Protein AF-A0A388T1T1-F1 (afdb_monomer_lite)

InterPro domains:
  IPR001692 Histidinol dehydrogenase, conserved site [PS00611] (236-268)
  IPR012131 Histidinol dehydrogenase [MF_01024] (7-437)
  IPR012131 Histidinol dehydrogenase [PF00815] (24-436)
  IPR012131 Histidinol dehydrogenase [PR00083] (36-60)
  IPR012131 Histidinol dehydrogenase [PR00083] (137-163)
  IPR012131 Histidinol dehydrogenase [PR00083] (174-200)
  IPR012131 Histidinol dehydrogenase [PR00083] (207-232)
  IPR012131 Histidinol dehydrogenase [PR00083] (236-257)
  IPR012131 Histidinol dehydrogenase [PR00083] (258-277)
  IPR012131 Histidinol dehydrogenase [PR00083] (329-354)
  IPR012131 Histidinol dehydrogenase [PR00083] (370-388)
  IPR012131 Histidinol dehydrogenase [PTHR21256] (16-437)
  IPR012131 Histidinol dehydrogenase [TIGR00069] (36-435)
  IPR012131 Histidinol dehydrogenase [cd06572] (32-428)
  IPR016161 Aldehyde/histidinol dehydrogenase [SSF53720] (25-436)

Sequence (600 aa):
MISRIDLRGDALPEGAALRDLLPRAEFDVEAALEKVRPICEDVRHRGTAALIEYAERFDGVTLDRVRVPEKALVEALEGLDPAVREALEESIRRTRTVHRAQRRETRTTQVVPGGTVTEKWVPVGRVGLYAPGGRSVYPSSVIMNAVPAQEAGVESVALASPPQKDFGGLPHPTILAACALLGVEEVYAVGGAQAVAMFAYGTSGPDGCAPANMVTGPGNVWVAAAKRYFTGRIGIDAEAGPTEIAVLADATADPAHVAADLISQAEHDPLAAAVLVTDSPELADAVERELAPQIAATKHVADRIVPALSGRQSAIVLVDGIDEGLRVVDAYGAEHLEIQTADAAAVAGRVRNAGAIFVGPWAPVSLGDYCAGSNHVLPTGGCACHSSGLSVQSFLRGVHIVDYSREALADVAHHVVTLAEAEDLPAHGAAVKVRFGGAEQDGRGGGAGQDRRGGGAEQDGRGGGAEQDGRGGGAGQDRRGGGAEQDGRGGGAGQDRRGGGAGQDGRDTGTGAVVGAGAGAGAGAGQDGRRGGAGQGARDTGAVIGAVIGAGQDARGTGTGQNTRGTGTGDGTVTGTGQDARRGGGDPDKPSDWKVPPSK

pLDDT: mean 78.38, std 28.5, range [25.44, 98.81]

Foldseek 3Di:
DFAAAECADPNPDDDQVLLVPAFAFDFCLPVLLVVLVVLLVCCLVVPFVSQQVVLCVPQVARDPAFWDALVLLVVLQVPDDPVLVVLLVLLLVLLLVVQLVVADDWDWDDPDVQWIKIKDKDFFQEEEEEFEADPDGPLLQVSLPLSLSVSLPHPYYAYEYAFHPVVNGAGDSSNSPSCVVSVHRGYTNGDFLNSLSCQLNWGDDPNIGDHGQEYETDDASRVLSSQVVCVVSHHYQESDDAAEEEEEAEPQFDLLLLLVLQQVQQQPALNYAREYEYQDPPSVVSNVVNNVVVLVVDPPNPGTNVSHSHPSRYYYYHYNDLVSSLVSCLSQLHQEYEYAYPCQVVSQVSHDGYQDYAGHSPGRVVCCSRRNSHRSQGYHPNCSNPHYRDHSVSRIDIDMDIGGDPVRLVVCLVVQCVVCVVVVNNVRNVVSCVSVPDDDDDDPPPPPDDDDDDDDDDDDDDDDDDDDDDDDDDDDDYDDDDDDDDDDDDDDDDDDDDDDDDDDDDDDDDDDDDDDDDDDDDDDDDDDDDDDDDDDDDDDDDDDDDDDDDDDDDDDDDDDDDDDDDDDDDDDDDDDDDDDDDDDDDDDDDDDDDDDDDDD

Structure (mmCIF, N/CA/C/O backbone):
data_AF-A0A388T1T1-F1
#
_entry.id   AF-A0A388T1T1-F1
#
loop_
_atom_site.group_PDB
_atom_site.id
_atom_site.type_symbol
_atom_site.label_atom_id
_atom_site.label_alt_id
_atom_site.label_comp_id
_atom_site.label_asym_id
_atom_site.label_entity_id
_atom_site.label_seq_id
_atom_site.pdbx_PDB_ins_code
_atom_site.Cartn_x
_atom_site.Cartn_y
_atom_site.Cartn_z
_atom_site.occupancy
_atom_site.B_iso_or_equiv
_atom_site.auth_seq_id
_atom_site.auth_comp_id
_atom_site.auth_asym_id
_atom_site.auth_atom_id
_atom_site.pdbx_PDB_model_num
ATOM 1 N N . MET A 1 1 ? -2.843 19.607 21.839 1.00 75.12 1 MET A N 1
ATOM 2 C CA . MET A 1 1 ? -3.791 18.681 22.491 1.00 75.12 1 MET A CA 1
ATOM 3 C C . MET A 1 1 ? -4.653 18.115 21.380 1.00 75.12 1 MET A C 1
ATOM 5 O O . MET A 1 1 ? -4.975 18.887 20.481 1.00 75.12 1 MET A O 1
ATOM 9 N N . ILE A 1 2 ? -4.907 16.807 21.380 1.00 93.06 2 ILE A N 1
ATOM 10 C CA . ILE A 1 2 ? -5.752 16.169 20.362 1.00 93.06 2 ILE A CA 1
ATOM 11 C C . ILE A 1 2 ? -7.186 16.698 20.480 1.00 93.06 2 ILE A C 1
ATOM 13 O O . ILE A 1 2 ? -7.626 17.052 21.573 1.00 93.06 2 ILE A O 1
ATOM 17 N N . SER A 1 3 ? -7.873 16.859 19.351 1.00 96.06 3 SER A N 1
ATOM 18 C CA . SER A 1 3 ? -9.242 17.384 19.339 1.00 96.06 3 SER A CA 1
ATOM 19 C C . SER A 1 3 ? -10.258 16.308 19.741 1.00 96.06 3 SER A C 1
ATOM 21 O O . SER A 1 3 ? -9.956 15.118 19.666 1.00 96.06 3 SER A O 1
ATOM 23 N N . ARG A 1 4 ? -11.466 16.709 20.160 1.00 96.62 4 ARG A N 1
ATOM 24 C CA . ARG A 1 4 ? -12.585 15.785 20.401 1.00 96.62 4 ARG A CA 1
ATOM 25 C C . ARG A 1 4 ? -13.751 16.093 19.471 1.00 96.62 4 ARG A C 1
ATOM 27 O O . ARG A 1 4 ? -14.089 17.260 19.278 1.00 96.62 4 ARG A O 1
ATOM 34 N N . ILE A 1 5 ? -14.378 15.047 18.947 1.00 96.81 5 ILE A N 1
ATOM 35 C CA . ILE A 1 5 ? -15.604 15.105 18.149 1.00 96.81 5 ILE A CA 1
ATOM 36 C C . ILE A 1 5 ? -16.646 14.265 18.885 1.00 96.81 5 ILE A C 1
ATOM 38 O O . ILE A 1 5 ? -16.426 13.083 19.126 1.00 96.81 5 ILE A O 1
ATOM 42 N N . ASP A 1 6 ? -17.764 14.871 19.271 1.00 97.00 6 ASP A N 1
ATOM 43 C CA . ASP A 1 6 ? -18.841 14.173 19.973 1.00 97.00 6 ASP A CA 1
ATOM 44 C C . ASP A 1 6 ? -19.963 13.840 18.987 1.00 97.00 6 ASP A C 1
ATOM 46 O O . ASP A 1 6 ? -20.659 14.739 18.514 1.00 97.00 6 ASP A O 1
ATOM 50 N N . LEU A 1 7 ? -20.092 12.558 18.641 1.00 96.75 7 LEU A N 1
ATOM 51 C CA . LEU A 1 7 ? -21.113 12.039 17.729 1.00 96.75 7 LEU A CA 1
ATOM 52 C C . LEU A 1 7 ? -22.210 11.268 18.477 1.00 96.75 7 LEU A C 1
ATOM 54 O O . LEU A 1 7 ? -22.949 10.513 17.859 1.00 96.75 7 LEU A O 1
ATOM 58 N N . ARG A 1 8 ? -22.332 11.423 19.796 1.00 96.12 8 ARG A N 1
ATOM 59 C CA . ARG A 1 8 ? -23.381 10.758 20.582 1.00 96.12 8 ARG A CA 1
ATOM 60 C C . ARG A 1 8 ? -24.776 11.313 20.283 1.00 96.12 8 ARG A C 1
ATOM 62 O O . ARG A 1 8 ? -24.948 12.494 19.971 1.00 96.12 8 ARG A O 1
ATOM 69 N N . GLY A 1 9 ? -25.792 10.469 20.423 1.00 93.81 9 GLY A N 1
ATOM 70 C CA . GLY A 1 9 ? -27.195 10.777 20.171 1.00 93.81 9 GLY A CA 1
ATOM 71 C C . GLY A 1 9 ? -27.467 11.193 18.724 1.00 93.81 9 GLY A C 1
ATOM 72 O O . GLY A 1 9 ? -26.960 10.606 17.770 1.00 93.81 9 GLY A O 1
ATOM 73 N N . ASP A 1 10 ? -28.257 12.255 18.558 1.00 88.88 10 ASP A N 1
ATOM 74 C CA . ASP A 1 10 ? -28.676 12.766 17.244 1.00 88.88 10 ASP A CA 1
ATOM 75 C C . ASP A 1 10 ? -27.530 13.415 16.436 1.00 88.88 10 ASP A C 1
ATOM 77 O O . ASP A 1 10 ? -27.739 13.860 15.305 1.00 88.88 10 ASP A O 1
ATOM 81 N N . ALA A 1 11 ? -26.319 13.502 17.004 1.00 91.31 11 ALA A N 1
ATOM 82 C CA . ALA A 1 11 ? -25.148 14.070 16.341 1.00 91.31 11 ALA A CA 1
ATOM 83 C C . ALA A 1 11 ? -24.472 13.102 15.357 1.00 91.31 11 ALA A C 1
ATOM 85 O O . ALA A 1 11 ? -23.670 13.560 14.543 1.00 91.31 11 ALA A O 1
ATOM 86 N N . LEU A 1 12 ? -24.787 11.799 15.392 1.00 92.44 12 LEU A N 1
ATOM 87 C CA . LEU A 1 12 ? -24.281 10.828 14.420 1.00 92.44 12 LEU A CA 1
ATOM 88 C C . LEU A 1 12 ? -25.112 10.881 13.128 1.00 92.44 12 LEU A C 1
ATOM 90 O O . LEU A 1 12 ? -26.217 10.329 13.087 1.00 92.44 12 LEU A O 1
ATOM 94 N N . PRO A 1 13 ? -24.611 11.482 12.036 1.00 89.00 13 PRO A N 1
ATOM 95 C CA . PRO A 1 13 ? -25.374 11.538 10.800 1.00 89.00 13 PRO A CA 1
ATOM 96 C C . PRO A 1 13 ? -25.510 10.160 10.140 1.00 89.00 13 PRO A C 1
ATOM 98 O O . PRO A 1 13 ? -24.707 9.237 10.324 1.00 89.00 13 PRO A O 1
ATOM 101 N N . GLU A 1 14 ? -26.525 10.042 9.293 1.00 82.44 14 GLU A N 1
ATOM 102 C CA . GLU A 1 14 ? -26.699 8.900 8.403 1.00 82.44 14 GLU A CA 1
ATOM 103 C C . GLU A 1 14 ? -26.037 9.139 7.038 1.00 82.44 14 GLU A C 1
ATOM 105 O O . GLU A 1 14 ? -25.930 10.266 6.545 1.00 82.44 14 GLU A O 1
ATOM 110 N N . GLY A 1 15 ? -25.622 8.050 6.388 1.00 80.38 15 GLY A N 1
ATOM 111 C CA . GLY A 1 15 ? -25.134 8.074 5.011 1.00 80.38 15 GLY A CA 1
ATOM 112 C C . GLY A 1 15 ? -23.817 8.835 4.820 1.00 80.38 15 GLY A C 1
ATOM 113 O O . GLY A 1 15 ? -22.903 8.754 5.637 1.00 80.38 15 GLY A O 1
ATOM 114 N N . ALA A 1 16 ? -23.703 9.540 3.690 1.00 78.62 16 ALA A N 1
ATOM 115 C CA . ALA A 1 16 ? -22.448 10.150 3.242 1.00 78.62 16 ALA A CA 1
ATOM 116 C C . ALA A 1 16 ? -21.941 11.278 4.157 1.00 78.62 16 ALA A C 1
ATOM 118 O O . ALA A 1 16 ? -20.733 11.467 4.262 1.00 78.62 16 ALA A O 1
ATOM 119 N N . ALA A 1 17 ? -22.842 11.969 4.865 1.00 85.62 17 ALA A N 1
ATOM 120 C CA . ALA A 1 17 ? -22.485 13.083 5.743 1.00 85.62 17 ALA A CA 1
ATOM 121 C C . ALA A 1 17 ? -21.563 12.664 6.901 1.00 85.62 17 ALA A C 1
ATOM 123 O O . ALA A 1 17 ? -20.794 13.486 7.388 1.00 85.62 17 ALA A O 1
ATOM 124 N N . LEU A 1 18 ? -21.591 11.388 7.314 1.00 90.62 18 LEU A N 1
ATOM 125 C CA . LEU A 1 18 ? -20.678 10.880 8.339 1.00 90.62 18 LEU A CA 1
ATOM 126 C C . LEU A 1 18 ? -19.220 10.987 7.899 1.00 90.62 18 LEU A C 1
ATOM 128 O O . LEU A 1 18 ? -18.384 11.437 8.672 1.00 90.62 18 LEU A O 1
ATOM 132 N N . ARG A 1 19 ? -18.918 10.634 6.647 1.00 87.31 19 ARG A N 1
ATOM 133 C CA . ARG A 1 19 ? -17.548 10.663 6.123 1.00 87.31 19 ARG A CA 1
ATOM 134 C C . ARG A 1 19 ? -16.963 12.077 6.128 1.00 87.31 19 ARG A C 1
ATOM 136 O O . ARG A 1 19 ? -15.786 12.230 6.436 1.00 87.31 19 ARG A O 1
ATOM 143 N N . ASP A 1 20 ? -17.780 13.085 5.829 1.00 86.81 20 ASP A N 1
ATOM 144 C CA . ASP A 1 20 ? -17.347 14.485 5.734 1.00 86.81 20 ASP A CA 1
ATOM 145 C C . ASP A 1 20 ? -17.062 15.130 7.103 1.00 86.81 20 ASP A C 1
ATOM 147 O O . ASP A 1 20 ? -16.342 16.125 7.175 1.00 86.81 20 ASP A O 1
ATOM 151 N N . LEU A 1 21 ? -17.609 14.576 8.193 1.00 88.75 21 LEU A N 1
ATOM 152 C CA . LEU A 1 21 ? -17.374 15.061 9.559 1.00 88.75 21 LEU A CA 1
ATOM 153 C C . LEU A 1 21 ? -16.117 14.473 10.211 1.00 88.75 21 LEU A C 1
ATOM 155 O O . LEU A 1 21 ? -15.653 15.000 11.223 1.00 88.75 21 LEU A O 1
ATOM 159 N N . LEU A 1 22 ? -15.589 13.369 9.680 1.00 92.12 22 LEU A N 1
ATOM 160 C CA . LEU A 1 22 ? -14.466 12.667 10.293 1.00 92.12 22 LEU A CA 1
ATOM 161 C C . LEU A 1 22 ? -13.131 13.368 9.994 1.00 92.12 22 LEU A C 1
ATOM 163 O O . LEU A 1 22 ? -12.937 13.915 8.905 1.00 92.12 22 LEU A O 1
ATOM 167 N N . PRO A 1 23 ? -12.186 13.353 10.950 1.00 91.94 23 PRO A N 1
ATOM 168 C CA . PRO A 1 23 ? -10.948 14.112 10.842 1.00 91.94 23 PRO A CA 1
ATOM 169 C C . PRO A 1 23 ? -10.047 13.508 9.762 1.00 91.94 23 PRO A C 1
ATOM 171 O O . PRO A 1 23 ? -9.725 12.323 9.794 1.00 91.94 23 PRO A O 1
ATOM 174 N N . ARG A 1 24 ? -9.611 14.314 8.790 1.00 90.94 24 ARG A N 1
ATOM 175 C CA . ARG A 1 24 ? -8.723 13.839 7.722 1.00 90.94 24 ARG A CA 1
ATOM 176 C C . ARG A 1 24 ? -7.695 14.877 7.310 1.00 90.94 24 ARG A C 1
ATOM 178 O O . ARG A 1 24 ? -7.940 16.090 7.338 1.00 90.94 24 ARG A O 1
ATOM 185 N N . ALA A 1 25 ? -6.533 14.376 6.913 1.00 86.94 25 ALA A N 1
ATOM 186 C CA . ALA A 1 25 ? -5.474 15.198 6.368 1.00 86.94 25 ALA A CA 1
ATOM 187 C C . ALA A 1 25 ? -5.902 15.798 5.026 1.00 86.94 25 ALA A C 1
ATOM 189 O O . ALA A 1 25 ? -6.517 15.147 4.182 1.00 86.94 25 ALA A O 1
ATOM 190 N N . GLU A 1 26 ? -5.582 17.073 4.836 1.00 79.81 26 GLU A N 1
ATOM 191 C CA . GLU A 1 26 ? -5.787 17.743 3.560 1.00 79.81 26 GLU A CA 1
ATOM 192 C C . GLU A 1 26 ? -4.691 17.286 2.593 1.00 79.81 26 GLU A C 1
ATOM 194 O O . GLU A 1 26 ? -3.504 17.475 2.861 1.00 79.81 26 GLU A O 1
ATOM 199 N N . PHE A 1 27 ? -5.077 16.648 1.488 1.00 76.06 27 PHE A N 1
ATOM 200 C CA . PHE A 1 27 ? -4.128 16.083 0.534 1.00 76.06 27 PHE A CA 1
ATOM 201 C C . PHE A 1 27 ? -4.555 16.377 -0.904 1.00 76.06 27 PHE A C 1
ATOM 203 O O . PHE A 1 27 ? -5.441 15.726 -1.455 1.00 76.06 27 PHE A O 1
ATOM 210 N N . ASP A 1 28 ? -3.927 17.385 -1.507 1.00 79.38 28 ASP A N 1
ATOM 211 C CA . ASP A 1 28 ? -4.266 17.861 -2.848 1.00 79.38 28 ASP A CA 1
ATOM 212 C C . ASP A 1 28 ? -3.350 17.240 -3.914 1.00 79.38 28 ASP A C 1
ATOM 214 O O . ASP A 1 28 ? -2.315 17.792 -4.307 1.00 79.38 28 ASP A O 1
ATOM 218 N N . VAL A 1 29 ? -3.736 16.049 -4.375 1.00 78.94 29 VAL A N 1
ATOM 219 C CA . VAL A 1 29 ? -3.055 15.349 -5.474 1.00 78.94 29 VAL A CA 1
ATOM 220 C C . VAL A 1 29 ? -3.207 16.105 -6.795 1.00 78.94 29 VAL A C 1
ATOM 222 O O . VAL A 1 29 ? -2.307 16.046 -7.631 1.00 78.94 29 VAL A O 1
ATOM 225 N N . GLU A 1 30 ? -4.305 16.836 -6.998 1.00 83.00 30 GLU A N 1
ATOM 226 C CA . GLU A 1 30 ? -4.590 17.519 -8.263 1.00 83.00 30 GLU A CA 1
ATOM 227 C C . GLU A 1 30 ? -3.643 18.709 -8.468 1.00 83.00 30 GLU A C 1
ATOM 229 O O . GLU A 1 30 ? -2.993 18.821 -9.509 1.00 83.00 30 GLU A O 1
ATOM 234 N N . ALA A 1 31 ? -3.435 19.527 -7.432 1.00 85.69 31 ALA A N 1
ATOM 235 C CA . ALA A 1 31 ? -2.441 20.598 -7.471 1.00 85.69 31 ALA A CA 1
ATOM 236 C C . ALA A 1 31 ? -1.003 20.068 -7.635 1.00 85.69 31 ALA A C 1
ATOM 238 O O . ALA A 1 31 ? -0.148 20.726 -8.239 1.00 85.69 31 ALA A O 1
ATOM 239 N N . ALA A 1 32 ? -0.702 18.878 -7.101 1.00 88.81 32 ALA A N 1
ATOM 240 C CA . ALA A 1 32 ? 0.584 18.223 -7.328 1.00 88.81 32 ALA A CA 1
ATOM 241 C C . ALA A 1 32 ? 0.714 17.696 -8.767 1.00 88.81 32 ALA A C 1
ATOM 243 O O . ALA A 1 32 ? 1.790 17.806 -9.360 1.00 88.81 32 ALA A O 1
ATOM 244 N N . LEU A 1 33 ? -0.369 17.189 -9.361 1.00 90.06 33 LEU A N 1
ATOM 245 C CA . LEU A 1 33 ? -0.399 16.641 -10.718 1.00 90.06 33 LEU A CA 1
ATOM 246 C C . LEU A 1 33 ? 0.013 17.677 -11.772 1.00 90.06 33 LEU A C 1
ATOM 248 O O . LEU A 1 33 ? 0.800 17.361 -12.671 1.00 90.06 33 LEU A O 1
ATOM 252 N N . GLU A 1 34 ? -0.447 18.924 -11.638 1.00 92.19 34 GLU A N 1
ATOM 253 C CA . GLU A 1 34 ? -0.046 20.030 -12.520 1.00 92.19 34 GLU A CA 1
ATOM 254 C C . GLU A 1 34 ? 1.473 20.254 -12.527 1.00 92.19 34 GLU A C 1
ATOM 256 O O . GLU A 1 34 ? 2.065 20.530 -13.572 1.00 92.19 34 GLU A O 1
ATOM 261 N N . LYS A 1 35 ? 2.119 20.082 -11.370 1.00 93.81 35 LYS A N 1
ATOM 262 C CA . LYS A 1 35 ? 3.567 20.267 -11.196 1.00 93.81 35 LYS A CA 1
ATOM 263 C C . LYS A 1 35 ? 4.371 19.019 -11.565 1.00 93.81 35 LYS A C 1
ATOM 265 O O . LYS A 1 35 ? 5.520 19.139 -11.987 1.00 93.81 35 LYS A O 1
ATOM 270 N N . VAL A 1 36 ? 3.782 17.833 -11.420 1.00 95.56 36 VAL A N 1
ATOM 271 C CA . VAL A 1 36 ? 4.399 16.546 -11.765 1.00 95.56 36 VAL A CA 1
ATOM 272 C C . VAL A 1 36 ? 4.461 16.328 -13.273 1.00 95.56 36 VAL A C 1
ATOM 274 O O . VAL A 1 36 ? 5.469 15.830 -13.769 1.00 95.56 36 VAL A O 1
ATOM 277 N N . ARG A 1 37 ? 3.427 16.726 -14.022 1.00 96.50 37 ARG A N 1
ATOM 278 C CA . ARG A 1 37 ? 3.359 16.495 -15.474 1.00 96.50 37 ARG A CA 1
ATOM 279 C C . ARG A 1 37 ? 4.610 16.986 -16.228 1.00 96.50 37 ARG A C 1
ATOM 281 O O . ARG A 1 37 ? 5.153 16.190 -16.995 1.00 96.50 37 ARG A O 1
ATOM 288 N N . PRO A 1 38 ? 5.119 18.219 -16.016 1.00 97.50 38 PRO A N 1
ATOM 289 C CA . PRO A 1 38 ? 6.370 18.655 -16.634 1.00 97.50 38 PRO A CA 1
ATOM 290 C C . PRO A 1 38 ? 7.564 17.758 -16.293 1.00 97.50 38 PRO A C 1
ATOM 292 O O . PRO A 1 38 ? 8.329 17.434 -17.191 1.00 97.50 38 PRO A O 1
ATOM 295 N N . ILE A 1 39 ? 7.697 17.308 -15.039 1.00 98.00 39 ILE A N 1
ATOM 296 C CA . ILE A 1 39 ? 8.778 16.403 -14.604 1.00 98.00 39 ILE A CA 1
ATOM 297 C C . ILE A 1 39 ? 8.688 15.075 -15.366 1.00 98.00 39 ILE A C 1
ATOM 299 O O . ILE A 1 39 ? 9.687 14.576 -15.881 1.00 98.00 39 ILE A O 1
ATOM 303 N N . CYS A 1 40 ? 7.484 14.510 -15.481 1.00 98.00 40 CYS A N 1
ATOM 304 C CA . CYS A 1 40 ? 7.269 13.253 -16.190 1.00 98.00 40 CYS A CA 1
ATOM 305 C C . CYS A 1 40 ? 7.581 13.359 -17.692 1.00 98.00 40 CYS A C 1
ATOM 307 O O . CYS A 1 40 ? 8.262 12.484 -18.230 1.00 98.00 40 CYS A O 1
ATOM 309 N N . GLU A 1 41 ? 7.119 14.411 -18.375 1.00 98.06 41 GLU A N 1
ATOM 310 C CA . GLU A 1 41 ? 7.426 14.613 -19.802 1.00 98.06 41 GLU A CA 1
ATOM 311 C C . GLU A 1 41 ? 8.909 14.909 -20.037 1.00 98.06 41 GLU A C 1
ATOM 313 O O . GLU A 1 41 ? 9.486 14.502 -21.043 1.00 98.06 41 GLU A O 1
ATOM 318 N N . ASP A 1 42 ? 9.563 15.559 -19.089 1.00 97.81 42 ASP A N 1
ATOM 319 C CA . ASP A 1 42 ? 10.986 15.827 -19.174 1.00 97.81 42 ASP A CA 1
ATOM 320 C C . ASP A 1 42 ? 11.821 14.534 -19.112 1.00 97.81 42 ASP A C 1
ATOM 322 O O . ASP A 1 42 ? 12.706 14.314 -19.944 1.00 97.81 42 ASP A O 1
ATOM 326 N N . VAL A 1 43 ? 11.454 13.603 -18.221 1.00 97.94 43 VAL A N 1
ATOM 327 C CA . VAL A 1 43 ? 12.024 12.242 -18.196 1.00 97.94 43 VAL A CA 1
ATOM 328 C C . VAL A 1 43 ? 11.728 11.488 -19.494 1.00 97.94 43 VAL A C 1
ATOM 330 O O . VAL A 1 43 ? 12.615 10.819 -20.023 1.00 97.94 43 VAL A O 1
ATOM 333 N N . ARG A 1 44 ? 10.526 11.630 -20.063 1.00 97.31 44 ARG A N 1
ATOM 334 C CA . ARG A 1 44 ? 10.170 11.016 -21.354 1.00 97.31 44 ARG A CA 1
ATOM 335 C C . ARG A 1 44 ? 11.097 11.454 -22.486 1.00 97.31 44 ARG A C 1
ATOM 337 O O . ARG A 1 44 ? 11.466 10.637 -23.327 1.00 97.31 44 ARG A O 1
ATOM 344 N N . HIS A 1 45 ? 11.416 12.745 -22.544 1.00 97.50 45 HIS A N 1
ATOM 345 C CA . HIS A 1 45 ? 12.152 13.334 -23.659 1.00 97.50 45 HIS A CA 1
ATOM 346 C C . HIS A 1 45 ? 13.670 13.272 -23.483 1.00 97.50 45 HIS A C 1
ATOM 348 O O . HIS A 1 45 ? 14.381 13.080 -24.468 1.00 97.50 45 HIS A O 1
ATOM 354 N N . ARG A 1 46 ? 14.173 13.428 -22.253 1.00 96.50 46 ARG A N 1
ATOM 355 C CA . ARG A 1 46 ? 15.617 13.495 -21.965 1.00 96.50 46 ARG A CA 1
ATOM 356 C C . ARG A 1 46 ? 16.177 12.245 -21.288 1.00 96.50 46 ARG A C 1
ATOM 358 O O . ARG A 1 46 ? 17.396 12.103 -21.190 1.00 96.50 46 ARG A O 1
ATOM 365 N N . GLY A 1 47 ? 15.323 11.331 -20.832 1.00 96.00 47 GLY A N 1
ATOM 366 C CA . GLY A 1 47 ? 15.729 10.083 -20.193 1.00 96.00 47 GLY A CA 1
ATOM 367 C C . GLY A 1 47 ? 16.611 10.308 -18.963 1.00 96.00 47 GLY A C 1
ATOM 368 O O . GLY A 1 47 ? 16.339 11.174 -18.133 1.00 96.00 47 GLY A O 1
ATOM 369 N N . THR A 1 48 ? 17.699 9.541 -18.861 1.00 96.12 48 THR A N 1
ATOM 370 C CA . THR A 1 48 ? 18.627 9.553 -17.716 1.00 96.12 48 THR A CA 1
ATOM 371 C C . THR A 1 48 ? 19.211 10.933 -17.403 1.00 96.12 48 THR A C 1
ATOM 373 O O . THR A 1 48 ? 19.457 11.230 -16.238 1.00 96.12 48 THR A O 1
ATOM 376 N N . ALA A 1 49 ? 19.380 11.807 -18.401 1.00 95.44 49 ALA A N 1
ATOM 377 C CA . ALA A 1 49 ? 19.896 13.157 -18.172 1.00 95.44 49 ALA A CA 1
ATOM 378 C C . ALA A 1 49 ? 18.964 13.996 -17.278 1.00 95.44 49 ALA A C 1
ATOM 380 O O . ALA A 1 49 ? 19.443 14.690 -16.385 1.00 95.44 49 ALA A O 1
ATOM 381 N N . ALA A 1 50 ? 17.642 13.886 -17.463 1.00 96.81 50 ALA A N 1
ATOM 382 C CA . ALA A 1 50 ? 16.679 14.553 -16.585 1.00 96.81 50 ALA A CA 1
ATOM 383 C C . ALA A 1 50 ? 16.728 13.983 -15.161 1.00 96.81 50 ALA A C 1
ATOM 385 O O . ALA A 1 50 ? 16.635 14.732 -14.196 1.00 96.81 50 ALA A O 1
ATOM 386 N N . LEU A 1 51 ? 16.913 12.667 -15.014 1.00 96.81 51 LEU A N 1
ATOM 387 C CA . LEU A 1 51 ? 16.996 12.026 -13.698 1.00 96.81 51 LEU A CA 1
ATOM 388 C C . LEU A 1 51 ? 18.182 12.549 -12.877 1.00 96.81 51 LEU A C 1
ATOM 390 O O . LEU A 1 51 ? 18.009 12.852 -11.700 1.00 96.81 51 LEU A O 1
ATOM 394 N N . ILE A 1 52 ? 19.355 12.689 -13.503 1.00 95.81 52 ILE A N 1
ATOM 395 C CA . ILE A 1 52 ? 20.561 13.233 -12.860 1.00 95.81 52 ILE A CA 1
ATOM 396 C C . ILE A 1 52 ? 20.342 14.693 -12.441 1.00 95.81 52 ILE A C 1
ATOM 398 O O . ILE A 1 52 ? 20.658 15.063 -11.313 1.00 95.81 52 ILE A O 1
ATOM 402 N N . GLU A 1 53 ? 19.745 15.513 -13.310 1.00 96.50 53 GLU A N 1
ATOM 403 C CA . GLU A 1 53 ? 19.432 16.910 -12.986 1.00 96.50 53 GLU A CA 1
ATOM 404 C C . GLU A 1 53 ? 18.440 17.022 -11.817 1.00 96.50 53 GLU A C 1
ATOM 406 O O . GLU A 1 53 ? 18.616 17.844 -10.916 1.00 96.50 53 GLU A O 1
ATOM 411 N N . TYR A 1 54 ? 17.402 16.180 -11.790 1.00 96.81 54 TYR A N 1
ATOM 412 C CA . TYR A 1 54 ? 16.436 16.179 -10.692 1.00 96.81 54 TYR A CA 1
ATOM 413 C C . TYR A 1 54 ? 17.023 15.654 -9.380 1.00 96.81 54 TYR A C 1
ATOM 415 O O . TYR A 1 54 ? 16.632 16.157 -8.328 1.00 96.81 54 TYR A O 1
ATOM 423 N N . ALA A 1 55 ? 17.976 14.717 -9.422 1.00 95.31 55 ALA A N 1
AT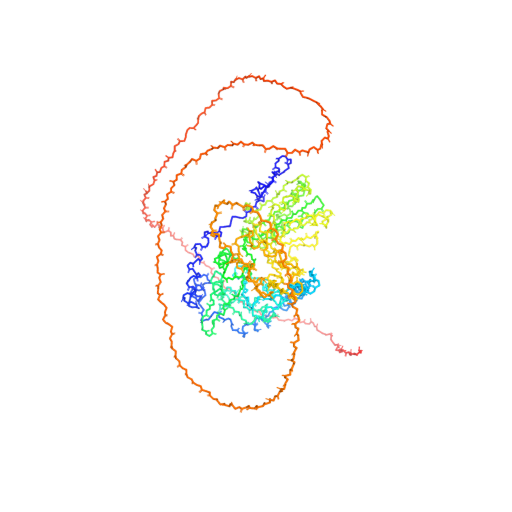OM 424 C CA . ALA A 1 55 ? 18.725 14.303 -8.236 1.00 95.31 55 ALA A CA 1
ATOM 425 C C . ALA A 1 55 ? 19.528 15.473 -7.643 1.00 95.31 55 ALA A C 1
ATOM 427 O O . ALA A 1 55 ? 19.499 15.707 -6.435 1.00 95.31 55 ALA A O 1
ATOM 428 N N . GLU A 1 56 ? 20.171 16.288 -8.481 1.00 95.81 56 GLU A N 1
ATOM 429 C CA . GLU A 1 56 ? 20.871 17.485 -8.007 1.00 95.81 56 GLU A CA 1
ATOM 430 C C . GLU A 1 56 ? 19.886 18.524 -7.456 1.00 95.81 56 GLU A C 1
ATOM 432 O O . GLU A 1 56 ? 20.109 19.108 -6.397 1.00 95.81 56 GLU A O 1
ATOM 437 N N . ARG A 1 57 ? 18.756 18.733 -8.133 1.00 95.44 57 ARG A N 1
ATOM 438 C CA . ARG A 1 57 ? 17.781 19.758 -7.749 1.00 95.44 57 ARG A CA 1
ATOM 439 C C . ARG A 1 57 ? 17.005 19.423 -6.475 1.00 95.44 57 ARG A C 1
ATOM 441 O O . ARG A 1 57 ? 16.755 20.322 -5.673 1.00 95.44 57 ARG A O 1
ATOM 448 N N . PHE A 1 58 ? 16.546 18.182 -6.331 1.00 93.56 58 PHE A N 1
ATOM 449 C CA . PHE A 1 58 ? 15.636 17.782 -5.253 1.00 93.56 58 PHE A CA 1
ATOM 450 C C . PHE A 1 58 ? 16.357 17.082 -4.107 1.00 93.56 58 PHE A C 1
ATOM 452 O O . PHE A 1 58 ? 16.047 17.353 -2.948 1.00 93.56 58 PHE A O 1
ATOM 459 N N . ASP A 1 59 ? 17.344 16.246 -4.420 1.00 92.19 59 ASP A N 1
ATOM 460 C CA . ASP A 1 59 ? 18.102 15.486 -3.423 1.00 92.19 59 ASP A CA 1
ATOM 461 C C . ASP A 1 59 ? 19.447 16.171 -3.093 1.00 92.19 59 ASP A C 1
ATOM 463 O O . ASP A 1 59 ? 20.095 15.878 -2.083 1.00 92.19 59 ASP A O 1
ATOM 467 N N . GLY A 1 60 ? 19.864 17.152 -3.905 1.00 93.94 60 GLY A N 1
ATOM 468 C CA . GLY A 1 60 ? 21.119 17.883 -3.735 1.00 93.94 60 GLY A CA 1
ATOM 469 C C . GLY A 1 60 ? 22.357 17.044 -4.047 1.00 93.94 60 GLY A C 1
ATOM 470 O O . GLY A 1 60 ? 23.434 17.353 -3.538 1.00 93.94 60 GLY A O 1
ATOM 471 N N . VAL A 1 61 ? 22.201 15.964 -4.811 1.00 94.12 61 VAL A N 1
ATOM 472 C CA . VAL A 1 61 ? 23.265 15.014 -5.141 1.00 94.12 61 VAL A CA 1
ATOM 473 C C . VAL A 1 61 ? 23.546 15.072 -6.637 1.00 94.12 61 VAL A C 1
ATOM 475 O O . VAL A 1 61 ? 22.665 14.791 -7.443 1.00 94.12 61 VAL A O 1
ATOM 478 N N . THR A 1 62 ? 24.788 15.361 -7.016 1.00 93.69 62 THR A N 1
ATOM 479 C CA . THR A 1 62 ? 25.245 15.176 -8.398 1.00 93.69 62 THR A CA 1
ATOM 480 C C . THR A 1 62 ? 25.600 13.707 -8.613 1.00 93.69 62 THR A C 1
ATOM 482 O O . THR A 1 62 ? 26.470 13.172 -7.928 1.00 93.69 62 THR A O 1
ATOM 485 N N . LEU A 1 63 ? 24.916 13.052 -9.550 1.00 92.94 63 LEU A N 1
ATOM 486 C CA . LEU A 1 63 ? 25.122 11.642 -9.879 1.00 92.94 63 LEU A CA 1
ATOM 487 C C . LEU A 1 63 ? 25.859 11.490 -11.210 1.00 92.94 63 LEU A C 1
ATOM 489 O O . LEU A 1 63 ? 25.443 12.063 -12.214 1.00 92.94 63 LEU A O 1
ATOM 493 N N . ASP A 1 64 ? 26.873 10.627 -11.251 1.00 90.69 64 ASP A N 1
ATOM 494 C CA . ASP A 1 64 ? 27.494 10.209 -12.518 1.00 90.69 64 ASP A CA 1
ATOM 495 C C . ASP A 1 64 ? 26.633 9.174 -13.259 1.00 90.69 64 ASP A C 1
ATOM 497 O O . ASP A 1 64 ? 26.636 9.083 -14.487 1.00 90.69 64 ASP A O 1
ATOM 501 N N . ARG A 1 65 ? 25.889 8.366 -12.496 1.00 93.38 65 ARG A N 1
ATOM 502 C CA . ARG A 1 65 ? 24.976 7.333 -12.989 1.00 93.38 65 ARG A CA 1
ATOM 503 C C . ARG A 1 65 ? 23.816 7.132 -12.032 1.00 93.38 65 ARG A C 1
ATOM 505 O O . ARG A 1 65 ? 23.962 7.269 -10.823 1.00 93.38 65 ARG A O 1
ATOM 512 N N . VAL A 1 66 ? 22.676 6.744 -12.592 1.00 95.62 66 VAL A N 1
ATOM 513 C CA . VAL A 1 66 ? 21.459 6.462 -11.819 1.00 95.62 66 VAL A CA 1
ATOM 514 C C . VAL A 1 66 ? 21.379 5.015 -11.347 1.00 95.62 66 VAL A C 1
ATOM 516 O O . VAL A 1 66 ? 20.757 4.753 -10.325 1.00 95.62 66 VAL A O 1
ATOM 519 N N . ARG A 1 67 ? 21.987 4.060 -12.064 1.00 97.75 67 ARG A N 1
ATOM 520 C CA . ARG A 1 67 ? 21.975 2.646 -11.668 1.00 97.75 67 ARG A CA 1
ATOM 521 C C . ARG A 1 67 ? 23.005 2.400 -10.570 1.00 97.75 67 ARG A C 1
ATOM 523 O O . ARG A 1 67 ? 24.190 2.682 -10.753 1.00 97.75 67 ARG A O 1
ATOM 530 N N . VAL A 1 68 ? 22.552 1.843 -9.453 1.00 97.88 68 VAL A N 1
ATOM 531 C CA . VAL A 1 68 ? 23.406 1.471 -8.324 1.00 97.88 68 VAL A CA 1
ATOM 532 C C . VAL A 1 68 ? 24.305 0.298 -8.741 1.00 97.88 68 VAL A C 1
ATOM 534 O O . VAL A 1 68 ? 23.806 -0.680 -9.303 1.00 97.88 68 VAL A O 1
ATOM 537 N N . PRO A 1 69 ? 25.628 0.366 -8.505 1.00 96.44 69 PRO A N 1
ATOM 538 C CA . PRO A 1 69 ? 26.521 -0.758 -8.766 1.00 96.44 69 PRO A CA 1
ATOM 539 C C . PRO A 1 69 ? 26.195 -1.959 -7.871 1.00 96.44 69 PRO A C 1
ATOM 541 O O . PRO A 1 69 ? 26.025 -1.802 -6.666 1.00 96.44 69 PRO A O 1
ATOM 544 N N . GLU A 1 70 ? 26.220 -3.168 -8.430 1.00 96.00 70 GLU A N 1
ATOM 545 C CA . GLU A 1 70 ? 25.980 -4.416 -7.684 1.00 96.00 70 GLU A CA 1
ATOM 546 C C . GLU A 1 70 ? 26.911 -4.564 -6.469 1.00 96.00 70 GLU A C 1
ATOM 548 O O . GLU A 1 70 ? 26.477 -4.940 -5.383 1.00 96.00 70 GLU A O 1
ATOM 553 N N . LYS A 1 71 ? 28.178 -4.154 -6.612 1.00 97.44 71 LYS A N 1
ATOM 554 C CA . LYS A 1 71 ? 29.160 -4.135 -5.518 1.00 97.44 71 LYS A CA 1
ATOM 555 C C . LYS A 1 71 ? 28.668 -3.358 -4.290 1.00 97.44 71 LYS A C 1
ATOM 557 O O . LYS A 1 71 ? 28.933 -3.786 -3.176 1.00 97.44 71 LYS A O 1
ATOM 562 N N . ALA A 1 72 ? 27.921 -2.268 -4.481 1.00 97.94 72 ALA A N 1
ATOM 563 C CA . ALA A 1 72 ? 27.374 -1.491 -3.372 1.00 97.94 72 ALA A CA 1
ATOM 564 C C . ALA A 1 72 ? 26.244 -2.232 -2.636 1.00 97.94 72 ALA A C 1
ATOM 566 O O . ALA A 1 72 ? 26.087 -2.052 -1.433 1.00 97.94 72 ALA A O 1
ATOM 567 N N . LEU A 1 73 ? 25.477 -3.085 -3.330 1.00 98.44 73 LEU A N 1
ATOM 568 C CA . LEU A 1 73 ? 24.471 -3.953 -2.702 1.00 98.44 73 LEU A CA 1
ATOM 569 C C . LEU A 1 73 ? 25.144 -5.004 -1.812 1.00 98.44 73 LEU A C 1
ATOM 571 O O . LEU A 1 73 ? 24.728 -5.209 -0.673 1.00 98.44 73 LEU A O 1
ATOM 575 N N . VAL A 1 74 ? 26.209 -5.630 -2.324 1.00 98.12 74 VAL A N 1
ATOM 576 C CA . VAL A 1 74 ? 26.998 -6.629 -1.588 1.00 98.12 74 VAL A CA 1
ATOM 577 C C . VAL A 1 74 ? 27.651 -6.003 -0.359 1.00 98.12 74 VAL A C 1
ATOM 579 O O . VAL A 1 74 ? 27.462 -6.500 0.746 1.00 98.12 74 VAL A O 1
ATOM 582 N N . GLU A 1 75 ? 28.340 -4.873 -0.524 1.00 98.25 75 GLU A N 1
ATOM 583 C CA . GLU A 1 75 ? 28.981 -4.156 0.586 1.00 98.25 75 GLU A CA 1
ATOM 584 C C . GLU A 1 75 ? 27.965 -3.708 1.645 1.00 98.25 75 GLU A C 1
ATOM 586 O O . GLU A 1 75 ? 28.232 -3.815 2.842 1.00 98.25 75 GLU A O 1
ATOM 591 N N . ALA A 1 76 ? 26.780 -3.251 1.226 1.00 98.06 76 ALA A N 1
ATOM 592 C CA . ALA A 1 76 ? 25.718 -2.879 2.152 1.00 98.06 76 ALA A CA 1
ATOM 593 C C . ALA A 1 76 ? 25.200 -4.076 2.961 1.00 98.06 76 ALA A C 1
ATOM 595 O O . ALA A 1 76 ? 24.918 -3.925 4.148 1.00 98.06 76 ALA A O 1
ATOM 596 N N . LEU A 1 77 ? 25.087 -5.258 2.345 1.00 98.19 77 LEU A N 1
ATOM 597 C CA . LEU A 1 77 ? 24.680 -6.481 3.034 1.00 98.19 77 LEU A CA 1
ATOM 598 C C . LEU A 1 77 ? 25.766 -7.006 3.982 1.00 98.19 77 LEU A C 1
ATOM 600 O O . LEU A 1 77 ? 25.456 -7.411 5.101 1.00 98.19 77 LEU A O 1
ATOM 604 N N . GLU A 1 78 ? 27.028 -7.000 3.554 1.00 97.94 78 GLU A N 1
ATOM 605 C CA . GLU A 1 78 ? 28.167 -7.436 4.371 1.00 97.94 78 GLU A CA 1
ATOM 606 C C . GLU A 1 78 ? 28.404 -6.513 5.573 1.00 97.94 78 GLU A C 1
ATOM 608 O O . GLU A 1 78 ? 28.781 -6.983 6.646 1.00 97.94 78 GLU A O 1
ATOM 613 N N . GLY A 1 79 ? 28.162 -5.211 5.402 1.00 97.31 79 GLY A N 1
ATOM 614 C CA . GLY A 1 79 ? 28.281 -4.201 6.452 1.00 97.31 79 GLY A CA 1
ATOM 615 C C . GLY A 1 79 ? 27.023 -4.003 7.302 1.00 97.31 79 GLY A C 1
ATOM 616 O O . GLY A 1 79 ? 27.035 -3.148 8.189 1.00 97.31 79 GLY A O 1
ATOM 617 N N . LEU A 1 80 ? 25.936 -4.737 7.037 1.00 97.31 80 LEU A N 1
ATOM 618 C CA . LEU A 1 80 ? 24.690 -4.592 7.784 1.00 97.31 80 LEU A CA 1
ATOM 619 C C . LEU A 1 80 ? 24.865 -5.098 9.221 1.00 97.31 80 LEU A C 1
ATOM 621 O O . LEU A 1 80 ? 25.431 -6.167 9.451 1.00 97.31 80 LEU A O 1
ATOM 625 N N . ASP A 1 81 ? 24.328 -4.351 10.187 1.00 98.19 81 ASP A N 1
ATOM 626 C CA . ASP A 1 81 ? 24.267 -4.794 11.580 1.00 98.19 81 ASP A CA 1
ATOM 627 C C . ASP A 1 81 ? 23.611 -6.194 11.665 1.00 98.19 81 ASP A C 1
ATOM 629 O O . ASP A 1 81 ? 22.509 -6.377 11.131 1.00 98.19 81 ASP A O 1
ATOM 633 N N . PRO A 1 82 ? 24.250 -7.186 12.319 1.00 98.25 82 PRO A N 1
ATOM 634 C CA . PRO A 1 82 ? 23.726 -8.549 12.385 1.00 98.25 82 PRO A CA 1
ATOM 635 C C . PRO A 1 82 ? 22.309 -8.659 12.960 1.00 98.25 82 PRO A C 1
ATOM 637 O O . PRO A 1 82 ? 21.529 -9.477 12.476 1.00 98.25 82 PRO A O 1
ATOM 640 N N . ALA A 1 83 ? 21.948 -7.829 13.943 1.00 98.38 83 ALA A N 1
ATOM 641 C CA . ALA A 1 83 ? 20.610 -7.837 14.530 1.00 98.38 83 ALA A CA 1
ATOM 642 C C . ALA A 1 83 ? 19.569 -7.257 13.561 1.00 98.38 83 ALA A C 1
ATOM 644 O O . ALA A 1 83 ? 18.457 -7.775 13.452 1.00 98.38 83 ALA A O 1
ATOM 645 N N . VAL A 1 84 ? 19.934 -6.217 12.801 1.00 98.06 84 VAL A N 1
ATOM 646 C CA . VAL A 1 84 ? 19.069 -5.678 11.736 1.00 98.06 84 VAL A CA 1
ATOM 647 C C . VAL A 1 84 ? 18.885 -6.714 10.632 1.00 98.06 84 VAL A C 1
ATOM 649 O O . VAL A 1 84 ? 17.771 -6.903 10.150 1.00 98.06 84 VAL A O 1
ATOM 652 N N . ARG A 1 85 ? 19.953 -7.421 10.251 1.00 98.38 85 ARG A N 1
ATOM 653 C CA . ARG A 1 85 ? 19.881 -8.503 9.267 1.00 98.38 85 ARG A CA 1
ATOM 654 C C . ARG A 1 85 ? 18.914 -9.604 9.701 1.00 98.38 85 ARG A C 1
ATOM 656 O O . ARG A 1 85 ? 18.037 -9.956 8.919 1.00 98.38 85 ARG A O 1
ATOM 663 N N . GLU A 1 86 ? 19.049 -10.107 10.927 1.00 98.50 86 GLU A N 1
ATOM 664 C CA . GLU A 1 86 ? 18.163 -11.143 11.475 1.00 98.50 86 GLU A CA 1
ATOM 665 C C . GLU A 1 86 ? 16.692 -10.691 11.457 1.00 98.50 86 GLU A C 1
ATOM 667 O O . GLU A 1 86 ? 15.813 -11.439 11.024 1.00 98.50 86 GLU A O 1
ATOM 672 N N . ALA A 1 87 ? 16.420 -9.437 11.835 1.00 98.50 87 ALA A N 1
ATOM 673 C CA . ALA A 1 87 ? 15.073 -8.872 11.793 1.00 98.50 87 ALA A CA 1
ATOM 674 C C . ALA A 1 87 ? 14.502 -8.790 10.363 1.00 98.50 87 ALA A C 1
ATOM 676 O O . ALA A 1 87 ? 13.337 -9.134 10.142 1.00 98.50 87 ALA A O 1
ATOM 677 N N . LEU A 1 88 ? 15.308 -8.373 9.377 1.00 98.50 88 LEU A N 1
ATOM 678 C CA . LEU A 1 88 ? 14.892 -8.348 7.969 1.00 98.50 88 LEU A CA 1
ATOM 679 C C . LEU A 1 88 ? 14.632 -9.761 7.436 1.00 98.50 88 LEU A C 1
ATOM 681 O O . LEU A 1 88 ? 13.637 -9.978 6.748 1.00 98.50 88 LEU A O 1
ATOM 685 N N . GLU A 1 89 ? 15.487 -10.731 7.762 1.00 98.69 89 GLU A N 1
ATOM 686 C CA . GLU A 1 89 ? 15.317 -12.129 7.353 1.00 98.69 89 GLU A CA 1
ATOM 687 C C . GLU A 1 89 ? 14.027 -12.738 7.935 1.00 98.69 89 GLU A C 1
ATOM 689 O O . GLU A 1 89 ? 13.275 -13.398 7.209 1.00 98.69 89 GLU A O 1
ATOM 694 N N . GLU A 1 90 ? 13.710 -12.466 9.205 1.00 98.75 90 GLU A N 1
ATOM 695 C CA . GLU A 1 90 ? 12.462 -12.923 9.831 1.00 98.75 90 GLU A CA 1
ATOM 696 C C . GLU A 1 90 ? 11.226 -12.247 9.219 1.00 98.75 90 GLU A C 1
ATOM 698 O O . GLU A 1 90 ? 10.232 -12.925 8.928 1.00 98.75 90 GLU A O 1
ATOM 703 N N . SER A 1 91 ? 11.296 -10.939 8.952 1.00 98.62 91 SER A N 1
ATOM 704 C CA . SER A 1 91 ? 10.249 -10.204 8.233 1.00 98.62 91 SER A CA 1
ATOM 705 C C . SER A 1 91 ? 9.991 -10.827 6.854 1.00 98.62 91 SER A C 1
ATOM 707 O O . SER A 1 91 ? 8.863 -11.222 6.551 1.00 98.62 91 SER A O 1
ATOM 709 N N . ILE A 1 92 ? 11.044 -11.060 6.059 1.00 98.81 92 ILE A N 1
ATOM 710 C CA . ILE A 1 92 ? 10.957 -11.727 4.749 1.00 98.81 92 ILE A CA 1
ATOM 711 C C . ILE A 1 92 ? 10.301 -13.105 4.875 1.00 98.81 92 ILE A C 1
ATOM 713 O O . ILE A 1 92 ? 9.405 -13.440 4.091 1.00 98.81 92 ILE A O 1
ATOM 717 N N . ARG A 1 93 ? 10.717 -13.920 5.853 1.00 98.81 93 ARG A N 1
ATOM 718 C CA . ARG A 1 93 ? 10.186 -15.276 6.057 1.00 98.81 93 ARG A CA 1
ATOM 719 C C . ARG A 1 93 ? 8.683 -15.258 6.341 1.00 98.81 93 ARG A C 1
ATOM 721 O O . ARG A 1 93 ? 7.936 -16.049 5.752 1.00 98.81 93 ARG A O 1
ATOM 728 N N . ARG A 1 94 ? 8.222 -14.372 7.228 1.00 98.75 94 ARG A N 1
ATOM 729 C CA . ARG A 1 94 ? 6.798 -14.253 7.582 1.00 98.75 94 ARG A CA 1
ATOM 730 C C . ARG A 1 94 ? 5.971 -13.698 6.429 1.00 98.75 94 ARG A C 1
ATOM 732 O O . ARG A 1 94 ? 4.951 -14.296 6.089 1.00 98.75 94 ARG A O 1
ATOM 739 N N . THR A 1 95 ? 6.447 -12.649 5.761 1.00 98.62 95 THR A N 1
ATOM 740 C CA . THR A 1 95 ? 5.764 -12.058 4.601 1.00 98.62 95 THR A CA 1
ATOM 741 C C . THR A 1 95 ? 5.624 -13.072 3.466 1.00 98.62 95 THR A C 1
ATOM 743 O O . THR A 1 95 ? 4.533 -13.212 2.911 1.00 98.62 95 THR A O 1
ATOM 746 N N . ARG A 1 96 ? 6.666 -13.869 3.176 1.00 98.69 96 ARG A N 1
ATOM 747 C CA . ARG A 1 96 ? 6.588 -14.970 2.195 1.00 98.69 96 ARG A CA 1
ATOM 748 C C . ARG A 1 96 ? 5.558 -16.021 2.590 1.00 98.69 96 ARG A C 1
ATOM 750 O O . ARG A 1 96 ? 4.796 -16.472 1.741 1.00 98.69 96 ARG A O 1
ATOM 757 N N . THR A 1 97 ? 5.509 -16.394 3.869 1.00 98.69 97 THR A N 1
ATOM 758 C CA . THR A 1 97 ? 4.561 -17.400 4.378 1.00 98.69 97 THR A CA 1
ATOM 759 C C . THR A 1 97 ? 3.113 -16.995 4.089 1.00 98.69 97 THR A C 1
ATOM 761 O O . THR A 1 97 ? 2.352 -17.793 3.542 1.00 98.69 97 THR A O 1
ATOM 764 N N . VAL A 1 98 ? 2.746 -15.749 4.398 1.00 98.38 98 VAL A N 1
ATOM 765 C CA . VAL A 1 98 ? 1.384 -15.235 4.190 1.00 98.38 98 VAL A CA 1
ATOM 766 C C . VAL A 1 98 ? 1.067 -15.072 2.701 1.00 98.38 98 VAL A C 1
ATOM 768 O O . VAL A 1 98 ? 0.047 -15.572 2.230 1.00 98.38 98 VAL A O 1
ATOM 771 N N . HIS A 1 99 ? 1.946 -14.428 1.931 1.00 98.31 99 HIS A N 1
ATOM 772 C CA . HIS A 1 99 ? 1.676 -14.131 0.520 1.00 98.31 99 HIS A CA 1
ATOM 773 C C . HIS A 1 99 ? 1.650 -15.386 -0.359 1.00 98.31 99 HIS A C 1
ATOM 775 O O . HIS A 1 99 ? 0.851 -15.464 -1.294 1.00 98.31 99 HIS A O 1
ATOM 781 N N . ARG A 1 100 ? 2.440 -16.412 -0.024 1.00 97.75 100 ARG A N 1
ATOM 782 C CA . ARG A 1 100 ? 2.352 -17.720 -0.682 1.00 97.75 100 ARG A CA 1
ATOM 783 C C . ARG A 1 100 ? 0.984 -18.362 -0.495 1.00 97.75 100 ARG A C 1
ATOM 785 O O . ARG A 1 100 ? 0.419 -18.868 -1.459 1.00 97.75 100 ARG A O 1
ATOM 792 N N . ALA A 1 101 ? 0.452 -18.329 0.727 1.00 97.75 101 ALA A N 1
ATOM 793 C CA . ALA A 1 101 ? -0.850 -18.912 1.049 1.00 97.75 101 ALA A CA 1
ATOM 794 C C . ALA A 1 101 ? -2.014 -18.197 0.341 1.00 97.75 101 ALA A C 1
ATOM 796 O O . ALA A 1 101 ? -3.065 -18.791 0.121 1.00 97.75 101 ALA A O 1
ATOM 797 N N . GLN A 1 102 ? -1.828 -16.930 -0.034 1.00 96.06 102 GLN A N 1
ATOM 798 C CA . GLN A 1 102 ? -2.828 -16.147 -0.754 1.00 96.06 102 GLN A CA 1
ATOM 799 C C . GLN A 1 102 ? -2.845 -16.422 -2.265 1.00 96.06 102 GLN A C 1
ATOM 801 O O . GLN A 1 102 ? -3.824 -16.076 -2.924 1.00 96.06 102 GLN A O 1
ATOM 806 N N . ARG A 1 103 ? -1.785 -16.988 -2.854 1.00 95.31 103 ARG A N 1
ATOM 807 C CA . ARG A 1 103 ? -1.648 -17.091 -4.315 1.00 95.31 103 ARG A CA 1
ATOM 808 C C . ARG A 1 103 ? -2.782 -17.925 -4.925 1.00 95.31 103 ARG A C 1
ATOM 810 O O . ARG A 1 103 ? -3.002 -19.065 -4.533 1.00 95.31 103 ARG A O 1
ATOM 817 N N . ARG A 1 104 ? -3.486 -17.366 -5.918 1.00 93.75 104 ARG A N 1
ATOM 818 C CA . ARG A 1 104 ? -4.577 -18.067 -6.615 1.00 93.75 104 ARG A CA 1
ATOM 819 C C . ARG A 1 104 ? -4.045 -19.124 -7.574 1.00 93.75 104 ARG A C 1
ATOM 821 O O . ARG A 1 104 ? -3.085 -18.892 -8.309 1.00 93.75 104 ARG A O 1
ATOM 828 N N . GLU A 1 105 ? -4.730 -20.259 -7.606 1.00 93.25 105 GLU A N 1
ATOM 829 C CA . GLU A 1 105 ? -4.474 -21.340 -8.554 1.00 93.25 105 GLU A CA 1
ATOM 830 C C . GLU A 1 105 ? -5.383 -21.231 -9.783 1.00 93.25 105 GLU A C 1
ATOM 832 O O . GLU A 1 105 ? -6.452 -20.622 -9.744 1.00 93.25 105 GLU A O 1
ATOM 837 N N . THR A 1 106 ? -4.950 -21.826 -10.898 1.00 96.94 106 THR A N 1
ATOM 838 C CA . THR A 1 106 ? -5.775 -21.900 -12.113 1.00 96.94 106 THR A CA 1
ATOM 839 C C . THR A 1 106 ? -6.968 -22.817 -11.870 1.00 96.94 106 THR A C 1
ATOM 841 O O . THR A 1 106 ? -6.793 -23.946 -11.414 1.00 96.94 106 THR A O 1
ATOM 844 N N . ARG A 1 107 ? -8.173 -22.361 -12.224 1.00 98.00 107 ARG A N 1
ATOM 845 C CA . ARG A 1 107 ? -9.411 -23.119 -12.010 1.00 98.00 107 ARG A CA 1
ATOM 846 C C . ARG A 1 107 ? -10.204 -23.261 -13.299 1.00 98.00 107 ARG A C 1
ATOM 848 O O . ARG A 1 107 ? -10.541 -22.267 -13.929 1.00 98.00 107 ARG A O 1
ATOM 855 N N . THR A 1 108 ? -10.563 -24.494 -13.649 1.00 98.38 108 THR A N 1
ATOM 856 C CA . THR A 1 108 ? -11.488 -24.790 -14.753 1.00 98.38 108 THR A CA 1
ATOM 857 C C . THR A 1 108 ? -12.874 -25.093 -14.210 1.00 98.38 108 THR A C 1
ATOM 859 O O . THR A 1 108 ? -13.037 -25.976 -13.369 1.00 98.38 108 THR A O 1
ATOM 862 N N . THR A 1 109 ? -13.874 -24.388 -14.728 1.00 98.50 109 THR A N 1
ATOM 863 C CA . THR A 1 109 ? -15.289 -24.628 -14.450 1.00 98.50 109 THR A CA 1
ATOM 864 C C . THR A 1 109 ? -15.944 -25.202 -15.699 1.00 98.50 109 THR A C 1
ATOM 866 O O . THR A 1 109 ? -15.935 -24.578 -16.761 1.00 98.50 109 THR A O 1
ATOM 869 N N . GLN A 1 110 ? -16.527 -26.394 -15.578 1.00 98.31 110 GLN A N 1
ATOM 870 C CA . GLN A 1 110 ? -17.394 -26.938 -16.615 1.00 98.31 110 GLN A CA 1
ATOM 871 C C . GLN A 1 110 ? -18.770 -26.283 -16.503 1.00 98.31 110 GLN A C 1
ATOM 873 O O . GLN A 1 110 ? -19.441 -26.429 -15.485 1.00 98.31 110 GLN A O 1
ATOM 878 N N . VAL A 1 111 ? -19.170 -25.554 -17.542 1.00 98.06 111 VAL A N 1
ATOM 879 C CA . VAL A 1 111 ? -20.472 -24.874 -17.597 1.00 98.06 111 VAL A CA 1
ATOM 880 C C . VAL A 1 111 ? -21.533 -25.838 -18.125 1.00 98.06 111 VAL A C 1
ATOM 882 O O . VAL A 1 111 ? -22.616 -25.942 -17.560 1.00 98.06 111 VAL A O 1
ATOM 885 N N . VAL A 1 112 ? -21.182 -26.588 -19.175 1.00 97.81 112 VAL A N 1
ATOM 886 C CA . VAL A 1 112 ? -21.997 -27.638 -19.803 1.00 97.81 112 VAL A CA 1
ATOM 887 C C . VAL A 1 112 ? -21.097 -28.793 -20.271 1.00 97.81 112 VAL A C 1
ATOM 889 O O . VAL A 1 112 ? -19.876 -28.626 -20.379 1.00 97.81 112 VAL A O 1
ATOM 892 N N . PRO A 1 113 ? -21.637 -29.988 -20.571 1.00 98.00 113 PRO A N 1
ATOM 893 C CA . PRO A 1 113 ? -20.877 -31.032 -21.256 1.00 98.00 113 PRO A CA 1
ATOM 894 C C . PRO A 1 113 ? -20.193 -30.492 -22.520 1.00 98.00 113 PRO A C 1
ATOM 896 O O . PRO A 1 113 ? -20.849 -29.962 -23.409 1.00 98.00 113 PRO A O 1
ATOM 899 N N . GLY A 1 114 ? -18.861 -30.583 -22.581 1.00 97.75 114 GLY A N 1
ATOM 900 C CA . GLY A 1 114 ? -18.073 -30.049 -23.694 1.00 97.75 114 GLY A CA 1
ATOM 901 C C . GLY A 1 114 ? -17.956 -28.519 -23.759 1.00 97.75 114 GLY A C 1
ATOM 902 O O . GLY A 1 114 ? -17.508 -28.037 -24.790 1.00 97.75 114 GLY A O 1
ATOM 903 N N . GLY A 1 115 ? -18.348 -27.765 -22.724 1.00 98.31 115 GLY A N 1
ATOM 904 C CA . GLY A 1 115 ? -18.180 -26.309 -22.631 1.00 98.31 115 GLY A CA 1
ATOM 905 C C . GLY A 1 115 ? -17.594 -25.893 -21.279 1.00 98.31 115 GLY A C 1
ATOM 906 O O . GLY A 1 115 ? -18.185 -26.143 -20.225 1.00 98.31 115 GLY A O 1
ATOM 907 N N . THR A 1 116 ? -16.421 -25.264 -21.292 1.00 98.62 116 THR A N 1
ATOM 908 C CA . THR A 1 116 ? -15.658 -24.914 -20.088 1.00 98.62 116 THR A CA 1
ATOM 909 C C . THR A 1 116 ? -15.154 -23.475 -20.119 1.00 98.62 116 THR A C 1
ATOM 911 O O . THR A 1 116 ? -14.953 -22.883 -21.181 1.00 98.62 116 THR A O 1
ATOM 914 N N . VAL A 1 117 ? -14.949 -22.916 -18.926 1.00 98.56 117 VAL A N 1
ATOM 915 C CA . VAL A 1 117 ? -14.248 -21.648 -18.714 1.00 98.56 117 VAL A CA 1
ATOM 916 C C . VAL A 1 117 ? -13.146 -21.880 -17.688 1.00 98.56 117 VAL A C 1
ATOM 918 O O . VAL A 1 117 ? -13.421 -22.274 -16.553 1.00 98.56 117 VAL A O 1
ATOM 921 N N . THR A 1 118 ? -11.901 -21.637 -18.079 1.00 98.50 118 THR A N 1
ATOM 922 C CA . THR A 1 118 ? -10.736 -21.681 -17.193 1.00 98.50 118 THR A CA 1
ATOM 923 C C . THR A 1 118 ? -10.303 -20.273 -16.824 1.00 98.50 118 THR A C 1
ATOM 925 O O . THR A 1 118 ? -9.996 -19.473 -17.701 1.00 98.50 118 THR A O 1
ATOM 928 N N . GLU A 1 119 ? -10.216 -19.979 -15.532 1.00 98.12 119 GLU A N 1
ATOM 929 C CA . GLU A 1 119 ? -9.582 -18.772 -15.013 1.00 98.12 119 GLU A CA 1
ATOM 930 C C . GLU A 1 119 ? -8.102 -19.062 -14.737 1.00 98.12 119 GLU A C 1
ATOM 932 O O . GLU A 1 119 ? -7.751 -19.807 -13.817 1.00 98.12 119 GLU A O 1
ATOM 937 N N . LYS A 1 120 ? -7.227 -18.494 -15.571 1.00 97.50 120 LYS A N 1
ATOM 938 C CA . LYS A 1 120 ? -5.770 -18.578 -15.444 1.00 97.50 120 LYS A CA 1
ATOM 939 C C . LYS A 1 120 ? -5.229 -17.286 -14.837 1.00 97.50 120 LYS A C 1
ATOM 941 O O . LYS A 1 120 ? -5.484 -16.210 -15.366 1.00 97.50 120 LYS A O 1
ATOM 946 N N . TRP A 1 121 ? -4.407 -17.400 -13.798 1.00 97.69 121 TRP A N 1
ATOM 947 C CA . TRP A 1 121 ? -3.738 -16.262 -13.163 1.00 97.69 121 TRP A CA 1
ATOM 948 C C . TRP A 1 121 ? -2.333 -16.069 -13.738 1.00 97.69 121 TRP A C 1
ATOM 950 O O . TRP A 1 121 ? -1.504 -16.978 -13.687 1.00 97.69 121 TRP A O 1
ATOM 960 N N . VAL A 1 122 ? -2.077 -14.899 -14.325 1.00 97.12 122 VAL A N 1
ATOM 961 C CA . VAL A 1 122 ? -0.820 -14.567 -15.012 1.00 97.12 122 VAL A CA 1
ATOM 962 C C . VAL A 1 122 ? -0.139 -13.397 -14.300 1.00 97.12 122 VAL A C 1
ATOM 964 O O . VAL A 1 122 ? -0.777 -12.349 -14.163 1.00 97.12 122 VAL A O 1
ATOM 967 N N . PRO A 1 123 ? 1.132 -13.521 -13.875 1.00 97.31 123 PRO A N 1
ATOM 968 C CA . PRO A 1 123 ? 1.844 -12.408 -13.263 1.00 97.31 123 PRO A CA 1
ATOM 969 C C . PRO A 1 123 ? 2.037 -11.241 -14.240 1.00 97.31 123 PRO A C 1
ATOM 971 O O . PRO A 1 123 ? 2.013 -11.393 -15.469 1.00 97.31 123 PRO A O 1
ATOM 974 N N . VAL A 1 124 ? 2.209 -10.038 -13.697 1.00 97.06 124 VAL A N 1
ATOM 975 C CA . VAL A 1 124 ? 2.750 -8.911 -14.466 1.00 97.06 124 VAL A CA 1
ATOM 976 C C . VAL A 1 124 ? 4.179 -9.243 -14.906 1.00 97.06 124 VAL A C 1
ATOM 978 O O . VAL A 1 124 ? 4.926 -9.877 -14.167 1.00 97.06 124 VAL A O 1
ATOM 981 N N . GLY A 1 125 ? 4.555 -8.850 -16.127 1.00 96.75 125 GLY A N 1
ATOM 982 C CA . GLY A 1 125 ? 5.863 -9.213 -16.683 1.00 96.75 125 GLY A CA 1
ATOM 983 C C . GLY A 1 125 ? 7.013 -8.509 -15.965 1.00 96.75 125 GLY A C 1
ATOM 984 O O . GLY A 1 125 ? 7.992 -9.144 -15.577 1.00 96.75 125 GLY A O 1
ATOM 985 N N . ARG A 1 126 ? 6.871 -7.195 -15.754 1.00 98.25 126 ARG A N 1
ATOM 986 C CA . ARG A 1 126 ? 7.867 -6.369 -15.067 1.00 98.25 126 ARG A CA 1
ATOM 987 C C . ARG A 1 126 ? 7.238 -5.361 -14.115 1.00 98.25 126 ARG A C 1
ATOM 989 O O . ARG A 1 126 ? 6.274 -4.685 -14.486 1.00 98.25 126 ARG A O 1
ATOM 996 N N . VAL A 1 127 ? 7.832 -5.212 -12.934 1.00 98.56 127 VAL A N 1
ATOM 997 C CA . VAL A 1 127 ? 7.415 -4.250 -11.907 1.00 98.56 127 VAL A CA 1
ATOM 998 C C . VAL A 1 127 ? 8.558 -3.302 -11.526 1.00 98.56 127 VAL A C 1
ATOM 1000 O O . VAL A 1 127 ? 9.705 -3.722 -11.376 1.00 98.56 127 VAL A O 1
ATOM 1003 N N . GLY A 1 128 ? 8.229 -2.019 -11.371 1.00 98.50 128 GLY A N 1
ATOM 1004 C CA . GLY A 1 128 ? 9.065 -1.032 -10.692 1.00 98.50 128 GLY A CA 1
ATOM 1005 C C . GLY A 1 128 ? 8.597 -0.840 -9.250 1.00 98.50 128 GLY A C 1
ATOM 1006 O O . GLY A 1 128 ? 7.432 -0.536 -9.011 1.00 98.50 128 GLY A O 1
ATOM 1007 N N . LEU A 1 129 ? 9.485 -1.014 -8.282 1.00 98.38 129 LEU A N 1
ATOM 1008 C CA . LEU A 1 129 ? 9.202 -0.829 -6.862 1.00 98.38 129 LEU A CA 1
ATOM 1009 C C . LEU A 1 129 ? 9.792 0.503 -6.417 1.00 98.38 129 LEU A C 1
ATOM 1011 O O . LEU A 1 129 ? 10.960 0.785 -6.678 1.00 98.38 129 LEU A O 1
ATOM 1015 N N . TYR A 1 130 ? 9.009 1.325 -5.736 1.00 97.00 130 TYR A N 1
ATOM 1016 C CA . TYR A 1 130 ? 9.494 2.560 -5.141 1.00 97.00 130 TYR A CA 1
ATOM 1017 C C . TYR A 1 130 ? 9.631 2.397 -3.626 1.00 97.00 130 TYR A C 1
ATOM 1019 O O . TYR A 1 130 ? 8.670 2.044 -2.943 1.00 97.00 130 TYR A O 1
ATOM 1027 N N . ALA A 1 131 ? 10.825 2.669 -3.102 1.00 95.31 131 ALA A N 1
ATOM 1028 C CA . ALA A 1 131 ? 11.092 2.703 -1.670 1.00 95.31 131 ALA A CA 1
ATOM 1029 C C . ALA A 1 131 ? 11.402 4.148 -1.235 1.00 95.31 131 ALA A C 1
ATOM 1031 O O . ALA A 1 131 ? 12.318 4.767 -1.787 1.00 95.31 131 ALA A O 1
ATOM 1032 N N . PRO A 1 132 ? 10.668 4.711 -0.256 1.00 89.06 132 PRO A N 1
ATOM 1033 C CA . PRO A 1 132 ? 10.979 6.028 0.287 1.00 89.06 132 PRO A CA 1
ATOM 1034 C C . PRO A 1 132 ? 12.390 6.121 0.887 1.00 89.06 132 PRO A C 1
ATOM 1036 O O . PRO A 1 132 ? 12.908 5.170 1.474 1.00 89.06 132 PRO A O 1
ATOM 1039 N N . GLY A 1 133 ? 12.979 7.313 0.781 1.00 83.25 133 GLY A N 1
ATOM 1040 C CA . GLY A 1 133 ? 14.269 7.670 1.367 1.00 83.25 133 GLY A CA 1
ATOM 1041 C C . GLY A 1 133 ? 14.316 9.149 1.765 1.00 83.25 133 GLY A C 1
ATOM 1042 O O . GLY A 1 133 ? 13.355 9.892 1.558 1.00 83.25 133 GLY A O 1
ATOM 1043 N N . GLY A 1 134 ? 15.439 9.594 2.336 1.00 77.88 134 GLY A N 1
ATOM 1044 C CA . GLY A 1 134 ? 15.603 10.957 2.846 1.00 77.88 134 GLY A CA 1
ATOM 1045 C C . GLY A 1 134 ? 15.182 11.067 4.312 1.00 77.88 134 GLY A C 1
ATOM 1046 O O . GLY A 1 134 ? 15.880 10.561 5.184 1.00 77.88 134 GLY A O 1
ATOM 1047 N N . ARG A 1 135 ? 14.048 11.729 4.597 1.00 70.00 135 ARG A N 1
ATOM 1048 C CA . ARG A 1 135 ? 13.580 11.995 5.978 1.00 70.00 135 ARG A CA 1
ATOM 1049 C C . ARG A 1 135 ? 13.265 10.725 6.776 1.00 70.00 135 ARG A C 1
ATOM 1051 O O . ARG A 1 135 ? 13.398 10.725 8.002 1.00 70.00 135 ARG A O 1
ATOM 1058 N N . SER A 1 136 ? 12.860 9.677 6.068 1.00 75.56 136 SER A N 1
ATOM 1059 C CA . SER A 1 136 ? 12.600 8.358 6.622 1.00 75.56 136 SER A CA 1
ATOM 1060 C C . SER A 1 136 ? 13.098 7.293 5.650 1.00 75.56 136 SER A C 1
ATOM 1062 O O . SER A 1 136 ? 12.986 7.450 4.433 1.00 75.56 136 SER A O 1
ATOM 1064 N N . VAL A 1 137 ? 13.679 6.226 6.194 1.00 88.94 137 VAL A N 1
ATOM 1065 C CA . VAL A 1 137 ? 14.269 5.120 5.438 1.00 88.94 137 VAL A CA 1
ATOM 1066 C C . VAL A 1 137 ? 13.589 3.831 5.872 1.00 88.94 137 VAL A C 1
ATOM 1068 O O . VAL A 1 137 ? 13.686 3.452 7.037 1.00 88.94 137 VAL A O 1
ATOM 1071 N N . TYR A 1 138 ? 12.935 3.148 4.931 1.00 90.50 138 TYR A N 1
ATOM 1072 C CA . TYR A 1 138 ? 12.091 1.989 5.228 1.00 90.50 138 TYR A CA 1
ATOM 1073 C C . TYR A 1 138 ? 12.556 0.731 4.477 1.00 90.50 138 TYR A C 1
ATOM 1075 O O . TYR A 1 138 ? 12.035 0.422 3.402 1.00 90.50 138 TYR A O 1
ATOM 1083 N N . PRO A 1 139 ? 13.522 -0.041 5.018 1.00 95.38 139 PRO A N 1
ATOM 1084 C CA . PRO A 1 139 ? 13.869 -1.346 4.449 1.00 95.38 139 PRO A CA 1
ATOM 1085 C C . PRO A 1 139 ? 12.692 -2.331 4.510 1.00 95.38 139 PRO A C 1
ATOM 1087 O O . PRO A 1 139 ? 12.568 -3.188 3.639 1.00 95.38 139 PRO A O 1
ATOM 1090 N N . SER A 1 140 ? 11.772 -2.163 5.465 1.00 95.38 140 SER A N 1
ATOM 1091 C CA . SER A 1 140 ? 10.504 -2.898 5.509 1.00 95.38 140 SER A CA 1
ATOM 1092 C C . SER A 1 140 ? 9.668 -2.683 4.242 1.00 95.38 140 SER A C 1
ATOM 1094 O O . SER A 1 140 ? 9.173 -3.654 3.678 1.00 95.38 140 SER A O 1
ATOM 1096 N N . SER A 1 141 ? 9.594 -1.462 3.699 1.00 95.19 141 SER A N 1
ATOM 1097 C CA . SER A 1 141 ? 8.857 -1.203 2.452 1.00 95.19 141 SER A CA 1
ATOM 1098 C C . SER A 1 141 ? 9.468 -1.884 1.229 1.00 95.19 141 SER A C 1
ATOM 1100 O O . SER A 1 141 ? 8.733 -2.222 0.301 1.00 95.19 141 SER A O 1
ATOM 1102 N N . VAL A 1 142 ? 10.778 -2.158 1.228 1.00 98.12 142 VAL A N 1
ATOM 1103 C CA . VAL A 1 142 ? 11.407 -3.003 0.197 1.00 98.12 142 VAL A CA 1
ATOM 1104 C C . VAL A 1 142 ? 10.831 -4.417 0.265 1.00 98.12 142 VAL A C 1
ATOM 1106 O O . VAL A 1 142 ? 10.388 -4.950 -0.752 1.00 98.12 142 VAL A O 1
ATOM 1109 N N . ILE A 1 143 ? 10.777 -4.999 1.467 1.00 98.56 143 ILE A N 1
ATOM 1110 C CA . ILE A 1 143 ? 10.237 -6.344 1.711 1.00 98.56 143 ILE A CA 1
ATOM 1111 C C . ILE A 1 143 ? 8.769 -6.412 1.295 1.00 98.56 143 ILE A C 1
ATOM 1113 O O . ILE A 1 143 ? 8.393 -7.280 0.505 1.00 98.56 143 ILE A O 1
ATOM 1117 N N . MET A 1 144 ? 7.956 -5.470 1.773 1.00 97.75 144 MET A N 1
ATOM 1118 C CA . MET A 1 144 ? 6.512 -5.460 1.537 1.00 97.75 144 MET A CA 1
ATOM 1119 C C . MET A 1 144 ? 6.142 -5.231 0.066 1.00 97.75 144 MET A C 1
ATOM 1121 O O . MET A 1 144 ? 5.064 -5.636 -0.355 1.00 97.75 144 MET A O 1
ATOM 1125 N N . ASN A 1 145 ? 7.036 -4.667 -0.749 1.00 97.94 145 ASN A N 1
ATOM 1126 C CA . ASN A 1 145 ? 6.845 -4.559 -2.197 1.00 97.94 145 ASN A CA 1
ATOM 1127 C C . ASN A 1 145 ? 7.389 -5.769 -2.969 1.00 97.94 145 ASN A C 1
ATOM 1129 O O . ASN A 1 145 ? 6.715 -6.308 -3.846 1.00 97.94 145 ASN A O 1
ATOM 1133 N N . ALA A 1 146 ? 8.612 -6.203 -2.664 1.00 98.56 146 ALA A N 1
ATOM 1134 C CA . ALA A 1 146 ? 9.300 -7.220 -3.452 1.00 98.56 146 ALA A CA 1
ATOM 1135 C C . ALA A 1 146 ? 8.768 -8.632 -3.194 1.00 98.56 146 ALA A C 1
ATOM 1137 O O . ALA A 1 146 ? 8.590 -9.401 -4.137 1.00 98.56 146 ALA A O 1
ATOM 1138 N N . VAL A 1 147 ? 8.484 -8.984 -1.937 1.00 98.69 147 VAL A N 1
ATOM 1139 C CA . VAL A 1 147 ? 8.014 -10.329 -1.580 1.00 98.69 147 VAL A CA 1
ATOM 1140 C C . VAL A 1 147 ? 6.707 -10.714 -2.287 1.00 98.69 147 VAL A C 1
ATOM 1142 O O . VAL A 1 147 ? 6.691 -11.781 -2.905 1.00 98.69 147 VAL A O 1
ATOM 1145 N N . PRO A 1 148 ? 5.621 -9.913 -2.268 1.00 98.44 148 PRO A N 1
ATOM 1146 C CA . PRO A 1 148 ? 4.406 -10.277 -2.998 1.00 98.44 148 PRO A CA 1
ATOM 1147 C C . PRO A 1 148 ? 4.620 -10.395 -4.512 1.00 98.44 148 PRO A C 1
ATOM 1149 O O . PRO A 1 148 ? 4.042 -11.292 -5.126 1.00 98.44 148 PRO A O 1
ATOM 1152 N N . ALA A 1 149 ? 5.468 -9.553 -5.114 1.00 98.56 149 ALA A N 1
ATOM 1153 C CA . ALA A 1 149 ? 5.809 -9.659 -6.534 1.00 98.56 149 ALA A CA 1
ATOM 1154 C C . ALA A 1 149 ? 6.550 -10.975 -6.844 1.00 98.56 149 ALA A C 1
ATOM 1156 O O . ALA A 1 149 ? 6.223 -11.667 -7.810 1.00 98.56 149 ALA A O 1
ATOM 1157 N N . GLN A 1 150 ? 7.499 -11.366 -5.989 1.00 98.56 150 GLN A N 1
ATOM 1158 C CA . GLN A 1 150 ? 8.223 -12.634 -6.109 1.00 98.56 150 GLN A CA 1
ATOM 1159 C C . GLN A 1 150 ? 7.302 -13.846 -5.936 1.00 98.56 150 GLN A C 1
ATOM 1161 O O . GLN A 1 150 ? 7.342 -14.760 -6.757 1.00 98.56 150 GLN A O 1
ATOM 1166 N N . GLU A 1 151 ? 6.439 -13.857 -4.915 1.00 98.31 151 GLU A N 1
ATOM 1167 C CA . GLU A 1 151 ? 5.499 -14.966 -4.686 1.00 98.31 151 GLU A CA 1
ATOM 1168 C C . GLU A 1 151 ? 4.422 -15.051 -5.790 1.00 98.31 151 GLU A C 1
ATOM 1170 O O . GLU A 1 151 ? 3.915 -16.137 -6.076 1.00 98.31 151 GLU A O 1
ATOM 1175 N N . ALA A 1 152 ? 4.115 -13.946 -6.483 1.00 97.94 152 ALA A N 1
ATOM 1176 C CA . ALA A 1 152 ? 3.263 -13.966 -7.676 1.00 97.94 152 ALA A CA 1
ATOM 1177 C C . ALA A 1 152 ? 3.961 -14.605 -8.892 1.00 97.94 152 ALA A C 1
ATOM 1179 O O . ALA A 1 152 ? 3.287 -15.131 -9.785 1.00 97.94 152 ALA A O 1
ATOM 1180 N N . GLY A 1 153 ? 5.297 -14.605 -8.908 1.00 97.44 153 GLY A N 1
ATOM 1181 C CA . GLY A 1 153 ? 6.124 -15.077 -10.017 1.00 97.44 153 GLY A CA 1
ATOM 1182 C C . GLY A 1 153 ? 6.449 -13.990 -11.042 1.00 97.44 153 GLY A C 1
ATOM 1183 O O . GLY A 1 153 ? 6.563 -14.300 -12.224 1.00 97.44 153 GLY A O 1
ATOM 1184 N N . VAL A 1 154 ? 6.555 -12.726 -10.620 1.00 98.31 154 VAL A N 1
ATOM 1185 C CA . VAL A 1 154 ? 7.024 -11.636 -11.490 1.00 98.31 154 VAL A CA 1
ATOM 1186 C C . VAL A 1 154 ? 8.483 -11.888 -11.877 1.00 98.31 154 VAL A C 1
ATOM 1188 O O . VAL A 1 154 ? 9.341 -12.052 -11.014 1.00 98.31 154 VAL A O 1
ATOM 1191 N N . GLU A 1 155 ? 8.762 -11.917 -13.179 1.00 95.62 155 GLU A N 1
ATOM 1192 C CA . GLU A 1 155 ? 10.072 -12.314 -13.717 1.00 95.62 155 GLU A CA 1
ATOM 1193 C C . GLU A 1 155 ? 11.113 -11.191 -13.653 1.00 95.62 155 GLU A C 1
ATOM 1195 O O . GLU A 1 155 ? 12.313 -11.453 -13.614 1.00 95.62 155 GLU A O 1
ATOM 1200 N N . SER A 1 156 ? 10.667 -9.932 -13.658 1.00 97.81 156 SER A N 1
ATOM 1201 C CA . SER A 1 156 ? 11.550 -8.772 -13.702 1.00 97.81 156 SER A CA 1
ATOM 1202 C C . SER A 1 156 ? 11.135 -7.716 -12.682 1.00 97.81 156 SER A C 1
ATOM 1204 O O . SER A 1 156 ? 10.035 -7.164 -12.744 1.00 97.81 156 SER A O 1
ATOM 1206 N N . VAL A 1 157 ? 12.035 -7.427 -11.744 1.00 98.50 157 VAL A N 1
ATOM 1207 C CA . VAL A 1 157 ? 11.825 -6.478 -10.648 1.00 98.50 157 VAL A CA 1
ATOM 1208 C C . VAL A 1 157 ? 12.962 -5.466 -10.659 1.00 98.50 157 VAL A C 1
ATOM 1210 O O . VAL A 1 157 ? 14.128 -5.850 -10.623 1.00 98.50 157 VAL A O 1
ATOM 1213 N N . ALA A 1 158 ? 12.617 -4.182 -10.678 1.00 98.50 158 ALA A N 1
ATOM 1214 C CA . ALA A 1 158 ? 13.562 -3.092 -10.473 1.00 98.50 158 ALA A CA 1
ATOM 1215 C C . ALA A 1 158 ? 13.106 -2.230 -9.296 1.00 98.50 158 ALA A C 1
ATOM 1217 O O . ALA A 1 158 ? 11.905 -2.071 -9.091 1.00 98.50 158 ALA A O 1
ATOM 1218 N N . LEU A 1 159 ? 14.040 -1.662 -8.534 1.00 98.56 159 LEU A N 1
ATOM 1219 C CA . LEU A 1 159 ? 13.731 -0.804 -7.391 1.00 98.56 159 LEU A CA 1
ATOM 1220 C C . LEU A 1 159 ? 14.348 0.582 -7.555 1.00 98.56 159 LEU A C 1
ATOM 1222 O O . LEU A 1 159 ? 15.487 0.714 -7.987 1.00 98.56 159 LEU A O 1
ATOM 1226 N N . ALA A 1 160 ? 13.607 1.620 -7.188 1.00 98.19 160 ALA A N 1
ATOM 1227 C CA . ALA A 1 160 ? 14.102 2.985 -7.117 1.00 98.19 160 ALA A CA 1
ATOM 1228 C C . ALA A 1 160 ? 13.957 3.520 -5.692 1.00 98.19 160 ALA A C 1
ATOM 1230 O O . ALA A 1 160 ? 12.928 3.331 -5.042 1.00 98.19 160 ALA A O 1
ATOM 1231 N N . SER A 1 161 ? 15.000 4.195 -5.221 1.00 97.56 161 SER A N 1
ATOM 1232 C CA . SER A 1 161 ? 15.008 4.921 -3.955 1.00 97.56 161 SER A CA 1
ATOM 1233 C C . SER A 1 161 ? 15.793 6.221 -4.137 1.00 97.56 161 SER A C 1
ATOM 1235 O O . SER A 1 161 ? 16.798 6.212 -4.854 1.00 97.56 161 SER A O 1
ATOM 1237 N N . PRO A 1 162 ? 15.397 7.330 -3.480 1.00 96.00 162 PRO A N 1
ATOM 1238 C CA . PRO A 1 162 ? 16.116 8.594 -3.584 1.00 96.00 162 PRO A CA 1
ATOM 1239 C C . PRO A 1 162 ? 17.609 8.456 -3.232 1.00 96.00 162 PRO A C 1
ATOM 1241 O O . PRO A 1 162 ? 17.935 7.757 -2.261 1.00 96.00 162 PRO A O 1
ATOM 1244 N N . PRO A 1 163 ? 18.510 9.118 -3.984 1.00 95.56 163 PRO A N 1
ATOM 1245 C CA . PRO A 1 163 ? 19.919 9.230 -3.624 1.00 95.56 163 PRO A CA 1
ATOM 1246 C C . PRO A 1 163 ? 20.079 10.054 -2.341 1.00 95.56 163 PRO A C 1
ATOM 1248 O O . PRO A 1 163 ? 19.302 10.971 -2.080 1.00 95.56 163 PRO A O 1
ATOM 1251 N N . GLN A 1 164 ? 21.099 9.760 -1.533 1.00 93.88 164 GLN A N 1
ATOM 1252 C CA . GLN A 1 164 ? 21.335 10.472 -0.276 1.00 93.88 164 GLN A CA 1
ATOM 1253 C C . GLN A 1 164 ? 22.776 10.975 -0.166 1.00 93.88 164 GLN A C 1
ATOM 1255 O O . GLN A 1 164 ? 23.734 10.231 -0.381 1.00 93.88 164 GLN A O 1
ATOM 1260 N N . LYS A 1 165 ? 22.928 12.251 0.211 1.00 92.12 165 LYS A N 1
ATOM 1261 C CA . LYS A 1 165 ? 24.230 12.927 0.361 1.00 92.12 165 LYS A CA 1
ATOM 1262 C C . LYS A 1 165 ? 25.164 12.197 1.321 1.00 92.12 165 LYS A C 1
ATOM 1264 O O . LYS A 1 165 ? 26.323 11.970 0.986 1.00 92.12 165 LYS A O 1
ATOM 1269 N N . ASP A 1 166 ? 24.632 11.782 2.466 1.00 92.31 166 ASP A 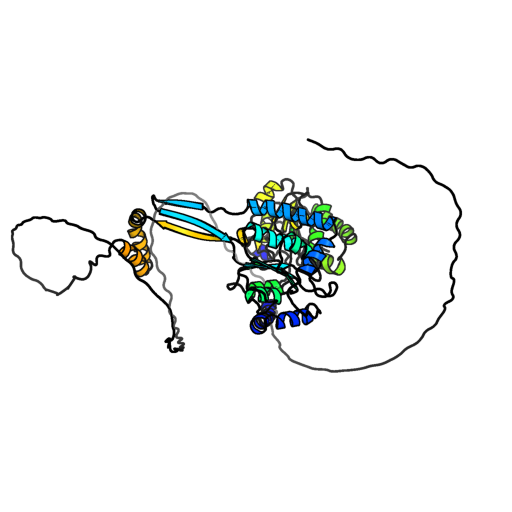N 1
ATOM 1270 C CA . ASP A 1 166 ? 25.401 11.135 3.536 1.00 92.31 166 ASP A CA 1
ATOM 1271 C C . ASP A 1 166 ? 25.925 9.745 3.136 1.00 92.31 166 ASP A C 1
ATOM 1273 O O . ASP A 1 166 ? 26.815 9.203 3.788 1.00 92.31 166 ASP A O 1
ATOM 1277 N N . PHE A 1 167 ? 25.429 9.196 2.023 1.00 93.06 167 PHE A N 1
ATOM 1278 C CA . PHE A 1 167 ? 25.819 7.897 1.476 1.00 93.06 167 PHE A CA 1
ATOM 1279 C C . PHE A 1 167 ? 26.420 8.023 0.071 1.00 93.06 167 PHE A C 1
ATOM 1281 O O . PHE A 1 167 ? 26.266 7.137 -0.769 1.00 93.06 167 PHE A O 1
ATOM 1288 N N . GLY A 1 168 ? 27.090 9.148 -0.210 1.00 91.44 168 GLY A N 1
ATOM 1289 C CA . GLY A 1 168 ? 27.818 9.352 -1.467 1.00 91.44 168 GLY A CA 1
ATOM 1290 C C . GLY A 1 168 ? 26.920 9.361 -2.705 1.00 91.44 168 GLY A C 1
ATOM 1291 O O . GLY A 1 168 ? 27.371 9.018 -3.793 1.00 91.44 168 GLY A O 1
ATOM 1292 N N . GLY A 1 169 ? 25.643 9.710 -2.536 1.00 94.19 169 GLY A N 1
ATOM 1293 C CA . GLY A 1 169 ? 24.643 9.718 -3.598 1.00 94.19 169 GLY A CA 1
ATOM 1294 C C . GLY A 1 169 ? 23.952 8.382 -3.850 1.00 94.19 169 GLY A C 1
ATOM 1295 O O . GLY A 1 169 ? 23.100 8.298 -4.730 1.00 94.19 169 GLY A O 1
ATOM 1296 N N . LEU A 1 170 ? 24.250 7.346 -3.070 1.00 96.69 170 LEU A N 1
ATOM 1297 C CA . LEU A 1 170 ? 23.511 6.089 -3.124 1.00 96.69 170 LEU A CA 1
ATOM 1298 C C . LEU A 1 170 ? 22.261 6.138 -2.231 1.00 96.69 170 LEU A C 1
ATOM 1300 O O . LEU A 1 170 ? 22.181 6.962 -1.313 1.00 96.69 170 LEU A O 1
ATOM 1304 N N . PRO A 1 171 ? 21.273 5.256 -2.469 1.00 97.12 171 PRO A N 1
ATOM 1305 C CA . PRO A 1 171 ? 20.246 4.967 -1.479 1.00 97.12 171 PRO A CA 1
ATOM 1306 C C . PRO A 1 171 ? 20.855 4.490 -0.157 1.00 97.12 171 PRO A C 1
ATOM 1308 O O . PRO A 1 171 ? 21.978 3.988 -0.113 1.00 97.12 171 PRO A O 1
ATOM 1311 N N . HIS A 1 172 ? 20.085 4.605 0.925 1.00 97.19 172 HIS A N 1
ATOM 1312 C CA . HIS A 1 172 ? 20.546 4.218 2.256 1.00 97.19 172 HIS A CA 1
ATOM 1313 C C . HIS A 1 172 ? 21.011 2.743 2.302 1.00 97.19 172 HIS A C 1
ATOM 1315 O O . HIS A 1 172 ? 20.312 1.881 1.758 1.00 97.19 172 HIS A O 1
ATOM 1321 N N . PRO A 1 173 ? 22.114 2.405 3.002 1.00 96.88 173 PRO A N 1
ATOM 1322 C CA . PRO A 1 173 ? 22.657 1.045 3.037 1.00 96.88 173 PRO A CA 1
ATOM 1323 C C . PRO A 1 173 ? 21.650 -0.033 3.451 1.00 96.88 173 PRO A C 1
ATOM 1325 O O . PRO A 1 173 ? 21.634 -1.109 2.871 1.00 96.88 173 PRO A O 1
ATOM 1328 N N . THR A 1 174 ? 20.743 0.247 4.390 1.00 97.31 174 THR A N 1
ATOM 1329 C CA . THR A 1 174 ? 19.703 -0.727 4.784 1.00 97.31 174 THR A CA 1
ATOM 1330 C C . THR A 1 174 ? 18.707 -1.045 3.661 1.00 97.31 174 THR A C 1
ATOM 1332 O O . THR A 1 174 ? 18.245 -2.180 3.579 1.00 97.31 174 THR A O 1
ATOM 1335 N N . ILE A 1 175 ? 18.406 -0.094 2.765 1.00 97.81 175 ILE A N 1
ATOM 1336 C CA . ILE A 1 175 ? 17.587 -0.336 1.562 1.00 97.81 175 ILE A CA 1
ATOM 1337 C C . ILE A 1 175 ? 18.346 -1.254 0.606 1.00 97.81 175 ILE A C 1
ATOM 1339 O O . ILE A 1 175 ? 17.790 -2.238 0.121 1.00 97.81 175 ILE A O 1
ATOM 1343 N N . LEU A 1 176 ? 19.625 -0.954 0.367 1.00 98.50 176 LEU A N 1
ATOM 1344 C CA . LEU A 1 176 ? 20.494 -1.737 -0.512 1.00 98.50 176 LEU A CA 1
ATOM 1345 C C . LEU A 1 176 ? 20.688 -3.169 0.008 1.00 98.50 176 LEU A C 1
ATOM 1347 O O . LEU A 1 176 ? 20.564 -4.123 -0.755 1.00 98.50 176 LEU A O 1
ATOM 1351 N N . ALA A 1 177 ? 20.904 -3.328 1.314 1.00 98.44 177 ALA A N 1
ATOM 1352 C CA . ALA A 1 177 ? 21.028 -4.626 1.964 1.00 98.44 177 ALA A CA 1
ATOM 1353 C C . ALA A 1 177 ? 19.720 -5.432 1.898 1.00 98.44 177 ALA A C 1
ATOM 1355 O O . ALA A 1 177 ? 19.754 -6.628 1.616 1.00 98.44 177 ALA A O 1
ATOM 1356 N N . ALA A 1 178 ? 18.561 -4.789 2.090 1.00 98.50 178 ALA A N 1
ATOM 1357 C CA . ALA A 1 178 ? 17.263 -5.440 1.908 1.00 98.50 178 ALA A CA 1
ATOM 1358 C C . ALA A 1 178 ? 17.062 -5.904 0.454 1.00 98.50 178 ALA A C 1
ATOM 1360 O O . ALA A 1 178 ? 16.625 -7.033 0.230 1.00 98.50 178 ALA A O 1
ATOM 1361 N N . CYS A 1 179 ? 17.442 -5.082 -0.532 1.00 98.69 179 CYS A N 1
ATOM 1362 C CA . CYS A 1 179 ? 17.432 -5.478 -1.944 1.00 98.69 179 CYS A CA 1
ATOM 1363 C C . CYS A 1 179 ? 18.317 -6.709 -2.180 1.00 98.69 179 CYS A C 1
ATOM 1365 O O . CYS A 1 179 ? 17.860 -7.673 -2.791 1.00 98.69 179 CYS A O 1
ATOM 1367 N N . ALA A 1 180 ? 19.538 -6.716 -1.637 1.00 98.62 180 ALA A N 1
ATOM 1368 C CA . ALA A 1 180 ? 20.466 -7.839 -1.750 1.00 98.62 180 ALA A CA 1
ATOM 1369 C C . ALA A 1 180 ? 19.910 -9.132 -1.122 1.00 98.62 180 ALA A C 1
ATOM 1371 O O . ALA A 1 180 ? 19.937 -10.178 -1.767 1.00 98.62 180 ALA A O 1
ATOM 1372 N N . LEU A 1 181 ? 19.335 -9.068 0.089 1.00 98.56 181 LEU A N 1
ATOM 1373 C CA . LEU A 1 181 ? 18.686 -10.216 0.751 1.00 98.56 181 LEU A CA 1
ATOM 1374 C C . LEU A 1 181 ? 17.549 -10.818 -0.086 1.00 98.56 181 LEU A C 1
ATOM 1376 O O . LEU A 1 181 ? 17.302 -12.024 -0.045 1.00 98.56 181 LEU A O 1
ATOM 1380 N N . LEU A 1 182 ? 16.846 -9.972 -0.836 1.00 98.62 182 LEU A N 1
ATOM 1381 C CA . LEU A 1 182 ? 15.732 -10.364 -1.690 1.00 98.62 182 LEU A CA 1
ATOM 1382 C C . LEU A 1 182 ? 16.166 -10.746 -3.110 1.00 98.62 182 LEU A C 1
ATOM 1384 O O . LEU A 1 182 ? 15.327 -11.234 -3.862 1.00 98.62 182 LEU A O 1
ATOM 1388 N N . GLY A 1 183 ? 17.434 -10.558 -3.486 1.00 98.19 183 GLY A N 1
ATOM 1389 C CA . GLY A 1 183 ? 17.916 -10.785 -4.853 1.00 98.19 183 GLY A CA 1
ATOM 1390 C C . GLY A 1 183 ? 17.420 -9.742 -5.863 1.00 98.19 183 GLY A C 1
ATOM 1391 O O . GLY A 1 183 ? 17.245 -10.052 -7.038 1.00 98.19 183 GLY A O 1
ATOM 1392 N N . VAL A 1 184 ? 17.140 -8.513 -5.419 1.00 98.44 184 VAL A N 1
ATOM 1393 C CA . VAL A 1 184 ? 16.798 -7.384 -6.297 1.00 98.44 184 VAL A CA 1
ATOM 1394 C C . VAL A 1 184 ? 18.088 -6.675 -6.711 1.00 98.44 184 VAL A C 1
ATOM 1396 O O . VAL A 1 184 ? 18.640 -5.873 -5.963 1.00 98.44 184 VAL A O 1
ATOM 1399 N N . GLU A 1 185 ? 18.570 -6.986 -7.912 1.00 96.06 185 GLU A N 1
ATOM 1400 C CA . GLU A 1 185 ? 19.859 -6.502 -8.436 1.00 96.06 185 GLU A CA 1
ATOM 1401 C C . GLU A 1 185 ? 19.738 -5.193 -9.237 1.00 96.06 185 GLU A C 1
ATOM 1403 O O . GLU A 1 185 ? 20.694 -4.426 -9.372 1.00 96.06 185 GLU A O 1
ATOM 1408 N N . GLU A 1 186 ? 18.561 -4.916 -9.802 1.00 98.06 186 GLU A N 1
ATOM 1409 C CA . GLU A 1 186 ? 18.317 -3.727 -10.616 1.00 98.06 186 GLU A CA 1
ATOM 1410 C C . GLU A 1 186 ? 17.812 -2.568 -9.744 1.00 98.06 186 GLU A C 1
ATOM 1412 O O . GLU A 1 186 ? 16.610 -2.325 -9.631 1.00 98.06 186 GLU A O 1
ATOM 1417 N N . VAL A 1 187 ? 18.746 -1.862 -9.100 1.00 98.56 187 VAL A N 1
ATOM 1418 C CA . VAL A 1 187 ? 18.449 -0.750 -8.183 1.00 98.56 187 VAL A CA 1
ATOM 1419 C C . VAL A 1 187 ? 18.881 0.595 -8.775 1.00 98.56 187 VAL A C 1
ATOM 1421 O O . VAL A 1 187 ? 19.966 0.721 -9.345 1.00 98.56 187 VAL A O 1
ATOM 1424 N N . TYR A 1 188 ? 18.044 1.618 -8.609 1.00 98.44 188 TYR A N 1
ATOM 1425 C CA . TYR A 1 188 ? 18.254 2.975 -9.105 1.00 98.44 188 TYR A CA 1
ATOM 1426 C C . TYR A 1 188 ? 18.248 4.006 -7.972 1.00 98.44 188 TYR A C 1
ATOM 1428 O O . TYR A 1 188 ? 17.340 4.039 -7.141 1.00 98.44 188 TYR A O 1
ATOM 1436 N N . ALA A 1 189 ? 19.242 4.890 -7.985 1.00 97.44 189 ALA A N 1
ATOM 1437 C CA . ALA A 1 189 ? 19.364 6.055 -7.118 1.00 97.44 189 ALA A CA 1
ATOM 1438 C C . ALA A 1 189 ? 18.506 7.211 -7.667 1.00 97.44 189 ALA A C 1
ATOM 1440 O O . ALA A 1 189 ? 19.015 8.209 -8.173 1.00 97.44 189 ALA A O 1
ATOM 1441 N N . VAL A 1 190 ? 17.184 7.031 -7.654 1.00 97.00 190 VAL A N 1
ATOM 1442 C CA . VAL A 1 190 ? 16.201 7.963 -8.224 1.00 97.00 190 VAL A CA 1
ATOM 1443 C C . VAL A 1 190 ? 14.992 8.043 -7.291 1.00 97.00 190 VAL A C 1
ATOM 1445 O O . VAL A 1 190 ? 14.420 7.021 -6.918 1.00 97.00 190 VAL A O 1
ATOM 1448 N N . GLY A 1 191 ? 14.595 9.259 -6.915 1.00 94.88 191 GLY A N 1
ATOM 1449 C CA . GLY A 1 191 ? 13.454 9.517 -6.032 1.00 94.88 191 GLY A CA 1
ATOM 1450 C C . GLY A 1 191 ? 12.195 10.015 -6.749 1.00 94.88 191 GLY A C 1
ATOM 1451 O O . GLY A 1 191 ? 12.192 10.234 -7.958 1.00 94.88 191 GLY A O 1
ATOM 1452 N N . GLY A 1 192 ? 11.124 10.241 -5.986 1.00 94.19 192 GLY A N 1
ATOM 1453 C CA . GLY A 1 192 ? 10.008 11.111 -6.372 1.00 94.19 192 GLY A CA 1
ATOM 1454 C C . GLY A 1 192 ? 9.245 10.735 -7.649 1.00 94.19 192 GLY A C 1
ATOM 1455 O O . GLY A 1 192 ? 9.200 9.585 -8.085 1.00 94.19 192 GLY A O 1
ATOM 1456 N N . ALA A 1 193 ? 8.619 11.745 -8.257 1.00 96.50 193 ALA A N 1
ATOM 1457 C CA . ALA A 1 193 ? 7.852 11.600 -9.495 1.00 96.50 193 ALA A CA 1
ATOM 1458 C C . ALA A 1 193 ? 8.714 11.120 -10.675 1.00 96.50 193 ALA A C 1
ATOM 1460 O O . ALA A 1 193 ? 8.242 10.389 -11.548 1.00 96.50 193 ALA A O 1
ATOM 1461 N N . GLN A 1 194 ? 9.990 11.509 -10.687 1.00 97.31 194 GLN A N 1
ATOM 1462 C CA . GLN A 1 194 ? 10.949 11.137 -11.716 1.00 97.31 194 GLN A CA 1
ATOM 1463 C C . GLN A 1 194 ? 11.270 9.631 -11.706 1.00 97.31 194 GLN A C 1
ATOM 1465 O O . GLN A 1 194 ? 11.438 9.055 -12.779 1.00 97.31 194 GLN A O 1
ATOM 1470 N N . ALA A 1 195 ? 11.251 8.963 -10.544 1.00 97.75 195 ALA A N 1
ATOM 1471 C CA . ALA A 1 195 ? 11.369 7.503 -10.460 1.00 97.75 195 ALA A CA 1
ATOM 1472 C C . ALA A 1 195 ? 10.172 6.789 -11.107 1.00 97.75 195 ALA A C 1
ATOM 1474 O O . ALA A 1 195 ? 10.345 5.867 -11.904 1.00 97.75 195 ALA A O 1
ATOM 1475 N N . VAL A 1 196 ? 8.950 7.253 -10.822 1.00 98.12 196 VAL A N 1
ATOM 1476 C CA . VAL A 1 196 ? 7.732 6.693 -11.432 1.00 98.12 196 VAL A CA 1
ATOM 1477 C C . VAL A 1 196 ? 7.741 6.913 -12.948 1.00 98.12 196 VAL A C 1
ATOM 1479 O O . VAL A 1 196 ? 7.450 5.991 -13.706 1.00 98.12 196 VAL A O 1
ATOM 1482 N N . ALA A 1 197 ? 8.143 8.103 -13.407 1.00 98.38 197 ALA A N 1
ATOM 1483 C CA . ALA A 1 197 ? 8.275 8.402 -14.832 1.00 98.38 197 ALA A CA 1
ATOM 1484 C C . ALA A 1 197 ? 9.337 7.540 -15.525 1.00 98.38 197 ALA A C 1
ATOM 1486 O O . ALA A 1 197 ? 9.097 7.054 -16.632 1.00 98.38 197 ALA A O 1
ATOM 1487 N N . MET A 1 198 ? 10.476 7.302 -14.866 1.00 98.56 198 MET A N 1
ATOM 1488 C CA . MET A 1 198 ? 11.515 6.393 -15.350 1.00 98.56 198 MET A CA 1
ATOM 1489 C C . MET A 1 198 ? 10.954 4.985 -15.549 1.00 98.56 198 MET A C 1
ATOM 1491 O O . MET A 1 198 ? 11.163 4.405 -16.608 1.00 98.56 198 MET A O 1
ATOM 1495 N N . PHE A 1 199 ? 10.198 4.446 -14.590 1.00 98.62 199 PHE A N 1
ATOM 1496 C CA . PHE A 1 199 ? 9.573 3.134 -14.757 1.00 98.62 199 PHE A CA 1
ATOM 1497 C C . PHE A 1 199 ? 8.466 3.129 -15.820 1.00 98.62 199 PHE A C 1
ATOM 1499 O O . PHE A 1 199 ? 8.343 2.159 -16.559 1.00 98.62 199 PHE A O 1
ATOM 1506 N N . ALA A 1 200 ? 7.671 4.191 -15.949 1.00 98.31 200 ALA A N 1
ATOM 1507 C CA . ALA A 1 200 ? 6.563 4.235 -16.906 1.00 98.31 200 ALA A CA 1
ATOM 1508 C C . ALA A 1 200 ? 7.018 4.405 -18.368 1.00 98.31 200 ALA A C 1
ATOM 1510 O O . ALA A 1 200 ? 6.393 3.876 -19.298 1.00 98.31 200 ALA A O 1
ATOM 1511 N N . TYR A 1 201 ? 8.079 5.179 -18.603 1.00 98.19 201 TYR A N 1
ATOM 1512 C CA . TYR A 1 201 ? 8.602 5.445 -19.945 1.00 98.19 201 TYR A CA 1
ATOM 1513 C C . TYR A 1 201 ? 9.802 4.575 -20.312 1.00 98.19 201 TYR A C 1
ATOM 1515 O O . TYR A 1 201 ? 9.982 4.265 -21.491 1.00 98.19 201 TYR A O 1
ATOM 1523 N N . GLY A 1 202 ? 10.573 4.143 -19.318 1.00 97.94 202 GLY A N 1
ATOM 1524 C CA . GLY A 1 202 ? 11.914 3.619 -19.507 1.00 97.94 202 GLY A CA 1
ATOM 1525 C C . GLY A 1 202 ? 12.922 4.724 -19.833 1.00 97.94 202 GLY A C 1
ATOM 1526 O O . GLY A 1 202 ? 12.571 5.844 -20.206 1.00 97.94 202 GLY A O 1
ATOM 1527 N N . THR A 1 203 ? 14.204 4.396 -19.723 1.00 96.88 203 THR A N 1
ATOM 1528 C CA . THR A 1 203 ? 15.321 5.231 -20.169 1.00 96.88 203 THR A CA 1
ATOM 1529 C C . THR A 1 203 ? 16.307 4.393 -20.974 1.00 96.88 203 THR A C 1
ATOM 1531 O O . THR A 1 203 ? 16.457 3.191 -20.769 1.00 96.88 203 THR A O 1
ATOM 1534 N N . SER A 1 204 ? 16.965 5.027 -21.944 1.00 92.06 204 SER A N 1
ATOM 1535 C CA . SER A 1 204 ? 17.957 4.371 -22.804 1.00 92.06 204 SER A CA 1
ATOM 1536 C C . SER A 1 204 ? 19.373 4.504 -22.240 1.00 92.06 204 SER A C 1
ATOM 1538 O O . SER A 1 204 ? 19.656 5.403 -21.450 1.00 92.06 204 SER A O 1
ATOM 1540 N N . GLY A 1 205 ? 20.281 3.648 -22.712 1.00 86.56 205 GLY A N 1
ATOM 1541 C CA . GLY A 1 205 ? 21.709 3.696 -22.392 1.00 86.56 205 GLY A CA 1
ATOM 1542 C C . GLY A 1 205 ? 22.178 2.547 -21.490 1.00 86.56 205 GLY A C 1
ATOM 1543 O O . GLY A 1 205 ? 21.367 1.716 -21.087 1.00 86.56 205 GLY A O 1
ATOM 1544 N N . PRO A 1 206 ? 23.486 2.485 -21.176 1.00 81.12 206 PRO A N 1
ATOM 1545 C CA . PRO A 1 206 ? 24.084 1.385 -20.406 1.00 81.12 206 PRO A CA 1
ATOM 1546 C C . PRO A 1 206 ? 23.506 1.236 -18.992 1.00 81.12 206 PRO A C 1
ATOM 1548 O O . PRO A 1 206 ? 23.365 0.124 -18.493 1.00 81.12 206 PRO A O 1
ATOM 1551 N N . ASP A 1 207 ? 23.124 2.362 -18.385 1.00 84.50 207 ASP A N 1
ATOM 1552 C CA . ASP A 1 207 ? 22.470 2.443 -17.072 1.00 84.50 207 ASP A CA 1
ATOM 1553 C C . ASP A 1 207 ? 20.971 2.754 -17.197 1.00 84.50 207 ASP A C 1
ATOM 1555 O O . ASP A 1 207 ? 20.355 3.269 -16.265 1.00 84.50 207 ASP A O 1
ATOM 1559 N N . GLY A 1 208 ? 20.395 2.504 -18.376 1.00 90.69 208 GLY A N 1
ATOM 1560 C CA . GLY A 1 208 ? 18.984 2.732 -18.653 1.00 90.69 208 GLY A CA 1
ATOM 1561 C C . GLY A 1 208 ? 18.078 1.795 -17.856 1.00 90.69 208 GLY A C 1
ATOM 1562 O O . GLY A 1 208 ? 18.501 0.733 -17.397 1.00 90.69 208 GLY A O 1
ATOM 1563 N N . CYS A 1 209 ? 16.822 2.194 -17.695 1.00 97.06 209 CYS A N 1
ATOM 1564 C CA . CYS A 1 209 ? 15.771 1.398 -17.076 1.00 97.06 209 CYS A CA 1
ATOM 1565 C C . CYS A 1 209 ? 14.781 0.936 -18.142 1.00 97.06 209 CYS A C 1
ATOM 1567 O O . CYS A 1 209 ? 14.229 1.755 -18.875 1.00 97.06 209 CYS A O 1
ATOM 1569 N N . ALA A 1 210 ? 14.522 -0.368 -18.240 1.00 97.12 210 ALA A N 1
ATOM 1570 C CA . ALA A 1 210 ? 13.442 -0.847 -19.097 1.00 97.12 210 ALA A CA 1
ATOM 1571 C C . ALA A 1 210 ? 12.076 -0.475 -18.484 1.00 97.12 210 ALA A C 1
ATOM 1573 O O . ALA A 1 210 ? 11.918 -0.578 -17.260 1.00 97.12 210 ALA A O 1
ATOM 1574 N N . PRO A 1 211 ? 11.079 -0.084 -19.304 1.00 97.88 211 PRO A N 1
ATOM 1575 C CA . PRO A 1 211 ? 9.767 0.290 -18.794 1.00 97.88 211 PRO A CA 1
ATOM 1576 C C . PRO A 1 211 ? 9.097 -0.886 -18.072 1.00 97.88 211 PRO A C 1
ATOM 1578 O O . PRO A 1 211 ? 9.205 -2.038 -18.497 1.00 97.88 211 PRO A O 1
ATOM 1581 N N . ALA A 1 212 ? 8.394 -0.593 -16.985 1.00 98.25 212 ALA A N 1
ATOM 1582 C CA . ALA A 1 212 ? 7.631 -1.553 -16.202 1.00 98.25 212 ALA A CA 1
ATOM 1583 C C . ALA A 1 212 ? 6.163 -1.596 -16.649 1.00 98.25 212 ALA A C 1
ATOM 1585 O O . ALA A 1 212 ? 5.629 -0.633 -17.197 1.00 98.25 212 ALA A O 1
ATOM 1586 N N . ASN A 1 213 ? 5.487 -2.716 -16.390 1.00 98.00 213 ASN A N 1
ATOM 1587 C CA . ASN A 1 213 ? 4.041 -2.830 -16.586 1.00 98.00 213 ASN A CA 1
ATOM 1588 C C . ASN A 1 213 ? 3.253 -2.309 -15.382 1.00 98.00 213 ASN A C 1
ATOM 1590 O O . ASN A 1 213 ? 2.083 -1.968 -15.528 1.00 98.00 213 ASN A O 1
ATOM 1594 N N . MET A 1 214 ? 3.878 -2.280 -14.206 1.00 98.19 214 MET A N 1
ATOM 1595 C CA . MET A 1 214 ? 3.277 -1.842 -12.954 1.00 98.19 214 MET A CA 1
ATOM 1596 C C . MET A 1 214 ? 4.315 -1.119 -12.096 1.00 98.19 214 MET A C 1
ATOM 1598 O O . MET A 1 214 ? 5.486 -1.503 -12.111 1.00 98.19 214 MET A O 1
ATOM 1602 N N . VAL A 1 215 ? 3.890 -0.099 -11.348 1.00 98.06 215 VAL A N 1
ATOM 1603 C CA . VAL A 1 215 ? 4.719 0.564 -10.334 1.00 98.06 215 VAL A CA 1
ATOM 1604 C C . VAL A 1 215 ? 4.011 0.555 -8.987 1.00 98.06 215 VAL A C 1
ATOM 1606 O O . VAL A 1 215 ? 2.875 1.015 -8.887 1.00 98.06 215 VAL A O 1
ATOM 1609 N N . THR A 1 216 ? 4.688 0.065 -7.950 1.00 97.06 216 THR A N 1
ATOM 1610 C CA . THR A 1 216 ? 4.149 -0.027 -6.582 1.00 97.06 216 THR A CA 1
ATOM 1611 C C . THR A 1 216 ? 5.063 0.649 -5.571 1.00 97.06 216 THR A C 1
ATOM 1613 O O . THR A 1 216 ? 6.199 1.009 -5.881 1.00 97.06 216 THR A O 1
ATOM 1616 N N . GLY A 1 217 ? 4.555 0.837 -4.358 1.00 93.44 217 GLY A N 1
ATOM 1617 C CA . GLY A 1 217 ? 5.316 1.297 -3.205 1.00 93.44 217 GLY A CA 1
ATOM 1618 C C . GLY A 1 217 ? 4.911 2.698 -2.759 1.00 93.44 217 GLY A C 1
ATOM 1619 O O . GLY A 1 217 ? 4.638 3.558 -3.602 1.00 93.44 217 GLY A O 1
ATOM 1620 N N . PRO A 1 218 ? 4.819 2.944 -1.446 1.00 89.06 218 PRO A N 1
ATOM 1621 C CA . PRO A 1 218 ? 4.302 4.198 -0.919 1.00 89.06 218 PRO A CA 1
ATOM 1622 C C . PRO A 1 218 ? 5.248 5.351 -1.247 1.00 89.06 218 PRO A C 1
ATOM 1624 O O . PRO A 1 218 ? 6.447 5.165 -1.428 1.00 89.06 218 PRO A O 1
ATOM 1627 N N . GLY A 1 219 ? 4.729 6.570 -1.287 1.00 87.75 219 GLY A N 1
ATOM 1628 C CA . GLY A 1 219 ? 5.552 7.751 -1.487 1.00 87.75 219 GLY A CA 1
ATOM 1629 C C . GLY A 1 219 ? 4.813 9.017 -1.099 1.00 87.75 219 GLY A C 1
ATOM 1630 O O . GLY A 1 219 ? 3.639 8.988 -0.751 1.00 87.75 219 GLY A O 1
ATOM 1631 N N . ASN A 1 220 ? 5.521 10.140 -1.158 1.00 86.25 220 ASN A N 1
ATOM 1632 C CA . ASN A 1 220 ? 4.911 11.439 -0.907 1.00 86.25 220 ASN A CA 1
ATOM 1633 C C . ASN A 1 220 ? 3.908 11.816 -2.020 1.00 86.25 220 ASN A C 1
ATOM 1635 O O . ASN A 1 220 ? 3.777 11.128 -3.036 1.00 86.25 220 ASN A O 1
ATOM 1639 N N . VAL A 1 221 ? 3.262 12.974 -1.865 1.00 88.00 221 VAL A N 1
ATOM 1640 C CA . VAL A 1 221 ? 2.282 13.506 -2.830 1.00 88.00 221 VAL A CA 1
ATOM 1641 C C . VAL A 1 221 ? 2.786 13.550 -4.278 1.00 88.00 221 VAL A C 1
ATOM 1643 O O . VAL A 1 221 ? 2.004 13.358 -5.203 1.00 88.00 221 VAL A O 1
ATOM 1646 N N . TRP A 1 222 ? 4.090 13.733 -4.505 1.00 92.06 222 TRP A N 1
ATOM 1647 C CA . TRP A 1 222 ? 4.675 13.763 -5.849 1.00 92.06 222 TRP A CA 1
ATOM 1648 C C . TRP A 1 222 ? 4.695 12.381 -6.500 1.00 92.06 222 TRP A C 1
ATOM 1650 O O . TRP A 1 222 ? 4.419 12.256 -7.691 1.00 92.06 222 TRP A O 1
ATOM 1660 N N . VAL A 1 223 ? 4.994 11.338 -5.721 1.00 93.38 223 VAL A N 1
ATOM 1661 C CA . VAL A 1 223 ? 4.935 9.942 -6.176 1.00 93.38 223 VAL A CA 1
ATOM 1662 C C . VAL A 1 223 ? 3.487 9.544 -6.446 1.00 93.38 223 VAL A C 1
ATOM 1664 O O . VAL A 1 223 ? 3.206 8.975 -7.499 1.00 93.38 223 VAL A O 1
ATOM 1667 N N . ALA A 1 224 ? 2.565 9.893 -5.544 1.00 91.56 224 ALA A N 1
ATOM 1668 C CA . ALA A 1 224 ? 1.137 9.628 -5.714 1.00 91.56 224 ALA A CA 1
ATOM 1669 C C . ALA A 1 224 ? 0.574 10.312 -6.973 1.00 91.56 224 ALA A C 1
ATOM 1671 O O . ALA A 1 224 ? -0.037 9.659 -7.819 1.00 91.56 224 ALA A O 1
ATOM 1672 N N . ALA A 1 225 ? 0.872 11.600 -7.166 1.00 93.81 225 ALA A N 1
ATOM 1673 C CA . ALA A 1 225 ? 0.474 12.342 -8.359 1.00 93.81 225 ALA A CA 1
ATOM 1674 C C . ALA A 1 225 ? 1.108 11.777 -9.643 1.00 93.81 225 ALA A C 1
ATOM 1676 O O . ALA A 1 225 ? 0.443 11.716 -10.675 1.00 93.81 225 ALA A O 1
ATOM 1677 N N . ALA A 1 226 ? 2.357 11.301 -9.602 1.00 96.06 226 ALA A N 1
ATOM 1678 C CA . ALA A 1 226 ? 2.977 10.647 -10.755 1.00 96.06 226 ALA A CA 1
ATOM 1679 C C . ALA A 1 226 ? 2.322 9.301 -11.085 1.00 96.06 226 ALA A C 1
ATOM 1681 O O . ALA A 1 226 ? 2.057 9.020 -12.250 1.00 96.06 226 ALA A O 1
ATOM 1682 N N . LYS A 1 227 ? 2.001 8.480 -10.079 1.00 95.31 227 LYS A N 1
ATOM 1683 C CA . LYS A 1 227 ? 1.241 7.237 -10.282 1.00 95.31 227 LYS A CA 1
ATOM 1684 C C . LYS A 1 227 ? -0.112 7.522 -10.932 1.00 95.31 227 LYS A C 1
ATOM 1686 O O . LYS A 1 227 ? -0.429 6.918 -11.954 1.00 95.31 227 LYS A O 1
ATOM 1691 N N . ARG A 1 228 ? -0.843 8.516 -10.416 1.00 93.50 228 ARG A N 1
ATOM 1692 C CA . ARG A 1 228 ? -2.111 8.984 -10.993 1.00 93.50 228 ARG A CA 1
ATOM 1693 C C . ARG A 1 228 ? -1.944 9.442 -12.441 1.00 93.50 228 ARG A C 1
ATOM 1695 O O . ARG A 1 228 ? -2.726 9.021 -13.292 1.00 93.50 228 ARG A O 1
ATOM 1702 N N . TYR A 1 229 ? -0.903 10.227 -12.742 1.00 95.69 229 TYR A N 1
ATOM 1703 C CA . TYR A 1 229 ? -0.580 10.690 -14.099 1.00 95.69 229 TYR A CA 1
ATOM 1704 C C . TYR A 1 229 ? -0.450 9.542 -15.109 1.00 95.69 229 TYR A C 1
ATOM 1706 O O . TYR A 1 229 ? -0.848 9.684 -16.264 1.00 95.69 229 TYR A O 1
ATOM 1714 N N . PHE A 1 230 ? 0.087 8.403 -14.672 1.00 96.62 230 PHE A N 1
ATOM 1715 C CA . PHE A 1 230 ? 0.333 7.241 -15.520 1.00 96.62 230 PHE A CA 1
ATOM 1716 C C . PHE A 1 230 ? -0.766 6.174 -15.496 1.00 96.62 230 PHE A C 1
ATOM 1718 O O . PHE A 1 230 ? -0.602 5.116 -16.118 1.00 96.62 230 PHE A O 1
ATOM 1725 N N . THR A 1 231 ? -1.898 6.451 -14.848 1.00 91.62 231 THR A N 1
ATOM 1726 C CA . THR A 1 231 ? -3.071 5.571 -14.883 1.00 91.62 231 THR A CA 1
ATOM 1727 C C . THR A 1 231 ? -3.483 5.299 -16.331 1.00 91.62 231 THR A C 1
ATOM 1729 O O . THR A 1 231 ? -3.614 6.212 -17.145 1.00 91.62 231 THR A O 1
ATOM 1732 N N . GLY A 1 232 ? -3.649 4.021 -16.677 1.00 91.38 232 GLY A N 1
ATOM 1733 C CA . GLY A 1 232 ? -3.958 3.569 -18.040 1.00 91.38 232 GLY A CA 1
ATOM 1734 C C . GLY A 1 232 ? -2.730 3.279 -18.913 1.00 91.38 232 GLY A C 1
ATOM 1735 O O . GLY A 1 232 ? -2.864 2.600 -19.930 1.00 91.38 232 GLY A O 1
ATOM 1736 N N . ARG A 1 233 ? -1.529 3.719 -18.511 1.00 95.56 233 ARG A N 1
ATOM 1737 C CA . ARG A 1 233 ? -0.260 3.325 -19.148 1.00 95.56 233 ARG A CA 1
ATOM 1738 C C . ARG A 1 233 ? 0.412 2.166 -18.415 1.00 95.56 233 ARG A C 1
ATOM 1740 O O . ARG A 1 233 ? 0.890 1.236 -19.059 1.00 95.56 233 ARG A O 1
ATOM 1747 N N . ILE A 1 234 ? 0.462 2.248 -17.091 1.00 97.38 234 ILE A N 1
ATOM 1748 C CA . ILE A 1 234 ? 0.978 1.205 -16.199 1.00 97.38 234 ILE A CA 1
ATOM 1749 C C . ILE A 1 234 ? -0.066 0.893 -15.128 1.00 97.38 234 ILE A C 1
ATOM 1751 O O . ILE A 1 234 ? -0.931 1.719 -14.831 1.00 97.38 234 ILE A O 1
ATOM 1755 N N . GLY A 1 235 ? 0.020 -0.300 -14.548 1.00 96.38 235 GLY A N 1
ATOM 1756 C CA . GLY A 1 235 ? -0.667 -0.605 -13.300 1.00 96.38 235 GLY A CA 1
ATOM 1757 C C . GLY A 1 235 ? -0.055 0.181 -12.141 1.00 96.38 235 GLY A C 1
ATOM 1758 O O . GLY A 1 235 ? 1.152 0.429 -12.116 1.00 96.38 235 GLY A O 1
ATOM 1759 N N . ILE A 1 236 ? -0.884 0.531 -11.169 1.00 94.31 236 ILE A N 1
ATOM 1760 C CA . ILE A 1 236 ? -0.463 1.079 -9.879 1.00 94.31 236 ILE A CA 1
ATOM 1761 C C . ILE A 1 236 ? -1.150 0.277 -8.773 1.00 94.31 236 ILE A C 1
ATOM 1763 O O . ILE A 1 236 ? -2.175 -0.356 -9.016 1.00 94.31 236 ILE A O 1
ATOM 1767 N N . ASP A 1 237 ? -0.562 0.265 -7.586 1.00 90.62 237 ASP A N 1
ATOM 1768 C CA . ASP A 1 237 ? -1.128 -0.343 -6.382 1.00 90.62 237 ASP A CA 1
ATOM 1769 C C . ASP A 1 237 ? -2.309 0.473 -5.838 1.00 90.62 237 ASP A C 1
ATOM 1771 O O . ASP A 1 237 ? -3.455 0.034 -5.908 1.00 90.62 237 ASP A O 1
ATOM 1775 N N . ALA A 1 238 ? -2.033 1.674 -5.334 1.00 81.62 238 ALA A N 1
ATOM 1776 C CA . ALA A 1 238 ? -3.017 2.610 -4.813 1.00 81.62 238 ALA A CA 1
ATOM 1777 C C . ALA A 1 238 ? -2.478 4.048 -4.887 1.00 81.62 238 ALA A C 1
ATOM 1779 O O . ALA A 1 238 ? -1.265 4.285 -4.916 1.00 81.62 238 ALA A O 1
ATOM 1780 N N . GLU A 1 239 ? -3.387 5.023 -4.891 1.00 76.62 239 GLU A N 1
ATOM 1781 C CA . GLU A 1 239 ? -3.034 6.423 -4.652 1.00 76.62 239 GLU A CA 1
ATOM 1782 C C . GLU A 1 239 ? -2.777 6.603 -3.150 1.00 76.62 239 GLU A C 1
ATOM 1784 O O . GLU A 1 239 ? -3.708 6.668 -2.353 1.00 76.62 239 GLU A O 1
ATOM 1789 N N . ALA A 1 240 ? -1.501 6.629 -2.759 1.00 73.88 240 ALA A N 1
ATOM 1790 C CA . ALA A 1 240 ? -1.119 6.856 -1.371 1.00 73.88 240 ALA A CA 1
ATOM 1791 C C . ALA A 1 240 ? -1.352 8.328 -0.983 1.00 73.88 240 ALA A C 1
ATOM 1793 O O . ALA A 1 240 ? -0.746 9.236 -1.555 1.00 73.88 240 ALA A O 1
ATOM 1794 N N . GLY A 1 241 ? -2.229 8.550 -0.011 1.00 80.69 241 GLY A N 1
ATOM 1795 C CA . GLY A 1 241 ? -2.330 9.765 0.797 1.00 80.69 241 GLY A CA 1
ATOM 1796 C C . GLY A 1 241 ? -1.554 9.661 2.118 1.00 80.69 241 GLY A C 1
ATOM 1797 O O . GLY A 1 241 ? -0.821 8.689 2.318 1.00 80.69 241 GLY A O 1
ATOM 1798 N N . PRO A 1 242 ? -1.706 10.640 3.029 1.00 86.31 242 PRO A N 1
ATOM 1799 C CA . PRO A 1 242 ? -1.119 10.598 4.365 1.00 86.31 242 PRO A CA 1
ATOM 1800 C C . PRO A 1 242 ? -1.544 9.327 5.098 1.00 86.31 242 PRO A C 1
ATOM 1802 O O . PRO A 1 242 ? -2.648 8.834 4.886 1.00 86.31 242 PRO A O 1
ATOM 1805 N N . THR A 1 243 ? -0.644 8.787 5.913 1.00 91.44 243 THR A N 1
ATOM 1806 C CA . THR A 1 243 ? -0.862 7.519 6.615 1.00 91.44 243 THR A CA 1
ATOM 1807 C C . THR A 1 243 ? -1.774 7.715 7.830 1.00 91.44 243 THR A C 1
ATOM 1809 O O . THR A 1 243 ? -1.713 8.758 8.493 1.00 91.44 243 THR A O 1
ATOM 1812 N N . GLU A 1 244 ? -2.634 6.741 8.125 1.00 94.56 244 GLU A N 1
ATOM 1813 C CA . GLU A 1 244 ? -3.731 6.885 9.091 1.00 94.56 244 GLU A CA 1
ATOM 1814 C C . GLU A 1 244 ? -3.861 5.657 10.017 1.00 94.56 244 GLU A C 1
ATOM 1816 O O . GLU A 1 244 ? -3.801 4.513 9.564 1.00 94.56 244 GLU A O 1
ATOM 1821 N N . ILE A 1 245 ? -4.121 5.892 11.307 1.00 97.44 245 ILE A N 1
ATOM 1822 C CA . ILE A 1 245 ? -4.582 4.871 12.260 1.00 97.44 245 ILE A CA 1
ATOM 1823 C C . ILE A 1 245 ? -5.949 5.266 12.820 1.00 97.44 245 ILE A C 1
ATOM 1825 O O . ILE A 1 245 ? -6.181 6.428 13.171 1.00 97.44 245 ILE A O 1
ATOM 1829 N N . ALA A 1 246 ? -6.841 4.286 12.939 1.00 98.38 246 ALA A N 1
ATOM 1830 C CA . ALA A 1 246 ? -8.038 4.375 13.759 1.00 98.38 246 ALA A CA 1
ATOM 1831 C C . ALA A 1 246 ? -8.031 3.253 14.803 1.00 98.38 246 ALA A C 1
ATOM 1833 O O . ALA A 1 246 ? -7.794 2.098 14.466 1.00 98.38 246 ALA A O 1
ATOM 1834 N N . VAL A 1 247 ? -8.329 3.577 16.058 1.00 98.81 247 VAL A N 1
ATOM 1835 C CA . VAL A 1 247 ? -8.495 2.604 17.143 1.00 98.81 247 VAL A CA 1
ATOM 1836 C C . VAL A 1 247 ? -9.952 2.638 17.587 1.00 98.81 247 VAL A C 1
ATOM 1838 O O . VAL A 1 247 ? -10.403 3.661 18.094 1.00 98.81 247 VAL A O 1
ATOM 1841 N N . LEU A 1 248 ? -10.700 1.549 17.398 1.00 98.81 248 LEU A N 1
ATOM 1842 C CA . LEU A 1 248 ? -12.014 1.363 18.017 1.00 98.81 248 LEU A CA 1
ATOM 1843 C C . LEU A 1 248 ? -11.822 0.664 19.361 1.00 98.81 248 LEU A C 1
ATOM 1845 O O . LEU A 1 248 ? -11.438 -0.508 19.399 1.00 98.81 248 LEU A O 1
ATOM 1849 N N . ALA A 1 249 ? -12.095 1.377 20.449 1.00 98.81 249 ALA A N 1
ATOM 1850 C CA . ALA A 1 249 ? -11.858 0.888 21.800 1.00 98.81 249 ALA A CA 1
ATOM 1851 C C . ALA A 1 249 ? -13.054 1.119 22.728 1.00 98.81 249 ALA A C 1
ATOM 1853 O O . ALA A 1 249 ? -13.673 2.183 22.698 1.00 98.81 249 ALA A O 1
ATOM 1854 N N . ASP A 1 250 ? -13.346 0.137 23.582 1.00 98.38 250 ASP A N 1
ATOM 1855 C CA . ASP A 1 250 ? -14.319 0.274 24.674 1.00 98.38 250 ASP A CA 1
ATOM 1856 C C . ASP A 1 250 ? -13.617 0.504 26.020 1.00 98.38 250 ASP A C 1
ATOM 1858 O O . ASP A 1 250 ? -12.390 0.494 26.118 1.00 98.38 250 ASP A O 1
ATOM 1862 N N . ALA A 1 251 ? -14.399 0.667 27.088 1.00 98.12 251 ALA A N 1
ATOM 1863 C CA . ALA A 1 251 ? -13.895 0.897 28.443 1.00 98.12 251 ALA A CA 1
ATOM 1864 C C . ALA A 1 251 ? -12.940 -0.191 28.994 1.00 98.12 251 ALA A C 1
ATOM 1866 O O . ALA A 1 251 ? -12.371 -0.000 30.069 1.00 98.12 251 ALA A O 1
ATOM 1867 N N . THR A 1 252 ? -12.782 -1.337 28.320 1.00 98.19 252 THR A N 1
ATOM 1868 C CA . THR A 1 252 ? -11.853 -2.405 28.724 1.00 98.19 252 THR A CA 1
ATOM 1869 C C . THR A 1 252 ? -10.450 -2.254 28.140 1.00 98.19 252 THR A C 1
ATOM 1871 O O . THR A 1 252 ? -9.542 -2.961 28.584 1.00 98.19 252 THR A O 1
ATOM 1874 N N . ALA A 1 253 ? -10.254 -1.348 27.177 1.00 98.56 253 ALA A N 1
ATOM 1875 C CA . ALA A 1 253 ? -8.948 -1.079 26.590 1.00 98.56 253 ALA A CA 1
ATOM 1876 C C . ALA A 1 253 ? -7.964 -0.495 27.613 1.00 98.56 253 ALA A C 1
ATOM 1878 O O . ALA A 1 253 ? -8.337 0.273 28.504 1.00 98.56 253 ALA A O 1
ATOM 1879 N N . ASP A 1 254 ? -6.683 -0.828 27.452 1.00 98.75 254 ASP A N 1
ATOM 1880 C CA . ASP A 1 254 ? -5.621 -0.200 28.231 1.00 98.75 254 ASP A CA 1
ATOM 1881 C C . ASP A 1 254 ? -5.291 1.173 27.613 1.00 98.75 254 ASP A C 1
ATOM 1883 O O . ASP A 1 254 ? -4.826 1.231 26.468 1.00 98.75 254 ASP A O 1
ATOM 1887 N N . PRO A 1 255 ? -5.500 2.292 28.334 1.00 98.75 255 PRO A N 1
ATOM 1888 C CA . PRO A 1 255 ? -5.233 3.622 27.797 1.00 98.75 255 PRO A CA 1
ATOM 1889 C C . PRO A 1 255 ? -3.763 3.833 27.413 1.00 98.75 255 PRO A C 1
ATOM 1891 O O . PRO A 1 255 ? -3.485 4.643 26.528 1.00 98.75 255 PRO A O 1
ATOM 1894 N N . ALA A 1 256 ? -2.824 3.117 28.042 1.00 98.62 256 ALA A N 1
ATOM 1895 C CA . ALA A 1 256 ? -1.409 3.226 27.720 1.00 98.62 256 ALA A CA 1
ATOM 1896 C C . ALA A 1 256 ? -1.084 2.589 26.364 1.00 98.62 256 ALA A C 1
ATOM 1898 O O . ALA A 1 256 ? -0.266 3.148 25.633 1.00 98.62 256 ALA A O 1
ATOM 1899 N N . HIS A 1 257 ? -1.736 1.472 26.016 1.00 98.69 257 HIS A N 1
ATOM 1900 C CA . HIS A 1 257 ? -1.594 0.841 24.701 1.00 98.69 257 HIS A CA 1
ATOM 1901 C C . HIS A 1 257 ? -2.164 1.748 23.611 1.00 98.69 257 HIS A C 1
ATOM 1903 O O . HIS A 1 257 ? -1.431 2.151 22.716 1.00 98.69 257 HIS A O 1
ATOM 1909 N N . VAL A 1 258 ? -3.416 2.192 23.766 1.00 98.75 258 VAL A N 1
ATOM 1910 C CA . VAL A 1 258 ? -4.064 3.095 22.800 1.00 98.75 258 VAL A CA 1
ATOM 1911 C C . VAL A 1 258 ? -3.231 4.363 22.576 1.00 98.75 258 VAL A C 1
ATOM 1913 O O . VAL A 1 258 ? -3.030 4.779 21.438 1.00 98.75 258 VAL A O 1
ATOM 1916 N N . ALA A 1 259 ? -2.704 4.981 23.640 1.00 98.56 259 ALA A N 1
ATOM 1917 C CA . ALA A 1 259 ? -1.831 6.147 23.508 1.00 98.56 259 ALA A CA 1
ATOM 1918 C C . ALA A 1 259 ? -0.543 5.834 22.723 1.00 98.56 259 ALA A C 1
ATOM 1920 O O . ALA A 1 259 ? -0.156 6.632 21.866 1.00 98.56 259 ALA A O 1
ATOM 1921 N N . ALA A 1 260 ? 0.092 4.687 22.982 1.00 98.44 260 ALA A N 1
ATOM 1922 C CA . ALA A 1 260 ? 1.295 4.259 22.273 1.00 98.44 260 ALA A CA 1
ATOM 1923 C C . ALA A 1 260 ? 1.022 4.042 20.778 1.00 98.44 260 ALA A C 1
ATOM 1925 O O . ALA A 1 260 ? 1.800 4.512 19.946 1.00 98.44 260 ALA A O 1
ATOM 1926 N N . ASP A 1 261 ? -0.105 3.419 20.434 1.00 98.38 261 ASP A N 1
ATOM 1927 C CA . ASP A 1 261 ? -0.488 3.141 19.049 1.00 98.38 261 ASP A CA 1
ATOM 1928 C C . ASP A 1 261 ? -0.788 4.445 18.282 1.00 98.38 261 ASP A C 1
ATOM 1930 O O . ASP A 1 261 ? -0.270 4.650 17.180 1.00 98.38 261 ASP A O 1
ATOM 1934 N N . LEU A 1 262 ? -1.494 5.407 18.897 1.00 98.44 262 LEU A N 1
ATOM 1935 C CA . LEU A 1 262 ? -1.704 6.744 18.315 1.00 98.44 262 LEU A CA 1
ATOM 1936 C C . LEU A 1 262 ? -0.380 7.499 18.088 1.00 98.44 262 LEU A C 1
ATOM 1938 O O . LEU A 1 262 ? -0.216 8.178 17.070 1.00 98.44 262 LEU A O 1
ATOM 1942 N N . ILE A 1 263 ? 0.567 7.401 19.029 1.00 98.00 263 ILE A N 1
ATOM 1943 C CA . ILE A 1 263 ? 1.893 8.028 18.908 1.00 98.00 263 ILE A CA 1
ATOM 1944 C C . ILE A 1 263 ? 2.708 7.362 17.799 1.00 98.00 263 ILE A C 1
ATOM 1946 O O . ILE A 1 263 ? 3.351 8.077 17.027 1.00 98.00 263 ILE A O 1
ATOM 1950 N N . SER A 1 264 ? 2.661 6.028 17.704 1.00 96.44 264 SER A N 1
ATOM 1951 C CA . SER A 1 264 ? 3.383 5.265 16.681 1.00 96.44 264 SER A CA 1
ATOM 1952 C C . SER A 1 264 ? 2.999 5.729 15.279 1.00 96.44 264 SER A C 1
ATOM 1954 O O . SER A 1 264 ? 3.865 5.981 14.455 1.00 96.44 264 SER A O 1
ATOM 1956 N N . GLN A 1 265 ? 1.718 6.002 15.035 1.00 95.62 265 GLN A N 1
ATOM 1957 C CA . GLN A 1 265 ? 1.278 6.554 13.762 1.00 95.62 265 GLN A CA 1
ATOM 1958 C C . GLN A 1 265 ? 1.727 8.010 13.569 1.00 95.62 265 GLN A C 1
ATOM 1960 O O . GLN A 1 265 ? 2.212 8.402 12.505 1.00 95.62 265 GLN A O 1
ATOM 1965 N N . ALA A 1 266 ? 1.578 8.836 14.606 1.00 95.75 266 ALA A N 1
ATOM 1966 C CA . ALA A 1 266 ? 1.895 10.262 14.564 1.00 95.75 266 ALA A CA 1
ATOM 1967 C C . ALA A 1 266 ? 3.387 10.558 14.306 1.00 95.75 266 ALA A C 1
ATOM 1969 O O . ALA A 1 266 ? 3.739 11.660 13.875 1.00 95.75 266 ALA A O 1
ATOM 1970 N N . GLU A 1 267 ? 4.285 9.602 14.559 1.00 94.25 267 GLU A N 1
ATOM 1971 C CA . GLU A 1 267 ? 5.721 9.771 14.314 1.00 94.25 267 GLU A CA 1
ATOM 1972 C C . GLU A 1 267 ? 6.122 9.620 12.835 1.00 94.25 267 GLU A C 1
ATOM 1974 O O . GLU A 1 267 ? 7.226 10.032 12.451 1.00 94.25 267 GLU A O 1
ATOM 1979 N N . HIS A 1 268 ? 5.240 9.075 11.989 1.00 90.25 268 HIS A N 1
ATOM 1980 C CA . HIS A 1 268 ? 5.530 8.864 10.570 1.00 90.25 268 HIS A CA 1
ATOM 1981 C C . HIS A 1 268 ? 5.687 10.186 9.813 1.00 90.25 268 HIS A C 1
ATOM 1983 O O . HIS A 1 268 ? 6.687 10.386 9.116 1.00 90.25 268 HIS A O 1
ATOM 1989 N N . ASP A 1 269 ? 4.723 11.097 9.956 1.00 90.12 269 ASP A N 1
ATOM 1990 C CA . ASP A 1 269 ? 4.660 12.355 9.211 1.00 90.12 269 ASP A CA 1
ATOM 1991 C C . ASP A 1 269 ? 3.796 13.388 9.961 1.00 90.12 269 ASP A C 1
ATOM 1993 O O . ASP A 1 269 ? 2.814 13.001 10.589 1.00 90.12 269 ASP A O 1
ATOM 1997 N N . PRO A 1 270 ? 4.091 14.702 9.902 1.00 91.38 270 PRO A N 1
ATOM 1998 C CA . PRO A 1 270 ? 3.233 15.733 10.499 1.00 91.38 270 PRO A CA 1
ATOM 1999 C C . PRO A 1 270 ? 1.786 15.761 9.975 1.00 91.38 270 PRO A C 1
ATOM 2001 O O . PRO A 1 270 ? 0.927 16.340 10.639 1.00 91.38 270 PRO A O 1
ATOM 2004 N N . LEU A 1 271 ? 1.509 15.185 8.799 1.00 91.75 271 LEU A N 1
ATOM 2005 C CA . LEU A 1 271 ? 0.159 15.014 8.253 1.00 91.75 271 LEU A CA 1
ATOM 2006 C C . LEU A 1 271 ? -0.457 13.644 8.569 1.00 91.75 271 LEU A C 1
ATOM 2008 O O . LEU A 1 271 ? -1.578 13.392 8.131 1.00 91.75 271 LEU A O 1
ATOM 2012 N N . ALA A 1 272 ? 0.236 12.764 9.299 1.00 93.50 272 ALA A N 1
ATOM 2013 C CA . ALA A 1 272 ? -0.333 11.493 9.729 1.00 93.50 272 ALA A CA 1
ATOM 2014 C C . ALA A 1 272 ? -1.574 11.728 10.606 1.00 93.50 272 ALA A C 1
ATOM 2016 O O . ALA A 1 272 ? -1.624 12.679 11.397 1.00 93.50 272 ALA A O 1
ATOM 2017 N N . ALA A 1 273 ? -2.575 10.867 10.440 1.00 96.25 273 ALA A N 1
ATOM 2018 C CA . ALA A 1 273 ? -3.835 10.924 11.170 1.00 96.25 273 ALA A CA 1
ATOM 2019 C C . ALA A 1 273 ? -3.873 9.853 12.260 1.00 96.25 273 ALA A C 1
ATOM 2021 O O . ALA A 1 273 ? -3.595 8.686 11.988 1.00 96.25 273 ALA A O 1
ATOM 2022 N N . ALA A 1 274 ? -4.251 10.245 13.475 1.00 97.75 274 ALA A N 1
ATOM 2023 C CA . ALA A 1 274 ? -4.451 9.329 14.587 1.00 97.75 274 ALA A CA 1
ATOM 2024 C C . ALA A 1 274 ? -5.826 9.557 15.218 1.00 97.75 274 ALA A C 1
ATOM 2026 O O . ALA A 1 274 ? -6.115 10.635 15.746 1.00 97.75 274 ALA A O 1
ATOM 2027 N N . VAL A 1 275 ? -6.686 8.542 15.129 1.00 98.56 275 VAL A N 1
ATOM 2028 C CA . VAL A 1 275 ? -8.083 8.627 15.553 1.00 98.56 275 VAL A CA 1
ATOM 2029 C C . VAL A 1 275 ? -8.389 7.560 16.595 1.00 98.56 275 VAL A C 1
ATOM 2031 O O . VAL A 1 275 ? -8.187 6.376 16.356 1.00 98.56 275 VAL A O 1
ATOM 2034 N N . LEU A 1 276 ? -8.928 7.971 17.739 1.00 98.81 276 LEU A N 1
ATOM 2035 C CA . LEU A 1 276 ? -9.541 7.061 18.709 1.00 98.81 276 LEU A CA 1
ATOM 2036 C C . LEU A 1 276 ? -11.055 7.173 18.576 1.00 98.81 276 LEU A C 1
ATOM 2038 O O . LEU A 1 276 ? -11.586 8.267 18.705 1.00 98.81 276 LEU A O 1
ATOM 2042 N N . VAL A 1 277 ? -11.753 6.068 18.354 1.00 98.81 277 VAL A N 1
ATOM 2043 C CA . VAL A 1 277 ? -13.214 5.978 18.399 1.00 98.81 277 VAL A CA 1
ATOM 2044 C C . VAL A 1 277 ? -13.588 5.195 19.649 1.00 98.81 277 VAL A C 1
ATOM 2046 O O . VAL A 1 277 ? -13.158 4.054 19.811 1.00 98.81 277 VAL A O 1
ATOM 2049 N N . THR A 1 278 ? -14.365 5.793 20.550 1.00 98.81 278 THR A N 1
ATOM 2050 C CA . THR A 1 278 ? -14.740 5.134 21.807 1.00 98.81 278 THR A CA 1
ATOM 2051 C C . THR A 1 278 ? -16.110 5.561 22.311 1.00 98.81 278 THR A C 1
ATOM 2053 O O . THR A 1 278 ? -16.543 6.693 22.099 1.00 98.81 278 THR A O 1
ATOM 2056 N N . ASP A 1 279 ? -16.789 4.649 22.997 1.00 98.25 279 ASP A N 1
ATOM 2057 C CA . ASP A 1 279 ? -18.024 4.909 23.735 1.00 98.25 279 ASP A CA 1
ATOM 2058 C C . ASP A 1 279 ? -17.784 5.328 25.197 1.00 98.25 279 ASP A C 1
ATOM 2060 O O . ASP A 1 279 ? -18.728 5.683 25.904 1.00 98.25 279 ASP A O 1
ATOM 2064 N N . SER A 1 280 ? -16.524 5.343 25.652 1.00 98.69 280 SER A N 1
ATOM 2065 C CA . SER A 1 280 ? -16.150 5.688 27.025 1.00 98.69 280 SER A CA 1
ATOM 2066 C C . SER A 1 280 ? -15.434 7.042 27.107 1.00 98.69 280 SER A C 1
ATOM 2068 O O . SER A 1 280 ? -14.251 7.156 26.761 1.00 98.69 280 SER A O 1
ATOM 2070 N N . PRO A 1 281 ? -16.099 8.083 27.645 1.00 98.38 281 PRO A N 1
ATOM 2071 C CA . PRO A 1 281 ? -15.443 9.342 27.991 1.00 98.38 281 PRO A CA 1
ATOM 2072 C C . PRO A 1 281 ? -14.280 9.159 28.976 1.00 98.38 281 PRO A C 1
ATOM 2074 O O . PRO A 1 281 ? -13.283 9.873 28.898 1.00 98.38 281 PRO A O 1
ATOM 2077 N N . GLU A 1 282 ? -14.379 8.186 29.883 1.00 98.69 282 GLU A N 1
ATOM 2078 C CA . GLU A 1 282 ? -13.342 7.888 30.869 1.00 98.69 282 GLU A CA 1
ATOM 2079 C C . GLU A 1 282 ? -12.077 7.324 30.214 1.00 98.69 282 GLU A C 1
ATOM 2081 O O . GLU A 1 282 ? -10.971 7.713 30.603 1.00 98.69 282 GLU A O 1
ATOM 2086 N N . LEU A 1 283 ? -12.221 6.449 29.208 1.00 98.81 283 LEU A N 1
ATOM 2087 C CA . LEU A 1 283 ? -11.092 5.980 28.404 1.00 98.81 283 LEU A CA 1
ATOM 2088 C C . LEU A 1 283 ? -10.458 7.145 27.641 1.00 98.81 283 LEU A C 1
ATOM 2090 O O . LEU A 1 283 ? -9.239 7.292 27.677 1.00 98.81 283 LEU A O 1
ATOM 2094 N N . ALA A 1 284 ? -11.263 7.997 26.999 1.00 98.62 284 ALA A N 1
ATOM 2095 C CA . ALA A 1 284 ? -10.764 9.170 26.280 1.00 98.62 284 ALA A CA 1
ATOM 2096 C C . ALA A 1 284 ? -9.913 10.083 27.184 1.00 98.62 284 ALA A C 1
ATOM 2098 O O . ALA A 1 284 ? -8.790 10.445 26.827 1.00 98.62 284 ALA A O 1
ATOM 2099 N N . ASP A 1 285 ? -10.409 10.396 28.386 1.00 98.50 285 ASP A N 1
ATOM 2100 C CA . ASP A 1 285 ? -9.673 11.172 29.390 1.00 98.50 285 ASP A CA 1
ATOM 2101 C C . ASP A 1 285 ? -8.381 10.463 29.833 1.00 98.50 285 ASP A C 1
ATOM 2103 O O . ASP A 1 285 ? -7.354 11.106 30.068 1.00 98.50 285 ASP A O 1
ATOM 2107 N N . ALA A 1 286 ? -8.413 9.136 29.978 1.00 98.62 286 ALA A N 1
ATOM 2108 C CA . ALA A 1 286 ? -7.249 8.356 30.380 1.00 98.62 286 ALA A CA 1
ATOM 2109 C C . ALA A 1 286 ? -6.168 8.317 29.289 1.00 98.62 286 ALA A C 1
ATOM 2111 O O . ALA A 1 286 ? -5.003 8.552 29.604 1.00 98.62 286 ALA A O 1
ATOM 2112 N N . VAL A 1 287 ? -6.546 8.108 28.026 1.00 98.69 287 VAL A N 1
ATOM 2113 C CA . VAL A 1 287 ? -5.629 8.131 26.875 1.00 98.69 287 VAL A CA 1
ATOM 2114 C C . VAL A 1 287 ? -4.961 9.497 26.748 1.00 98.69 287 VAL A C 1
ATOM 2116 O O . VAL A 1 287 ? -3.743 9.573 26.608 1.00 98.69 287 VAL A O 1
ATOM 2119 N N . GLU A 1 288 ? -5.710 10.596 26.883 1.00 97.62 288 GLU A N 1
ATOM 2120 C CA . GLU A 1 288 ? -5.118 11.940 26.849 1.00 97.62 288 GLU A CA 1
ATOM 2121 C C . GLU A 1 288 ? -4.066 12.163 27.945 1.00 97.62 288 GLU A C 1
ATOM 2123 O O . GLU A 1 288 ? -3.061 12.840 27.703 1.00 97.62 288 GLU A O 1
ATOM 2128 N N . ARG A 1 289 ? -4.261 11.582 29.138 1.00 98.06 289 ARG A N 1
ATOM 2129 C CA . ARG A 1 289 ? -3.256 11.632 30.212 1.00 98.06 289 ARG A CA 1
ATOM 2130 C C . ARG A 1 289 ? -2.011 10.812 29.884 1.00 98.06 289 ARG A C 1
ATOM 2132 O O . ARG A 1 289 ? -0.921 11.263 30.227 1.00 98.06 289 ARG A O 1
ATOM 2139 N N . GLU A 1 290 ? -2.160 9.664 29.226 1.00 98.44 290 GLU A N 1
ATOM 2140 C CA . GLU A 1 290 ? -1.049 8.788 28.825 1.00 98.44 290 GLU A CA 1
ATOM 2141 C C . GLU A 1 290 ? -0.227 9.354 27.658 1.00 98.44 290 GLU A C 1
ATOM 2143 O O . GLU A 1 290 ? 0.991 9.170 27.608 1.00 98.44 290 GLU A O 1
ATOM 2148 N N . LEU A 1 291 ? -0.847 10.129 26.759 1.00 97.88 291 LEU A N 1
ATOM 2149 C CA . LEU A 1 291 ? -0.137 10.759 25.640 1.00 97.88 291 LEU A CA 1
ATOM 2150 C C . LEU A 1 291 ? 1.027 11.643 26.117 1.00 97.88 291 LEU A C 1
ATOM 2152 O O . LEU A 1 291 ? 2.121 11.581 25.565 1.00 97.88 291 LEU A O 1
ATOM 2156 N N . ALA A 1 292 ? 0.829 12.467 27.150 1.00 95.56 292 ALA A N 1
ATOM 2157 C CA . ALA A 1 292 ? 1.844 13.424 27.596 1.00 95.56 292 ALA A CA 1
ATOM 2158 C C . ALA A 1 292 ? 3.189 12.785 28.029 1.00 95.56 292 ALA A C 1
ATOM 2160 O O . ALA A 1 292 ? 4.225 13.192 27.488 1.00 95.56 292 ALA A O 1
ATOM 2161 N N . PRO A 1 293 ? 3.232 11.816 28.970 1.00 97.69 293 PRO A N 1
ATOM 2162 C CA . PRO A 1 293 ? 4.485 11.176 29.370 1.00 97.69 293 PRO A CA 1
ATOM 2163 C C . PRO A 1 293 ? 5.119 10.355 28.240 1.00 97.69 293 PRO A C 1
ATOM 2165 O O . PRO A 1 293 ? 6.342 10.370 28.109 1.00 97.69 293 PRO A O 1
ATOM 2168 N N . GLN A 1 294 ? 4.323 9.689 27.399 1.00 98.25 294 GLN A N 1
ATOM 2169 C CA . GLN A 1 294 ? 4.850 8.872 26.303 1.00 98.25 294 GLN A CA 1
ATOM 2170 C C . GLN A 1 294 ? 5.450 9.724 25.175 1.00 98.25 294 GLN A C 1
ATOM 2172 O O . GLN A 1 294 ? 6.554 9.441 24.709 1.00 98.25 294 GLN A O 1
ATOM 2177 N N . ILE A 1 295 ? 4.799 10.835 24.804 1.00 97.56 295 ILE A N 1
ATOM 2178 C CA . ILE A 1 295 ? 5.348 11.807 23.843 1.00 97.56 295 ILE A CA 1
ATOM 2179 C C . ILE A 1 295 ? 6.675 12.377 24.360 1.00 97.56 295 ILE A C 1
ATOM 2181 O O . ILE A 1 295 ? 7.626 12.521 23.595 1.00 97.56 295 ILE A O 1
ATOM 2185 N N . ALA A 1 296 ? 6.773 12.678 25.658 1.00 96.38 296 ALA A N 1
ATOM 2186 C CA . ALA A 1 296 ? 8.006 13.194 26.253 1.00 96.38 296 ALA A CA 1
ATOM 2187 C C . ALA A 1 296 ? 9.162 12.172 26.256 1.00 96.38 296 ALA A C 1
ATOM 2189 O O . ALA A 1 296 ? 10.324 12.573 26.341 1.00 96.38 296 ALA A O 1
ATOM 2190 N N . ALA A 1 297 ? 8.858 10.874 26.167 1.00 96.56 297 ALA A N 1
ATOM 2191 C CA . ALA A 1 297 ? 9.836 9.790 26.197 1.00 96.56 297 ALA A CA 1
ATOM 2192 C C . ALA A 1 297 ? 10.360 9.376 24.807 1.00 96.56 297 ALA A C 1
ATOM 2194 O O . ALA A 1 297 ? 11.318 8.604 24.731 1.00 96.56 297 ALA A O 1
ATOM 2195 N N . THR A 1 298 ? 9.768 9.878 23.717 1.00 95.88 298 THR A N 1
ATOM 2196 C CA . THR A 1 298 ? 10.148 9.522 22.339 1.00 95.88 298 THR A CA 1
ATOM 2197 C C . THR A 1 298 ? 10.848 10.673 21.593 1.00 95.88 298 THR A C 1
ATOM 2199 O O . THR A 1 298 ? 11.163 11.728 22.148 1.00 95.88 298 THR A O 1
ATOM 2202 N N . LYS A 1 299 ? 11.178 10.447 20.319 1.00 94.75 299 LYS A N 1
ATOM 2203 C CA . LYS A 1 299 ? 11.820 11.405 19.409 1.00 94.75 299 LYS A CA 1
ATOM 2204 C C . LYS A 1 299 ? 10.783 12.038 18.480 1.00 94.75 299 LYS A C 1
ATOM 2206 O O . LYS A 1 299 ? 9.608 11.721 18.531 1.00 94.75 299 LYS A O 1
ATOM 2211 N N . HIS A 1 300 ? 11.223 12.966 17.632 1.00 94.12 300 HIS A N 1
ATOM 2212 C CA . HIS A 1 300 ? 10.389 13.583 16.585 1.00 94.12 300 HIS A CA 1
ATOM 2213 C C . HIS A 1 300 ? 9.133 14.319 17.087 1.00 94.12 300 HIS A C 1
ATOM 2215 O O . HIS A 1 300 ? 8.169 14.537 16.350 1.00 94.12 300 HIS A O 1
ATOM 2221 N N . VAL A 1 301 ? 9.169 14.742 18.355 1.00 95.31 301 VAL A N 1
ATOM 2222 C CA . VAL A 1 301 ? 8.042 15.366 19.052 1.00 95.31 301 VAL A CA 1
ATOM 2223 C C . VAL A 1 301 ? 7.575 16.630 18.335 1.00 95.31 301 VAL A C 1
ATOM 2225 O O . VAL A 1 301 ? 6.411 16.742 17.965 1.00 95.31 301 VAL A O 1
ATOM 2228 N N . ALA A 1 302 ? 8.482 17.585 18.121 1.00 95.06 302 ALA A N 1
ATOM 2229 C CA . ALA A 1 302 ? 8.127 18.901 17.596 1.00 95.06 302 ALA A CA 1
ATOM 2230 C C . ALA A 1 302 ? 7.869 18.908 16.081 1.00 95.06 302 ALA A C 1
ATOM 2232 O O . ALA A 1 302 ? 7.078 19.721 15.611 1.00 95.06 302 ALA A O 1
ATOM 2233 N N . ASP A 1 303 ? 8.540 18.041 15.316 1.00 93.94 303 ASP A N 1
ATOM 2234 C CA . ASP A 1 303 ? 8.496 18.071 13.852 1.00 93.94 303 ASP A CA 1
ATOM 2235 C C . ASP A 1 303 ? 7.487 17.098 13.225 1.00 93.94 303 ASP A C 1
ATOM 2237 O O . ASP A 1 303 ? 7.198 17.253 12.037 1.00 93.94 303 ASP A O 1
ATOM 2241 N N . ARG A 1 304 ? 6.963 16.121 13.987 1.00 94.06 304 ARG A N 1
ATOM 2242 C CA . ARG A 1 304 ? 6.009 15.108 13.491 1.00 94.06 304 ARG A CA 1
ATOM 2243 C C . ARG A 1 304 ? 4.852 14.871 14.456 1.00 94.06 304 ARG A C 1
ATOM 2245 O O . ARG A 1 304 ? 3.730 15.250 14.141 1.00 94.06 304 ARG A O 1
ATOM 2252 N N . ILE A 1 305 ? 5.137 14.361 15.657 1.00 96.94 305 ILE A N 1
ATOM 2253 C CA . ILE A 1 305 ? 4.110 13.836 16.575 1.00 96.94 305 ILE A CA 1
ATOM 2254 C C . ILE A 1 305 ? 3.133 14.923 17.030 1.00 96.94 305 ILE A C 1
ATOM 2256 O O . ILE A 1 305 ? 1.921 14.760 16.925 1.00 96.94 305 ILE A O 1
ATOM 2260 N N . VAL A 1 306 ? 3.636 16.058 17.529 1.00 96.56 306 VAL A N 1
ATOM 2261 C CA . VAL A 1 306 ? 2.772 17.159 17.986 1.00 96.56 306 VAL A CA 1
ATOM 2262 C C . VAL A 1 306 ? 1.955 17.750 16.830 1.00 96.56 306 VAL A C 1
ATOM 2264 O O . VAL A 1 306 ? 0.741 17.885 17.007 1.00 96.56 306 VAL A O 1
ATOM 2267 N N . PRO A 1 307 ? 2.540 18.081 15.658 1.00 96.06 307 PRO A N 1
ATOM 2268 C CA . PRO A 1 307 ? 1.768 18.484 14.481 1.00 96.06 307 PRO A CA 1
ATOM 2269 C C . PRO A 1 307 ? 0.691 17.474 14.065 1.00 96.06 307 PRO A C 1
ATOM 2271 O O . PRO A 1 307 ? -0.437 17.882 13.794 1.00 96.06 307 PRO A O 1
ATOM 2274 N N . ALA A 1 308 ? 1.010 16.177 14.077 1.00 96.31 308 ALA A N 1
ATOM 2275 C CA . ALA A 1 308 ? 0.087 15.115 13.696 1.00 96.31 308 ALA A CA 1
ATOM 2276 C C . ALA A 1 308 ? -1.095 15.000 14.671 1.00 96.31 308 ALA A C 1
ATOM 2278 O O . ALA A 1 308 ? -2.253 15.056 14.260 1.00 96.31 308 ALA A O 1
ATOM 2279 N N . LEU A 1 309 ? -0.820 14.921 15.978 1.00 97.19 309 LEU A N 1
ATOM 2280 C CA . LEU A 1 309 ? -1.849 14.741 17.009 1.00 97.19 309 LEU A CA 1
ATOM 2281 C C . LEU A 1 309 ? -2.702 15.990 17.251 1.00 97.19 309 LEU A C 1
ATOM 2283 O O . LEU A 1 309 ? -3.860 15.872 17.633 1.00 97.19 309 LEU A O 1
ATOM 2287 N N . SER A 1 310 ? -2.137 17.192 17.090 1.00 96.19 310 SER A N 1
ATOM 2288 C CA . SER A 1 310 ? -2.879 18.453 17.275 1.00 96.19 310 SER A CA 1
ATOM 2289 C C . SER A 1 310 ? -3.509 18.998 15.993 1.00 96.19 310 SER A C 1
ATOM 2291 O O . SER A 1 310 ? -4.275 19.961 16.054 1.00 96.19 310 SER A O 1
ATOM 2293 N N . GLY A 1 311 ? -3.179 18.406 14.845 1.00 95.00 311 GLY A N 1
ATOM 2294 C CA . GLY A 1 311 ? -3.760 18.747 13.561 1.00 95.00 311 GLY A CA 1
ATOM 2295 C C . GLY A 1 311 ? -5.205 18.274 13.437 1.00 95.00 311 GLY A C 1
ATOM 2296 O O . GLY A 1 311 ? -5.673 17.389 14.150 1.00 95.00 311 GLY A O 1
ATOM 2297 N N . ARG A 1 312 ? -5.920 18.855 12.476 1.00 94.06 312 ARG A N 1
ATOM 2298 C CA . ARG A 1 312 ? -7.330 18.543 12.187 1.00 94.06 312 ARG A CA 1
ATOM 2299 C C . ARG A 1 312 ? -7.575 17.102 11.717 1.00 94.06 312 ARG A C 1
ATOM 2301 O O . ARG A 1 312 ? -8.720 16.682 11.620 1.00 94.06 312 ARG A O 1
ATOM 2308 N N . GLN A 1 313 ? -6.514 16.391 11.346 1.00 95.31 313 GLN A N 1
ATOM 2309 C CA . GLN A 1 313 ? -6.557 15.000 10.911 1.00 95.31 313 GLN A CA 1
ATOM 2310 C C . GLN A 1 313 ? -6.622 14.001 12.070 1.00 95.31 313 GLN A C 1
ATOM 2312 O O . GLN A 1 313 ? -6.890 12.831 11.830 1.00 95.31 313 GLN A O 1
ATOM 2317 N N . SER A 1 314 ? -6.414 14.454 13.309 1.00 97.88 314 SER A N 1
ATOM 2318 C CA . SER A 1 314 ? -6.432 13.605 14.499 1.00 97.88 314 SER A CA 1
ATOM 2319 C C . SER A 1 314 ? -7.515 14.059 15.472 1.00 97.88 314 SER A C 1
ATOM 2321 O O . SER A 1 314 ? -7.666 15.253 15.761 1.00 97.88 314 SER A O 1
ATOM 2323 N N . ALA A 1 315 ? -8.276 13.105 15.998 1.00 98.19 315 ALA A N 1
ATOM 2324 C CA . ALA A 1 315 ? -9.294 13.379 17.003 1.00 98.19 315 ALA A CA 1
ATOM 2325 C C . ALA A 1 315 ? -9.620 12.143 17.842 1.00 98.19 315 ALA A C 1
ATOM 2327 O O . 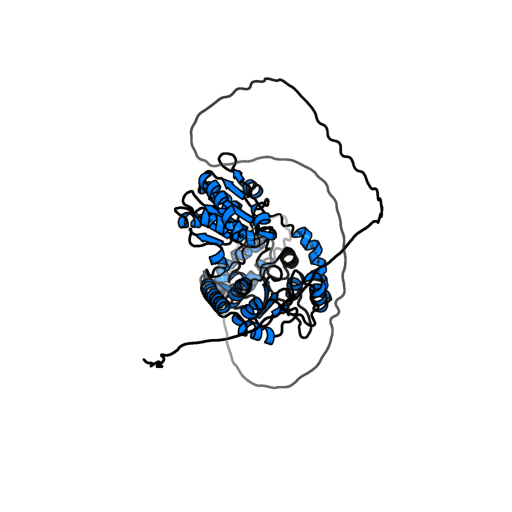ALA A 1 315 ? -9.449 11.008 17.403 1.00 98.19 315 ALA A O 1
ATOM 2328 N N . ILE A 1 316 ? -10.179 12.381 19.023 1.00 98.62 316 ILE A N 1
ATOM 2329 C CA . ILE A 1 316 ? -10.949 11.385 19.760 1.00 98.62 316 ILE A CA 1
ATOM 2330 C C . ILE A 1 316 ? -12.425 11.577 19.403 1.00 98.62 316 ILE A C 1
ATOM 2332 O O . ILE A 1 316 ? -12.990 12.650 19.617 1.00 98.62 316 ILE A O 1
ATOM 2336 N N . VAL A 1 317 ? -13.048 10.549 18.847 1.00 98.56 317 VAL A N 1
ATOM 2337 C CA . VAL A 1 317 ? -14.449 10.512 18.436 1.00 98.56 317 VAL A CA 1
ATOM 2338 C C . VAL A 1 317 ? -15.250 9.746 19.484 1.00 98.56 317 VAL A C 1
ATOM 2340 O O . VAL A 1 317 ? -15.033 8.551 19.686 1.00 98.56 317 VAL A O 1
ATOM 2343 N N . LEU A 1 318 ? -16.179 10.435 20.144 1.00 98.62 318 LEU A N 1
ATOM 2344 C CA . LEU A 1 318 ? -17.096 9.834 21.109 1.00 98.62 318 LEU A CA 1
ATOM 2345 C C . LEU A 1 318 ? -18.363 9.347 20.405 1.00 98.62 318 LEU A C 1
ATOM 2347 O O . LEU A 1 318 ? -18.966 10.090 19.628 1.00 98.62 318 LEU A O 1
ATOM 2351 N N . VAL A 1 319 ? -18.769 8.116 20.701 1.00 98.56 319 VAL A N 1
ATOM 2352 C CA . VAL A 1 319 ? -19.979 7.461 20.175 1.00 98.56 319 VAL A CA 1
ATOM 2353 C C . VAL A 1 319 ? -20.813 6.869 21.317 1.00 98.56 319 VAL A C 1
ATOM 2355 O O . VAL A 1 319 ? -20.367 6.863 22.459 1.00 98.56 319 VAL A O 1
ATOM 2358 N N . ASP A 1 320 ? -22.042 6.419 21.047 1.00 97.88 320 ASP A N 1
ATOM 2359 C CA . ASP A 1 320 ? -22.915 5.843 22.091 1.00 97.88 320 ASP A CA 1
ATOM 2360 C C . ASP A 1 320 ? -22.622 4.367 22.393 1.00 97.88 320 ASP A C 1
ATOM 2362 O O . ASP A 1 320 ? -23.025 3.858 23.439 1.00 97.88 320 ASP A O 1
ATOM 2366 N N . GLY A 1 321 ? -21.934 3.676 21.484 1.00 97.94 321 GLY A N 1
ATOM 2367 C CA . GLY A 1 321 ? -21.636 2.258 21.616 1.00 97.94 321 GLY A CA 1
ATOM 2368 C C . GLY A 1 321 ? -20.810 1.704 20.460 1.00 97.94 321 GLY A C 1
ATOM 2369 O O . GLY A 1 321 ? -20.473 2.398 19.496 1.00 97.94 321 GLY A O 1
ATOM 2370 N N . ILE A 1 322 ? -20.499 0.409 20.548 1.00 98.12 322 ILE A N 1
ATOM 2371 C CA . ILE A 1 322 ? -19.717 -0.321 19.538 1.00 98.12 322 ILE A CA 1
ATOM 2372 C C . ILE A 1 322 ? -20.382 -0.321 18.159 1.00 98.12 322 ILE A C 1
ATOM 2374 O O . ILE A 1 322 ? -19.683 -0.280 17.148 1.00 98.12 322 ILE A O 1
ATOM 2378 N N . ASP A 1 323 ? -21.712 -0.357 18.086 1.00 97.62 323 ASP A N 1
ATOM 2379 C CA . ASP A 1 323 ? -22.426 -0.370 16.806 1.00 97.62 323 ASP A CA 1
ATOM 2380 C C . ASP A 1 323 ? -22.271 0.967 16.065 1.00 97.62 323 ASP A C 1
ATOM 2382 O O . ASP A 1 323 ? -21.998 0.995 14.861 1.00 97.62 323 ASP A O 1
ATOM 2386 N N . GLU A 1 324 ? -22.359 2.081 16.786 1.00 98.06 324 GLU A N 1
ATOM 2387 C CA . GLU A 1 324 ? -22.054 3.420 16.287 1.00 98.06 324 GLU A CA 1
ATOM 2388 C C . GLU A 1 324 ? -20.563 3.561 15.956 1.00 98.06 324 GLU A C 1
ATOM 2390 O O . GLU A 1 324 ? -20.215 4.111 14.910 1.00 98.06 324 GLU A O 1
ATOM 2395 N N . GLY A 1 325 ? -19.683 2.996 16.785 1.00 98.12 325 GLY A N 1
ATOM 2396 C CA . GLY A 1 325 ? -18.245 2.934 16.526 1.00 98.12 325 GLY A CA 1
ATOM 2397 C C . GLY A 1 325 ? -17.911 2.209 15.220 1.00 98.12 325 GLY A C 1
ATOM 2398 O O . GLY A 1 325 ? -17.131 2.719 14.418 1.00 98.12 325 GLY A O 1
ATOM 2399 N N . LEU A 1 326 ? -18.568 1.077 14.946 1.00 98.25 326 LEU A N 1
ATOM 2400 C CA . LEU A 1 326 ? -18.450 0.339 13.684 1.00 98.25 326 LEU A CA 1
ATOM 2401 C C . LEU A 1 326 ? -18.890 1.186 12.485 1.00 98.25 326 LEU A C 1
ATOM 2403 O O . LEU A 1 326 ? -18.195 1.217 11.471 1.00 98.25 326 LEU A O 1
ATOM 2407 N N . ARG A 1 327 ? -20.001 1.928 12.605 1.00 97.25 327 ARG A N 1
ATOM 2408 C CA . ARG A 1 327 ? -20.444 2.869 11.558 1.00 97.25 327 ARG A CA 1
ATOM 2409 C C . ARG A 1 327 ? -19.397 3.949 11.293 1.00 97.25 327 ARG A C 1
ATOM 2411 O O . ARG A 1 327 ? -19.160 4.283 10.134 1.00 97.25 327 ARG A O 1
ATOM 2418 N N . VAL A 1 328 ? -18.782 4.485 12.348 1.00 97.94 328 VAL A N 1
ATOM 2419 C CA . VAL A 1 328 ? -17.728 5.502 12.247 1.00 97.94 328 VAL A CA 1
ATOM 2420 C C . VAL A 1 328 ? -16.491 4.942 11.553 1.00 97.94 328 VAL A C 1
ATOM 2422 O O . VAL A 1 328 ? -16.037 5.545 10.584 1.00 97.94 328 VAL A O 1
ATOM 2425 N N . VAL A 1 329 ? -15.960 3.793 11.983 1.00 97.94 329 VAL A N 1
ATOM 2426 C CA . VAL A 1 329 ? -14.736 3.238 11.377 1.00 97.94 329 VAL A CA 1
ATOM 2427 C C . VAL A 1 329 ? -14.961 2.753 9.947 1.00 97.94 329 VAL A C 1
ATOM 2429 O O . VAL A 1 329 ? -14.088 2.959 9.109 1.00 97.94 329 VAL A O 1
ATOM 2432 N N . ASP A 1 330 ? -16.144 2.221 9.620 1.00 97.31 330 ASP A N 1
ATOM 2433 C CA . ASP A 1 330 ? -16.491 1.858 8.241 1.00 97.31 330 ASP A CA 1
ATOM 2434 C C . ASP A 1 330 ? -16.639 3.090 7.338 1.00 97.31 330 ASP A C 1
ATOM 2436 O O . ASP A 1 330 ? -16.255 3.049 6.166 1.00 97.31 330 ASP A O 1
ATOM 2440 N N . ALA A 1 331 ? -17.198 4.190 7.852 1.00 96.19 331 ALA A N 1
ATOM 2441 C CA . ALA A 1 331 ? -17.272 5.452 7.116 1.00 96.19 331 ALA A CA 1
ATOM 2442 C C . ALA A 1 331 ? -15.893 6.109 6.970 1.00 96.19 331 ALA A C 1
ATOM 2444 O O . ALA A 1 331 ? -15.611 6.729 5.940 1.00 96.19 331 ALA A O 1
ATOM 2445 N N . TYR A 1 332 ? -15.032 5.947 7.978 1.00 96.19 332 TYR A N 1
ATOM 2446 C CA . TYR A 1 332 ? -13.648 6.391 7.938 1.00 96.19 332 TYR A CA 1
ATOM 2447 C C . TYR A 1 332 ? -12.857 5.605 6.886 1.00 96.19 332 TYR A C 1
ATOM 2449 O O . TYR A 1 332 ? -12.230 6.206 6.014 1.00 96.19 332 TYR A O 1
ATOM 2457 N N . GLY A 1 333 ? -12.928 4.274 6.903 1.00 95.56 333 GLY A N 1
ATOM 2458 C CA . GLY A 1 333 ? -12.165 3.421 5.996 1.00 95.56 333 GLY A CA 1
ATOM 2459 C C . GLY A 1 333 ? -10.660 3.551 6.229 1.00 95.56 333 GLY A C 1
ATOM 2460 O O . GLY A 1 333 ? -9.936 3.903 5.297 1.00 95.56 333 GLY A O 1
ATOM 2461 N N . ALA A 1 334 ? -10.218 3.331 7.471 1.00 96.00 334 ALA A N 1
ATOM 2462 C CA . ALA A 1 334 ? -8.830 3.536 7.887 1.00 96.00 334 ALA A CA 1
ATOM 2463 C C . ALA A 1 334 ? -7.838 2.712 7.055 1.00 96.00 334 ALA A C 1
ATOM 2465 O O . ALA A 1 334 ? -8.152 1.598 6.626 1.00 96.00 334 ALA A O 1
ATOM 2466 N N . GLU A 1 335 ? -6.615 3.224 6.911 1.00 96.12 335 GLU A N 1
ATOM 2467 C CA . GLU A 1 335 ? -5.472 2.420 6.471 1.00 96.12 335 GLU A CA 1
ATOM 2468 C C . GLU A 1 335 ? -5.218 1.285 7.475 1.00 96.12 335 GLU A C 1
ATOM 2470 O O . GLU A 1 335 ? -5.339 0.108 7.127 1.00 96.12 335 GLU A O 1
ATOM 2475 N N . HIS A 1 336 ? -4.985 1.644 8.739 1.00 98.06 336 HIS A N 1
ATOM 2476 C CA . HIS A 1 336 ? -4.848 0.711 9.852 1.00 98.06 336 HIS A CA 1
ATOM 2477 C C . HIS A 1 336 ? -6.019 0.867 10.826 1.00 98.06 336 HIS A C 1
ATOM 2479 O O . HIS A 1 336 ? -6.269 1.964 11.328 1.00 98.06 336 HIS A O 1
ATOM 2485 N N . LEU A 1 337 ? -6.735 -0.224 11.106 1.00 98.62 337 LEU A N 1
ATOM 2486 C CA . LEU A 1 337 ? -7.793 -0.258 12.112 1.00 98.62 337 LEU A CA 1
ATOM 2487 C C . LEU A 1 337 ? -7.421 -1.216 13.239 1.00 98.62 337 LEU A C 1
ATOM 2489 O O . LEU A 1 337 ? -7.290 -2.417 13.013 1.00 98.62 337 LEU A O 1
ATOM 2493 N N . GLU A 1 338 ? -7.338 -0.710 14.459 1.00 98.75 338 GLU A N 1
ATOM 2494 C CA . GLU A 1 338 ? -7.247 -1.544 15.651 1.00 98.75 338 GLU A CA 1
ATOM 2495 C C . GLU A 1 338 ? -8.606 -1.699 16.325 1.00 98.75 338 GLU A C 1
ATOM 2497 O O . GLU A 1 338 ? -9.387 -0.752 16.417 1.00 98.75 338 GLU A O 1
ATOM 2502 N N . ILE A 1 339 ? -8.872 -2.901 16.830 1.00 98.81 339 ILE A N 1
ATOM 2503 C CA . ILE A 1 339 ? -10.055 -3.219 17.624 1.00 98.81 339 ILE A CA 1
ATOM 2504 C C . ILE A 1 339 ? -9.592 -3.630 19.022 1.00 98.81 339 ILE A C 1
ATOM 2506 O O . ILE A 1 339 ? -9.149 -4.763 19.233 1.00 98.81 339 ILE A O 1
ATOM 2510 N N . GLN A 1 340 ? -9.713 -2.718 19.982 1.00 98.62 340 GLN A N 1
ATOM 2511 C CA . GLN A 1 340 ? -9.358 -2.928 21.386 1.00 98.62 340 GLN A CA 1
ATOM 2512 C C . GLN A 1 340 ? -10.629 -2.938 22.251 1.00 98.62 340 GLN A C 1
ATOM 2514 O O . GLN A 1 340 ? -10.913 -2.008 22.997 1.00 98.62 340 GLN A O 1
ATOM 2519 N N . THR A 1 341 ? -11.430 -3.995 22.113 1.00 98.50 341 THR A N 1
ATOM 2520 C CA . THR A 1 341 ? -12.711 -4.167 22.823 1.00 98.50 341 THR A CA 1
ATOM 2521 C C . THR A 1 341 ? -12.757 -5.499 23.568 1.00 98.50 341 THR A C 1
ATOM 2523 O O . THR A 1 341 ? -12.009 -6.420 23.225 1.00 98.50 341 THR A O 1
ATOM 2526 N N . ALA A 1 342 ? -13.706 -5.670 24.490 1.00 97.75 342 ALA A N 1
ATOM 2527 C CA . ALA A 1 342 ? -13.887 -6.910 25.248 1.00 97.75 342 ALA A CA 1
ATOM 2528 C C . ALA A 1 342 ? -14.076 -8.155 24.352 1.00 97.75 342 ALA A C 1
ATOM 2530 O O . ALA A 1 342 ? -13.561 -9.227 24.671 1.00 97.75 342 ALA A O 1
ATOM 2531 N N . ASP A 1 343 ? -14.767 -8.011 23.211 1.00 96.88 343 ASP A N 1
ATOM 2532 C CA . ASP A 1 343 ? -14.942 -9.060 22.190 1.00 96.88 343 ASP A CA 1
ATOM 2533 C C . ASP A 1 343 ? -14.340 -8.644 20.835 1.00 96.88 343 ASP A C 1
ATOM 2535 O O . ASP A 1 343 ? -15.012 -8.569 19.802 1.00 96.88 343 ASP A O 1
ATOM 2539 N N . ALA A 1 344 ? -13.043 -8.316 20.847 1.00 98.31 344 ALA A N 1
ATOM 2540 C CA . ALA A 1 344 ? -12.341 -7.765 19.685 1.00 98.31 344 ALA A CA 1
ATOM 2541 C C . ALA A 1 344 ? -12.482 -8.608 18.408 1.00 98.31 344 ALA A C 1
ATOM 2543 O O . ALA A 1 344 ? -12.614 -8.056 17.318 1.00 98.31 344 ALA A O 1
ATOM 2544 N N . ALA A 1 345 ? -12.488 -9.939 18.519 1.00 98.31 345 ALA A N 1
ATOM 2545 C CA . ALA A 1 345 ? -12.602 -10.818 17.357 1.00 98.31 345 ALA A CA 1
ATOM 2546 C C . ALA A 1 345 ? -13.991 -10.743 16.703 1.00 98.31 345 ALA A C 1
ATOM 2548 O O . ALA A 1 345 ? -14.084 -10.664 15.475 1.00 98.31 345 ALA A O 1
ATOM 2549 N N . ALA A 1 346 ? -15.069 -10.737 17.497 1.00 98.50 346 ALA A N 1
ATOM 2550 C CA . ALA A 1 346 ? -16.419 -10.609 16.957 1.00 98.50 346 ALA A CA 1
ATOM 2551 C C . ALA A 1 346 ? -16.655 -9.221 16.348 1.00 98.50 346 ALA A C 1
ATOM 2553 O O . ALA A 1 346 ? -17.262 -9.117 15.281 1.00 98.50 346 ALA A O 1
ATOM 2554 N N . VAL A 1 347 ? -16.143 -8.164 16.987 1.00 98.69 347 VAL A N 1
ATOM 2555 C CA . VAL A 1 347 ? -16.230 -6.790 16.470 1.00 98.69 347 VAL A CA 1
ATOM 2556 C C . VAL A 1 347 ? -15.447 -6.652 15.162 1.00 98.69 347 VAL A C 1
ATOM 2558 O O . VAL A 1 347 ? -16.003 -6.176 14.173 1.00 98.69 347 VAL A O 1
ATOM 2561 N N . ALA A 1 348 ? -14.212 -7.157 15.102 1.00 98.50 348 ALA A N 1
ATOM 2562 C CA . ALA A 1 348 ? -13.398 -7.160 13.885 1.00 98.50 348 ALA A CA 1
ATOM 2563 C C . ALA A 1 348 ? -14.094 -7.865 12.709 1.00 98.50 348 ALA A C 1
ATOM 2565 O O . ALA A 1 348 ? -14.053 -7.373 11.584 1.00 98.50 348 ALA A O 1
ATOM 2566 N N . GLY A 1 349 ? -14.798 -8.976 12.960 1.00 98.44 349 GLY A N 1
ATOM 2567 C CA . GLY A 1 349 ? -15.550 -9.707 11.931 1.00 98.44 349 GLY A CA 1
ATOM 2568 C C . GLY A 1 349 ? -16.738 -8.945 11.326 1.00 98.44 349 GLY A C 1
ATOM 2569 O O . GLY A 1 349 ? -17.306 -9.398 10.332 1.00 98.44 349 GLY A O 1
ATOM 2570 N N . ARG A 1 350 ? -17.131 -7.807 11.914 1.00 98.56 350 ARG A N 1
ATOM 2571 C CA . ARG A 1 350 ? -18.233 -6.953 11.438 1.00 98.56 350 ARG A CA 1
ATOM 2572 C C . ARG A 1 350 ? -17.763 -5.749 10.623 1.00 98.56 350 ARG A C 1
ATOM 2574 O O . ARG A 1 350 ? -18.600 -5.144 9.953 1.00 98.56 350 ARG A O 1
ATOM 2581 N N . VAL A 1 351 ? -16.474 -5.417 10.676 1.00 98.44 351 VAL A N 1
ATOM 2582 C CA . VAL A 1 351 ? -15.874 -4.317 9.910 1.00 98.44 351 VAL A CA 1
ATOM 2583 C C . VAL A 1 351 ? -15.954 -4.623 8.416 1.00 98.44 351 VAL A C 1
ATOM 2585 O O . VAL A 1 351 ? -15.712 -5.750 7.981 1.00 98.44 351 VAL A O 1
ATOM 2588 N N . ARG A 1 352 ? -16.279 -3.606 7.619 1.00 97.00 352 ARG A N 1
ATOM 2589 C CA . ARG A 1 352 ? -16.387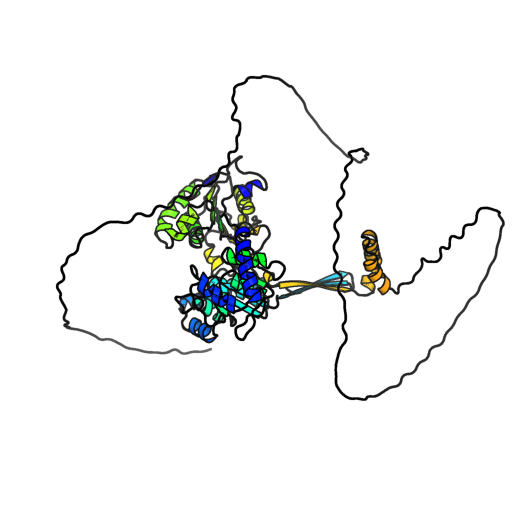 -3.689 6.159 1.00 97.00 352 ARG A CA 1
ATOM 2590 C C . ARG A 1 352 ? -15.269 -2.947 5.443 1.00 97.00 352 ARG A C 1
ATOM 2592 O O . ARG A 1 352 ? -14.824 -3.429 4.406 1.00 97.00 352 ARG A O 1
ATOM 2599 N N . ASN A 1 353 ? -14.824 -1.808 5.979 1.00 97.06 353 ASN A N 1
ATOM 2600 C CA . ASN A 1 353 ? -13.848 -0.943 5.312 1.00 97.06 353 ASN A CA 1
ATOM 2601 C C . ASN A 1 353 ? -12.634 -0.676 6.213 1.00 97.06 353 ASN A C 1
ATOM 2603 O O . ASN A 1 353 ? -12.679 0.182 7.091 1.00 97.06 353 ASN A O 1
ATOM 2607 N N . ALA A 1 354 ? -11.531 -1.376 5.957 1.00 97.06 354 ALA A N 1
ATOM 2608 C CA . ALA A 1 354 ? -10.220 -1.110 6.550 1.00 97.06 354 ALA A CA 1
ATOM 2609 C C . ALA A 1 354 ? -9.120 -1.692 5.650 1.00 97.06 354 ALA A C 1
ATOM 2611 O O . ALA A 1 354 ? -9.341 -2.713 4.995 1.00 97.06 354 ALA A O 1
ATOM 2612 N N . GLY A 1 355 ? -7.944 -1.063 5.609 1.00 95.56 355 GLY A N 1
ATOM 2613 C CA . GLY A 1 355 ? -6.787 -1.604 4.893 1.00 95.56 355 GLY A CA 1
ATOM 2614 C C . GLY A 1 355 ? -6.268 -2.879 5.560 1.00 95.56 355 GLY A C 1
ATOM 2615 O O . GLY A 1 355 ? -6.158 -3.922 4.911 1.00 95.56 355 GLY A O 1
ATOM 2616 N N . ALA A 1 356 ? -6.020 -2.809 6.868 1.00 97.12 356 ALA A N 1
ATOM 2617 C CA . ALA A 1 356 ? -5.718 -3.948 7.730 1.00 97.12 356 ALA A CA 1
ATOM 2618 C C . ALA A 1 356 ? -6.421 -3.806 9.087 1.00 97.12 356 ALA A C 1
ATOM 2620 O O . ALA A 1 356 ? -6.576 -2.696 9.595 1.00 97.12 356 ALA A O 1
ATOM 2621 N N . ILE A 1 357 ? -6.837 -4.939 9.666 1.00 98.44 357 ILE A N 1
ATOM 2622 C CA . ILE A 1 357 ? -7.501 -4.993 10.973 1.00 98.44 357 ILE A CA 1
ATOM 2623 C C . ILE A 1 357 ? -6.608 -5.725 11.971 1.00 98.44 357 ILE A C 1
ATOM 2625 O O . ILE A 1 357 ? -6.188 -6.860 11.737 1.00 98.44 357 ILE A O 1
ATOM 2629 N N . PHE A 1 358 ? -6.379 -5.078 13.102 1.00 98.56 358 PHE A N 1
ATOM 2630 C CA . PHE A 1 358 ? -5.541 -5.518 14.201 1.00 98.56 358 PHE A CA 1
ATOM 2631 C C . PHE A 1 358 ? -6.416 -5.824 15.415 1.00 98.56 358 PHE A C 1
ATOM 2633 O O . PHE A 1 358 ? -7.213 -4.992 15.847 1.00 98.56 358 PHE A O 1
ATOM 2640 N N . VAL A 1 359 ? -6.341 -7.056 15.922 1.00 98.56 359 VAL A N 1
ATOM 2641 C CA . VAL A 1 359 ? -7.364 -7.599 16.827 1.00 98.56 359 VAL A CA 1
ATOM 2642 C C . VAL A 1 359 ? -6.814 -7.783 18.236 1.00 98.56 359 VAL A C 1
ATOM 2644 O O . VAL A 1 359 ? -6.003 -8.677 18.486 1.00 98.56 359 VAL A O 1
ATOM 2647 N N . GLY A 1 360 ? -7.342 -6.993 19.170 1.00 98.06 360 GLY A N 1
ATOM 2648 C CA . GLY A 1 360 ? -7.032 -7.069 20.591 1.00 98.06 360 GLY A CA 1
ATOM 2649 C C . GLY A 1 360 ? -5.720 -6.376 20.987 1.00 98.06 360 GLY A C 1
ATOM 2650 O O . GLY A 1 360 ? -4.982 -5.878 20.141 1.00 98.06 360 GLY A O 1
ATOM 2651 N N . PRO A 1 361 ? -5.392 -6.379 22.291 1.00 96.94 361 PRO A N 1
ATOM 2652 C CA . PRO A 1 361 ? -4.343 -5.528 22.869 1.00 96.94 361 PRO A CA 1
ATOM 2653 C C . PRO A 1 361 ? -2.902 -5.969 22.562 1.00 96.94 361 PRO A C 1
ATOM 2655 O O . PRO A 1 361 ? -1.959 -5.323 22.999 1.00 96.94 361 PRO A O 1
ATOM 2658 N N . TRP A 1 362 ? -2.711 -7.095 21.869 1.00 97.81 362 TRP A N 1
ATOM 2659 C CA . TRP A 1 362 ? -1.390 -7.688 21.608 1.00 97.81 362 TRP A CA 1
ATOM 2660 C C . TRP A 1 362 ? -1.004 -7.672 20.128 1.00 97.81 362 TRP A C 1
ATOM 2662 O O . TRP A 1 362 ? -0.028 -8.313 19.734 1.00 97.81 362 TRP A O 1
ATOM 2672 N N . ALA A 1 363 ? -1.781 -6.971 19.308 1.00 98.00 363 ALA A N 1
ATOM 2673 C CA . ALA A 1 363 ? -1.559 -6.852 17.878 1.00 98.00 363 ALA A CA 1
ATOM 2674 C C . ALA A 1 363 ? -1.433 -5.375 17.474 1.00 98.00 363 ALA A C 1
ATOM 2676 O O . ALA A 1 363 ? -2.230 -4.940 16.660 1.00 98.00 363 ALA A O 1
ATOM 2677 N N . PRO A 1 364 ? -0.469 -4.601 18.006 1.00 97.69 364 PRO A N 1
ATOM 2678 C CA . PRO A 1 364 ? -0.312 -3.201 17.609 1.00 97.69 364 PRO A CA 1
ATOM 2679 C C . PRO A 1 364 ? 0.025 -3.094 16.116 1.00 97.69 364 PRO A C 1
ATOM 2681 O O . PRO A 1 364 ? 0.665 -4.002 15.565 1.00 97.69 364 PRO A O 1
ATOM 2684 N N . VAL A 1 365 ? -0.313 -1.976 15.468 1.00 96.69 365 VAL A N 1
ATOM 2685 C CA . VAL A 1 365 ? 0.009 -1.734 14.042 1.00 96.69 365 VAL A CA 1
ATOM 2686 C C . VAL A 1 365 ? 1.486 -1.984 13.721 1.00 96.69 365 VAL A C 1
ATOM 2688 O O . VAL A 1 365 ? 1.799 -2.614 12.708 1.00 96.69 365 VAL A O 1
ATOM 2691 N N . SER A 1 366 ? 2.402 -1.631 14.631 1.00 95.81 366 SER A N 1
ATOM 2692 C CA . SER A 1 366 ? 3.840 -1.881 14.453 1.00 95.81 366 SER A CA 1
ATOM 2693 C C . SER A 1 366 ? 4.177 -3.362 14.214 1.00 95.81 366 SER A C 1
ATOM 2695 O O . SER A 1 366 ? 5.123 -3.679 13.493 1.00 95.81 366 SER A O 1
ATOM 2697 N N . LEU A 1 367 ? 3.411 -4.308 14.775 1.00 97.31 367 LEU A N 1
ATOM 2698 C CA . LEU A 1 367 ? 3.579 -5.728 14.455 1.00 97.31 367 LEU A CA 1
ATOM 2699 C C . LEU A 1 367 ? 3.306 -5.974 12.964 1.00 97.31 367 LEU A C 1
ATOM 2701 O O . LEU A 1 367 ? 4.082 -6.679 12.316 1.00 97.31 367 LEU A O 1
ATOM 2705 N N . GLY A 1 368 ? 2.237 -5.386 12.424 1.00 95.19 368 GLY A N 1
ATOM 2706 C CA . GLY A 1 368 ? 1.856 -5.448 11.010 1.00 95.19 368 GLY A CA 1
ATOM 2707 C C . GLY A 1 368 ? 2.899 -4.860 10.073 1.00 95.19 368 GLY A C 1
ATOM 2708 O O . GLY A 1 368 ? 3.221 -5.483 9.060 1.00 95.19 368 GLY A O 1
ATOM 2709 N N . ASP A 1 369 ? 3.471 -3.722 10.456 1.00 94.62 369 ASP A N 1
ATOM 2710 C CA . ASP A 1 369 ? 4.446 -2.990 9.645 1.00 94.62 369 ASP A CA 1
ATOM 2711 C C . ASP A 1 369 ? 5.765 -3.725 9.441 1.00 94.62 369 ASP A C 1
ATOM 2713 O O . ASP A 1 369 ? 6.443 -3.522 8.427 1.00 94.62 369 ASP A O 1
ATOM 2717 N N . TYR A 1 370 ? 6.134 -4.578 10.397 1.00 96.81 370 TYR A N 1
ATOM 2718 C CA . TYR A 1 370 ? 7.442 -5.221 10.408 1.00 96.81 370 TYR A CA 1
ATOM 2719 C C . TYR A 1 370 ? 7.375 -6.741 10.279 1.00 96.81 370 TYR A C 1
ATOM 2721 O O . TYR A 1 370 ? 8.071 -7.306 9.434 1.00 96.81 370 TYR A O 1
ATOM 2729 N N . CYS A 1 371 ? 6.579 -7.427 11.105 1.00 97.06 371 CYS A N 1
ATOM 2730 C CA . CYS A 1 371 ? 6.791 -8.852 11.384 1.00 97.06 371 CYS A CA 1
ATOM 2731 C C . CYS A 1 371 ? 5.511 -9.688 11.574 1.00 97.06 371 CYS A C 1
ATOM 2733 O O . CYS A 1 371 ? 5.601 -10.827 12.030 1.00 97.06 371 CYS A O 1
ATOM 2735 N N . ALA A 1 372 ? 4.318 -9.206 11.233 1.00 97.12 372 ALA A N 1
ATOM 2736 C CA . ALA A 1 372 ? 3.114 -10.048 11.214 1.00 97.12 372 ALA A CA 1
ATOM 2737 C C . ALA A 1 372 ? 3.105 -10.997 10.003 1.00 97.12 372 ALA A C 1
ATOM 2739 O O . ALA A 1 372 ? 2.600 -12.115 10.074 1.00 97.12 372 ALA A O 1
ATOM 2740 N N . GLY A 1 373 ? 3.679 -10.537 8.887 1.00 96.69 373 GLY A N 1
ATOM 2741 C CA . GLY A 1 373 ? 3.602 -11.168 7.568 1.00 96.69 373 GLY A CA 1
ATOM 2742 C C . GLY A 1 373 ? 2.482 -10.612 6.678 1.00 96.69 373 GLY A C 1
ATOM 2743 O O . GLY A 1 373 ? 2.472 -10.895 5.480 1.00 96.69 373 GLY A O 1
ATOM 2744 N N . SER A 1 374 ? 1.570 -9.804 7.232 1.00 95.31 374 SER A N 1
ATOM 2745 C CA . SER A 1 374 ? 0.684 -8.927 6.457 1.00 95.31 374 SER A CA 1
ATOM 2746 C C . SER A 1 374 ? 1.485 -7.860 5.703 1.00 95.31 374 SER A C 1
ATOM 2748 O O . SER A 1 374 ? 2.682 -7.695 5.926 1.00 95.31 374 SER A O 1
ATOM 2750 N N . ASN A 1 375 ? 0.830 -7.150 4.786 1.00 96.25 375 ASN A N 1
ATOM 2751 C CA . ASN A 1 375 ? 1.455 -6.093 4.001 1.00 96.25 375 ASN A CA 1
ATOM 2752 C C . ASN A 1 375 ? 1.066 -4.716 4.550 1.00 96.25 375 ASN A C 1
ATOM 2754 O O . ASN A 1 375 ? -0.117 -4.485 4.778 1.00 96.25 375 ASN A O 1
ATOM 2758 N N . HIS A 1 376 ? 2.037 -3.818 4.717 1.00 94.31 376 HIS A N 1
ATOM 2759 C CA . HIS A 1 376 ? 1.793 -2.448 5.188 1.00 94.31 376 HIS A CA 1
ATOM 2760 C C . HIS A 1 376 ? 1.590 -1.423 4.068 1.00 94.31 376 HIS A C 1
ATOM 2762 O O . HIS A 1 376 ? 1.410 -0.240 4.320 1.00 94.31 376 HIS A O 1
ATOM 2768 N N . VAL A 1 377 ? 1.664 -1.840 2.799 1.00 93.94 377 VAL A N 1
ATOM 2769 C CA . VAL A 1 377 ? 1.348 -0.946 1.683 1.00 93.94 377 VAL A CA 1
ATOM 2770 C C . VAL A 1 377 ? -0.162 -0.989 1.516 1.00 93.94 377 VAL A C 1
ATOM 2772 O O . VAL A 1 377 ? -0.703 -1.845 0.814 1.00 93.94 377 VAL A O 1
ATOM 2775 N N . LEU A 1 378 ? -0.840 -0.105 2.237 1.00 93.94 378 LEU A N 1
ATOM 2776 C CA . LEU A 1 378 ? -2.283 -0.122 2.415 1.00 93.94 378 LEU A CA 1
ATOM 2777 C C . LEU A 1 378 ? -2.950 1.102 1.763 1.00 93.94 378 LEU A C 1
ATOM 2779 O O . LEU A 1 378 ? -2.299 2.114 1.495 1.00 93.94 378 LEU A O 1
ATOM 2783 N N . PRO A 1 379 ? -4.251 1.014 1.438 1.00 92.19 379 PRO A N 1
ATOM 2784 C CA . PRO A 1 379 ? -5.005 2.158 0.946 1.00 92.19 379 PRO A CA 1
ATOM 2785 C C . PRO A 1 379 ? -5.223 3.178 2.069 1.00 92.19 379 PRO A C 1
ATOM 2787 O O . PRO A 1 379 ? -5.713 2.825 3.137 1.00 92.19 379 PRO A O 1
ATOM 2790 N N . THR A 1 380 ? -4.937 4.450 1.800 1.00 91.88 380 THR A N 1
ATOM 2791 C CA . THR A 1 380 ? -5.109 5.546 2.769 1.00 91.88 380 THR A CA 1
ATOM 2792 C C . THR A 1 380 ? -6.180 6.538 2.315 1.00 91.88 380 THR A C 1
ATOM 2794 O O . THR A 1 380 ? -6.790 6.373 1.251 1.00 91.88 380 THR A O 1
ATOM 2797 N N . GLY A 1 381 ? -6.485 7.553 3.130 1.00 89.81 381 GLY A N 1
ATOM 2798 C CA . GLY A 1 381 ? -7.424 8.614 2.761 1.00 89.81 381 GLY A CA 1
ATOM 2799 C C . GLY A 1 381 ? -8.852 8.106 2.541 1.00 89.81 381 GLY A C 1
ATOM 2800 O O . GLY A 1 381 ? -9.617 8.683 1.758 1.00 89.81 381 GLY A O 1
ATOM 2801 N N . GLY A 1 382 ? -9.236 7.022 3.225 1.00 91.25 382 GLY A N 1
ATOM 2802 C CA . GLY A 1 382 ? -10.533 6.351 3.083 1.00 91.25 382 GLY A CA 1
ATOM 2803 C C . GLY A 1 382 ? -10.724 5.578 1.786 1.00 91.25 382 GLY A C 1
ATOM 2804 O O . GLY A 1 382 ? -11.867 5.326 1.400 1.00 91.25 382 GLY A O 1
ATOM 2805 N N . CYS A 1 383 ? -9.641 5.231 1.089 1.00 91.88 383 CYS A N 1
ATOM 2806 C CA . CYS A 1 383 ? -9.707 4.377 -0.094 1.00 91.88 383 CYS A CA 1
ATOM 2807 C C . CYS A 1 383 ? -9.974 2.905 0.257 1.00 91.88 383 CYS A C 1
ATOM 2809 O O . CYS A 1 383 ? -10.294 2.124 -0.636 1.00 91.88 383 CYS A O 1
ATOM 2811 N N . ALA A 1 384 ? -9.902 2.509 1.534 1.00 93.69 384 ALA A N 1
ATOM 2812 C CA . ALA A 1 384 ? -10.193 1.142 1.971 1.00 93.69 384 ALA A CA 1
ATOM 2813 C C . ALA A 1 384 ? -11.633 0.680 1.662 1.00 93.69 384 ALA A C 1
ATOM 2815 O O . ALA A 1 384 ? -11.919 -0.510 1.709 1.00 93.69 384 ALA A O 1
ATOM 2816 N N . CYS A 1 385 ? -12.543 1.597 1.306 1.00 92.31 385 CYS A N 1
ATOM 2817 C CA . CYS A 1 385 ? -13.887 1.238 0.852 1.00 92.31 385 CYS A CA 1
ATOM 2818 C C . CYS A 1 385 ? -13.947 0.680 -0.584 1.00 92.31 385 CYS A C 1
ATOM 2820 O O . CYS A 1 385 ? -14.989 0.168 -0.991 1.00 92.31 385 CYS A O 1
ATOM 2822 N N . HIS A 1 386 ? -12.872 0.795 -1.372 1.00 92.44 386 HIS A N 1
ATOM 2823 C CA . HIS A 1 386 ? -12.822 0.286 -2.751 1.00 92.44 386 HIS A CA 1
ATOM 2824 C C . HIS A 1 386 ? -11.472 -0.319 -3.160 1.00 92.44 386 HIS A C 1
ATOM 2826 O O . HIS A 1 386 ? -11.400 -1.025 -4.165 1.00 92.44 386 HIS A O 1
ATOM 2832 N N . SER A 1 387 ? -10.403 -0.040 -2.417 1.00 92.69 387 SER A N 1
ATOM 2833 C CA . SER A 1 387 ? -9.050 -0.531 -2.667 1.00 92.69 387 SER A CA 1
ATOM 2834 C C . SER A 1 387 ? -8.632 -1.517 -1.584 1.00 92.69 387 SER A C 1
ATOM 2836 O O . SER A 1 387 ? -9.066 -1.428 -0.440 1.00 92.69 387 SER A O 1
ATOM 2838 N N . SER A 1 388 ? -7.753 -2.447 -1.942 1.00 93.44 388 SER A N 1
ATOM 2839 C CA . SER A 1 388 ? -7.155 -3.403 -1.009 1.00 93.44 388 SER A CA 1
ATOM 2840 C C . SER A 1 388 ? -5.691 -3.067 -0.757 1.00 93.44 388 SER A C 1
ATOM 2842 O O . SER A 1 388 ? -5.050 -2.413 -1.581 1.00 93.44 388 SER A O 1
ATOM 2844 N N . GLY A 1 389 ? -5.154 -3.564 0.357 1.00 93.88 389 GLY A N 1
ATOM 2845 C CA . GLY A 1 389 ? -3.714 -3.589 0.580 1.00 93.88 389 GLY A CA 1
ATOM 2846 C C . GLY A 1 389 ? -2.969 -4.352 -0.514 1.00 93.88 389 GLY A C 1
ATOM 2847 O O . GLY A 1 389 ? -3.515 -5.262 -1.153 1.00 93.88 389 GLY A O 1
ATOM 2848 N N . LEU A 1 390 ? -1.706 -3.988 -0.723 1.00 96.19 390 LEU A N 1
ATOM 2849 C CA . LEU A 1 390 ? -0.826 -4.680 -1.649 1.00 96.19 390 LEU A CA 1
ATOM 2850 C C . LEU A 1 390 ? -0.710 -6.153 -1.242 1.00 96.19 390 LEU A C 1
ATOM 2852 O O . LEU A 1 390 ? -0.494 -6.488 -0.081 1.00 96.19 390 LEU A O 1
ATOM 2856 N N . SER A 1 391 ? -0.858 -7.052 -2.206 1.00 96.31 391 SER A N 1
ATOM 2857 C CA . SER A 1 391 ? -0.759 -8.490 -1.966 1.00 96.31 391 SER A CA 1
ATOM 2858 C C . SER A 1 391 ? -0.228 -9.205 -3.199 1.00 96.31 391 SER A C 1
ATOM 2860 O O . SER A 1 391 ? -0.011 -8.601 -4.250 1.00 96.31 391 SER A O 1
ATOM 2862 N N . VAL A 1 392 ? -0.081 -10.528 -3.108 1.00 97.50 392 VAL A N 1
ATOM 2863 C CA . VAL A 1 392 ? 0.262 -11.369 -4.262 1.00 97.50 392 VAL A CA 1
ATOM 2864 C C . VAL A 1 392 ? -0.743 -11.187 -5.409 1.00 97.50 392 VAL A C 1
ATOM 2866 O O . VAL A 1 392 ? -0.371 -11.277 -6.574 1.00 97.50 392 VAL A O 1
ATOM 2869 N N . GLN A 1 393 ? -2.006 -10.862 -5.097 1.00 96.44 393 GLN A N 1
ATOM 2870 C CA . GLN A 1 393 ? -3.049 -10.657 -6.105 1.00 96.44 393 GLN A CA 1
ATOM 2871 C C . GLN A 1 393 ? -2.834 -9.393 -6.922 1.00 96.44 393 GLN A C 1
ATOM 2873 O O . GLN A 1 393 ? -3.181 -9.375 -8.097 1.00 96.44 393 GLN A O 1
ATOM 2878 N N . SER A 1 394 ? -2.242 -8.356 -6.326 1.00 96.56 394 SER A N 1
ATOM 2879 C CA . SER A 1 394 ? -1.968 -7.088 -7.007 1.00 96.56 394 SER A CA 1
ATOM 2880 C C . SER A 1 394 ? -1.067 -7.286 -8.229 1.00 96.56 394 SER A C 1
ATOM 2882 O O . SER A 1 394 ? -1.150 -6.532 -9.193 1.00 96.56 394 SER A O 1
ATOM 2884 N N . PHE A 1 395 ? -0.245 -8.337 -8.211 1.00 97.81 395 PHE A N 1
ATOM 2885 C CA . PHE A 1 395 ? 0.684 -8.686 -9.281 1.00 97.81 395 PHE A CA 1
ATOM 2886 C C . PHE A 1 395 ? 0.142 -9.747 -10.245 1.00 97.81 395 PHE A C 1
ATOM 2888 O O . PHE A 1 395 ? 0.846 -10.115 -11.184 1.00 97.81 395 PHE A O 1
ATOM 2895 N N . LEU A 1 396 ? -1.083 -10.245 -10.046 1.00 97.12 396 LEU A N 1
ATOM 2896 C CA . LEU A 1 396 ? -1.705 -11.283 -10.868 1.00 97.12 396 LEU A CA 1
ATOM 2897 C C . LEU A 1 396 ? -2.878 -10.720 -11.679 1.00 97.12 396 LEU A C 1
ATOM 2899 O O . LEU A 1 396 ? -3.651 -9.888 -11.218 1.00 97.12 396 LEU A O 1
ATOM 2903 N N . ARG A 1 397 ? -3.052 -11.226 -12.901 1.00 95.94 397 ARG A N 1
ATOM 2904 C CA . ARG A 1 397 ? -4.187 -10.908 -13.777 1.00 95.94 397 ARG A CA 1
ATOM 2905 C C . ARG A 1 397 ? -4.937 -12.181 -14.136 1.00 95.94 397 ARG A C 1
ATOM 2907 O O . ARG A 1 397 ? -4.321 -13.138 -14.606 1.00 95.94 397 ARG A O 1
ATOM 2914 N N . GLY A 1 398 ? -6.251 -12.178 -13.932 1.00 96.62 398 GLY A N 1
ATOM 2915 C CA . GLY A 1 398 ? -7.133 -13.266 -14.346 1.00 96.62 398 GLY A CA 1
ATOM 2916 C C . GLY A 1 398 ? -7.385 -13.216 -15.852 1.00 96.62 398 GLY A C 1
ATOM 2917 O O . GLY A 1 398 ? -7.714 -12.166 -16.401 1.00 96.62 398 GLY A O 1
ATOM 2918 N N . VAL A 1 399 ? -7.215 -14.348 -16.528 1.00 97.69 399 VAL A N 1
ATOM 2919 C CA . VAL A 1 399 ? -7.494 -14.523 -17.956 1.00 97.69 399 VAL A CA 1
ATOM 2920 C C . VAL A 1 399 ? -8.458 -15.687 -18.115 1.00 97.69 399 VAL A C 1
ATOM 2922 O O . VAL A 1 399 ? -8.157 -16.802 -17.688 1.00 97.69 399 VAL A O 1
ATOM 2925 N N . HIS A 1 400 ? -9.602 -15.439 -18.751 1.00 98.12 400 HIS A N 1
ATOM 2926 C CA . HIS A 1 400 ? -10.552 -16.491 -19.094 1.00 98.12 400 HIS A CA 1
ATOM 2927 C C . HIS A 1 400 ? -10.146 -17.185 -20.393 1.00 98.12 400 HIS A C 1
ATOM 2929 O O . HIS A 1 400 ? -9.980 -16.546 -21.432 1.00 98.12 400 HIS A O 1
ATOM 2935 N N . ILE A 1 401 ? -10.027 -18.506 -20.334 1.00 98.44 401 ILE A N 1
ATOM 2936 C CA . ILE A 1 401 ? -9.890 -19.382 -21.493 1.00 98.44 401 ILE A CA 1
ATOM 2937 C C . ILE A 1 401 ? -11.233 -20.082 -21.658 1.00 98.44 401 ILE A C 1
ATOM 2939 O O . ILE A 1 401 ? -11.660 -20.822 -20.775 1.00 98.44 401 ILE A O 1
ATOM 2943 N N . VAL A 1 402 ? -11.914 -19.805 -22.764 1.00 98.31 402 VAL A N 1
ATOM 2944 C CA . VAL A 1 402 ? -13.224 -20.382 -23.074 1.00 98.31 402 VAL A CA 1
ATOM 2945 C C . VAL A 1 402 ? -13.023 -21.488 -24.101 1.00 98.31 402 VAL A C 1
ATOM 2947 O O . VAL A 1 402 ? -12.518 -21.218 -25.190 1.00 98.31 402 VAL A O 1
ATOM 2950 N N . ASP A 1 403 ? -13.413 -22.713 -23.756 1.00 98.44 403 ASP A N 1
ATOM 2951 C CA . ASP A 1 403 ? -13.267 -23.886 -24.622 1.00 98.44 403 ASP A CA 1
ATOM 2952 C C . ASP A 1 403 ? -14.604 -24.611 -24.776 1.00 98.44 403 ASP A C 1
ATOM 2954 O O . ASP A 1 403 ? -15.207 -25.040 -23.790 1.00 98.44 403 ASP A O 1
ATOM 2958 N N . TYR A 1 404 ? -15.083 -24.695 -26.017 1.00 98.31 404 TYR A N 1
ATOM 2959 C CA . TYR A 1 404 ? -16.377 -25.260 -26.376 1.00 98.31 404 TYR A CA 1
ATOM 2960 C C . TYR A 1 404 ? -16.238 -26.213 -27.561 1.00 98.31 404 TYR A C 1
ATOM 2962 O O . TYR A 1 404 ? -15.741 -25.858 -28.631 1.00 98.31 404 TYR A O 1
ATOM 2970 N N . SER A 1 405 ? -16.783 -27.411 -27.380 1.00 98.50 405 SER A N 1
ATOM 2971 C CA . SER A 1 405 ? -17.090 -28.350 -28.452 1.00 98.50 405 SER A CA 1
ATOM 2972 C C . SER A 1 405 ? -18.152 -27.783 -29.395 1.00 98.50 405 SER A C 1
ATOM 2974 O O . SER A 1 405 ? -18.915 -26.870 -29.058 1.00 98.50 405 SER A O 1
ATOM 2976 N N . ARG A 1 406 ? -18.236 -28.369 -30.591 1.00 97.94 406 ARG A N 1
ATOM 2977 C CA . ARG A 1 406 ? -19.264 -28.023 -31.575 1.00 97.94 406 ARG A CA 1
ATOM 2978 C C . ARG A 1 406 ? -20.668 -28.246 -31.013 1.00 97.94 406 ARG A C 1
ATOM 2980 O O . ARG A 1 406 ? -21.548 -27.423 -31.246 1.00 97.94 406 ARG A O 1
ATOM 2987 N N . GLU A 1 407 ? -20.864 -29.342 -30.289 1.00 98.25 407 GLU A N 1
ATOM 2988 C CA . GLU A 1 407 ? -22.138 -29.751 -29.698 1.00 98.25 407 GLU A CA 1
ATOM 2989 C C . GLU A 1 407 ? -22.574 -28.766 -28.610 1.00 98.25 407 GLU A C 1
ATOM 2991 O O . GLU A 1 407 ? -23.706 -28.289 -28.638 1.00 98.25 407 GLU A O 1
ATOM 2996 N N . ALA A 1 408 ? -21.655 -28.387 -27.716 1.00 98.19 408 ALA A N 1
ATOM 2997 C CA . ALA A 1 408 ? -21.925 -27.395 -26.678 1.00 98.19 408 ALA A CA 1
ATOM 2998 C C . ALA A 1 408 ? -22.267 -26.018 -27.268 1.00 98.19 408 ALA A C 1
ATOM 3000 O O . ALA A 1 408 ? -23.164 -25.341 -26.773 1.00 98.19 408 ALA A O 1
ATOM 3001 N N . LEU A 1 409 ? -21.586 -25.598 -28.344 1.00 98.31 409 LEU A N 1
ATOM 3002 C CA . LEU A 1 409 ? -21.929 -24.349 -29.027 1.00 98.31 409 LEU A CA 1
ATOM 3003 C C . LEU A 1 409 ? -23.298 -24.430 -29.715 1.00 98.31 409 LEU A C 1
ATOM 3005 O O . LEU A 1 409 ? -24.033 -23.446 -29.712 1.00 98.31 409 LEU A O 1
ATOM 3009 N N . ALA A 1 410 ? -23.638 -25.572 -30.320 1.00 97.62 410 ALA A N 1
ATOM 3010 C CA . ALA A 1 410 ? -24.906 -25.751 -31.025 1.00 97.62 410 ALA A CA 1
ATOM 3011 C C . ALA A 1 410 ? -26.108 -25.573 -30.087 1.00 97.62 410 ALA A C 1
ATOM 3013 O O . ALA A 1 410 ? -27.078 -24.920 -30.468 1.00 97.62 410 ALA A O 1
ATOM 3014 N N . ASP A 1 411 ? -26.005 -26.092 -28.862 1.00 97.75 411 ASP A N 1
ATOM 3015 C CA . ASP A 1 411 ? -27.042 -26.006 -27.827 1.00 97.75 411 ASP A CA 1
ATOM 3016 C C . ASP A 1 411 ? -27.434 -24.548 -27.514 1.00 97.75 411 ASP A C 1
ATOM 3018 O O . ASP A 1 411 ? -28.612 -24.192 -27.460 1.00 97.75 411 ASP A O 1
ATOM 3022 N N . VAL A 1 412 ? -26.443 -23.655 -27.432 1.00 97.44 412 VAL A N 1
ATOM 3023 C CA . VAL A 1 412 ? -26.647 -22.238 -27.073 1.00 97.44 412 VAL A CA 1
ATOM 3024 C C . VAL A 1 412 ? -26.674 -21.278 -28.266 1.00 97.44 412 VAL A C 1
ATOM 3026 O O . VAL A 1 412 ? -26.935 -20.087 -28.088 1.00 97.44 412 VAL A O 1
ATOM 3029 N N . ALA A 1 413 ? -26.428 -21.753 -29.491 1.00 97.81 413 ALA A N 1
ATOM 3030 C CA . ALA A 1 413 ? -26.258 -20.899 -30.669 1.00 97.81 413 ALA A CA 1
ATOM 3031 C C . ALA A 1 413 ? -27.452 -19.962 -30.909 1.00 97.81 413 ALA A C 1
ATOM 3033 O O . ALA A 1 413 ? -27.272 -18.780 -31.205 1.00 97.81 413 ALA A O 1
ATOM 3034 N N . HIS A 1 414 ? -28.669 -20.483 -30.746 1.00 97.38 414 HIS A N 1
ATOM 3035 C CA . HIS A 1 414 ? -29.896 -19.718 -30.940 1.00 97.38 414 HIS A CA 1
ATOM 3036 C C . HIS A 1 414 ? -30.052 -18.585 -29.910 1.00 97.38 414 HIS A C 1
ATOM 3038 O O . HIS A 1 414 ? -30.480 -17.491 -30.275 1.00 97.38 414 HIS A O 1
ATOM 3044 N N . HIS A 1 415 ? -29.636 -18.798 -28.655 1.00 98.12 415 HIS A N 1
ATOM 3045 C CA . HIS A 1 415 ? -29.625 -17.755 -27.628 1.00 98.12 415 HIS A CA 1
ATOM 3046 C C . HIS A 1 415 ? -28.629 -16.644 -27.968 1.00 98.12 415 HIS A C 1
ATOM 3048 O O . HIS A 1 415 ? -28.994 -15.472 -27.927 1.00 98.12 415 HIS A O 1
ATOM 3054 N N . VAL A 1 416 ? -27.402 -17.001 -28.366 1.00 97.88 416 VAL A N 1
ATOM 3055 C CA . VAL A 1 416 ? -26.369 -16.014 -28.731 1.00 97.88 416 VAL A CA 1
ATOM 3056 C C . VAL A 1 416 ? -26.814 -15.169 -29.924 1.00 97.88 416 VAL A C 1
ATOM 3058 O O . VAL A 1 416 ? -26.656 -13.953 -29.909 1.00 97.88 416 VAL A O 1
ATOM 3061 N N . VAL A 1 417 ? -27.409 -15.794 -30.943 1.00 98.00 417 VAL A N 1
ATOM 3062 C CA . VAL A 1 417 ? -27.959 -15.083 -32.105 1.00 98.00 417 VAL A CA 1
ATOM 3063 C C . VAL A 1 417 ? -29.099 -14.150 -31.703 1.00 98.00 417 VAL A C 1
ATOM 3065 O O . VAL A 1 417 ? -29.104 -13.002 -32.133 1.00 98.00 417 VAL A O 1
ATOM 3068 N N . THR A 1 418 ? -30.032 -14.622 -30.874 1.00 98.44 418 THR A N 1
ATOM 3069 C CA . THR A 1 418 ? -31.184 -13.821 -30.431 1.00 98.44 418 THR A CA 1
ATOM 3070 C C . THR A 1 418 ? -30.729 -12.568 -29.686 1.00 98.44 418 THR A C 1
ATOM 3072 O O . THR A 1 418 ? -31.229 -11.480 -29.954 1.00 98.44 418 THR A O 1
ATOM 3075 N N . LEU A 1 419 ? -29.751 -12.704 -28.784 1.00 98.56 419 LEU A N 1
ATOM 3076 C CA . LEU A 1 419 ? -29.176 -11.565 -28.066 1.00 98.56 419 LEU A CA 1
ATOM 3077 C C . LEU A 1 419 ? -28.441 -10.618 -29.018 1.00 98.56 419 LEU A C 1
ATOM 3079 O O . LEU A 1 419 ? -28.672 -9.417 -28.973 1.00 98.56 419 LEU A O 1
ATOM 3083 N N . ALA A 1 420 ? -27.635 -11.156 -29.938 1.00 98.38 420 ALA A N 1
ATOM 3084 C CA . ALA A 1 420 ? -26.935 -10.345 -30.928 1.00 98.38 420 ALA A CA 1
ATOM 3085 C C . ALA A 1 420 ? -27.895 -9.548 -31.829 1.00 98.38 420 ALA A C 1
ATOM 3087 O O . ALA A 1 420 ? -27.582 -8.428 -32.209 1.00 98.38 420 ALA A O 1
ATOM 3088 N N . GLU A 1 421 ? -29.057 -10.099 -32.182 1.00 97.31 421 GLU A N 1
ATOM 3089 C CA . GLU A 1 421 ? -30.080 -9.391 -32.962 1.00 97.31 421 GLU A CA 1
ATOM 3090 C C . GLU A 1 421 ? -30.817 -8.343 -32.115 1.00 97.31 421 GLU A C 1
ATOM 3092 O O . GLU A 1 421 ? -31.043 -7.231 -32.587 1.00 97.31 421 GLU A O 1
ATOM 3097 N N . ALA A 1 422 ? -31.132 -8.652 -30.853 1.00 98.44 422 ALA A N 1
ATOM 3098 C CA . ALA A 1 422 ? -31.751 -7.702 -29.927 1.00 98.44 422 ALA A CA 1
ATOM 3099 C C . ALA A 1 422 ? -30.845 -6.499 -29.601 1.00 98.44 422 ALA A C 1
ATOM 3101 O O . ALA A 1 422 ? -31.345 -5.399 -29.374 1.00 98.44 422 ALA A O 1
ATOM 3102 N N . GLU A 1 423 ? -29.527 -6.703 -29.596 1.00 98.44 423 GLU A N 1
ATOM 3103 C CA . GLU A 1 423 ? -28.513 -5.668 -29.358 1.00 98.44 423 GLU A CA 1
ATOM 3104 C C . GLU A 1 423 ? -28.069 -4.935 -30.641 1.00 98.44 423 GLU A C 1
ATOM 3106 O O . GLU A 1 423 ? -27.179 -4.090 -30.575 1.00 98.44 423 GLU A O 1
ATOM 3111 N N . ASP A 1 424 ? -28.667 -5.238 -31.802 1.00 97.69 424 ASP A N 1
ATOM 3112 C CA . ASP A 1 424 ? -28.274 -4.705 -33.122 1.00 97.69 424 ASP A CA 1
ATOM 3113 C C . ASP A 1 424 ? -26.785 -4.951 -33.465 1.00 97.69 424 ASP A C 1
ATOM 3115 O O . ASP A 1 424 ? -26.064 -4.117 -34.014 1.00 97.69 424 ASP A O 1
ATOM 3119 N N . LEU A 1 425 ? -26.306 -6.157 -33.145 1.00 97.81 425 LEU A N 1
ATOM 3120 C CA . LEU A 1 425 ? -24.951 -6.653 -33.401 1.00 97.81 425 LEU A CA 1
ATOM 3121 C C . LEU A 1 425 ? -24.956 -7.858 -34.367 1.00 97.81 425 LEU A C 1
ATOM 3123 O O . LEU A 1 425 ? -24.432 -8.930 -34.039 1.00 97.81 425 LEU A O 1
ATOM 3127 N N . PRO A 1 426 ? -25.467 -7.726 -35.607 1.00 94.81 426 PRO A N 1
ATOM 3128 C CA . PRO A 1 426 ? -25.699 -8.862 -36.508 1.00 94.81 426 PRO A CA 1
ATOM 3129 C C . PRO A 1 426 ? -24.431 -9.665 -36.848 1.00 94.81 426 PRO A C 1
ATOM 3131 O O . PRO A 1 426 ? -24.495 -10.880 -37.044 1.00 94.81 426 PRO A O 1
ATOM 3134 N N . ALA A 1 427 ? -23.257 -9.023 -36.864 1.00 98.00 427 ALA A N 1
ATOM 3135 C CA . ALA A 1 427 ? -21.977 -9.698 -37.088 1.00 98.00 427 ALA A CA 1
ATOM 3136 C C . ALA A 1 427 ? -21.614 -10.699 -35.969 1.00 98.00 427 ALA A C 1
ATOM 3138 O O . ALA A 1 427 ? -21.002 -11.730 -36.254 1.00 98.00 427 ALA A O 1
ATOM 3139 N N . HIS A 1 428 ? -22.027 -10.447 -34.719 1.00 97.69 428 HIS A N 1
ATOM 3140 C CA . HIS A 1 428 ? -21.817 -11.380 -33.605 1.00 97.69 428 HIS A CA 1
ATOM 3141 C C . HIS A 1 428 ? -22.642 -12.658 -33.805 1.00 97.69 428 HIS A C 1
ATOM 3143 O O . HIS A 1 428 ? -22.109 -13.766 -33.716 1.00 97.69 428 HIS A O 1
ATOM 3149 N N . GLY A 1 429 ? -23.918 -12.518 -34.178 1.00 97.12 429 GLY A N 1
ATOM 3150 C CA . GLY A 1 429 ? -24.772 -13.656 -34.522 1.00 97.12 429 GLY A CA 1
ATOM 3151 C C . GLY A 1 429 ? -24.264 -14.411 -35.754 1.00 97.12 429 GLY A C 1
ATOM 3152 O O . GLY A 1 429 ? -24.193 -15.642 -35.751 1.00 97.12 429 GLY A O 1
ATOM 3153 N N . ALA A 1 430 ? -23.835 -13.690 -36.794 1.00 97.06 430 ALA A N 1
ATOM 3154 C CA . ALA A 1 430 ? -23.263 -14.282 -38.002 1.00 97.06 430 ALA A CA 1
ATOM 3155 C C . ALA A 1 430 ? -22.010 -15.125 -37.710 1.00 97.06 430 ALA A C 1
ATOM 3157 O O . ALA A 1 430 ? -21.856 -16.208 -38.281 1.00 97.06 430 ALA A O 1
ATOM 3158 N N . ALA A 1 431 ? -21.154 -14.687 -36.777 1.00 97.75 431 ALA A N 1
ATOM 3159 C CA . ALA A 1 431 ? -19.992 -15.457 -36.345 1.00 97.75 431 ALA A CA 1
ATOM 3160 C C . ALA A 1 431 ? -20.395 -16.832 -35.779 1.00 97.75 431 ALA A C 1
ATOM 3162 O O . ALA A 1 431 ? -19.733 -17.831 -36.061 1.00 97.75 431 ALA A O 1
ATOM 3163 N N . VAL A 1 432 ? -21.497 -16.935 -35.037 1.00 97.56 432 VAL A N 1
ATOM 3164 C CA . VAL A 1 432 ? -22.010 -18.239 -34.583 1.00 97.56 432 VAL A CA 1
ATOM 3165 C C . VAL A 1 432 ? -22.601 -19.030 -35.752 1.00 97.56 432 VAL A C 1
ATOM 3167 O O . VAL A 1 432 ? -22.224 -20.183 -35.959 1.00 97.56 432 VAL A O 1
ATOM 3170 N N . LYS A 1 433 ? -23.469 -18.406 -36.561 1.00 96.38 433 LYS A N 1
ATOM 3171 C CA . LYS A 1 433 ? -24.178 -19.059 -37.681 1.00 96.38 433 LYS A CA 1
ATOM 3172 C C . LYS A 1 433 ? -23.219 -19.719 -38.686 1.00 96.38 433 LYS A C 1
ATOM 3174 O O . LYS A 1 433 ? -23.450 -20.856 -39.097 1.00 96.38 433 LYS A O 1
ATOM 3179 N N . VAL A 1 434 ? -22.111 -19.062 -39.051 1.00 97.00 434 VAL A N 1
ATOM 3180 C CA . VAL A 1 434 ? -21.157 -19.596 -40.049 1.00 97.00 434 VAL A CA 1
ATOM 3181 C C . VAL A 1 434 ? -20.489 -20.907 -39.609 1.00 97.00 434 VAL A C 1
ATOM 3183 O O . VAL A 1 434 ? -20.178 -21.748 -40.451 1.00 97.00 434 VAL A O 1
ATOM 3186 N N . ARG A 1 435 ? -20.343 -21.153 -38.298 1.00 96.62 435 ARG A N 1
ATOM 3187 C CA . ARG A 1 435 ? -19.770 -22.404 -37.753 1.00 96.62 435 ARG A CA 1
ATOM 3188 C C . ARG A 1 435 ? -20.654 -23.632 -38.010 1.00 96.62 435 ARG A C 1
ATOM 3190 O O . ARG A 1 435 ? -20.175 -24.760 -37.911 1.00 96.62 435 ARG A O 1
ATOM 3197 N N . PHE A 1 436 ? -21.917 -23.417 -38.381 1.00 95.25 436 PHE A N 1
ATOM 3198 C CA . PHE A 1 436 ? -22.884 -24.464 -38.713 1.00 95.25 436 PHE A CA 1
ATOM 3199 C C . PHE A 1 436 ? -23.243 -24.509 -40.208 1.00 95.25 436 PHE A C 1
ATOM 3201 O O . PHE A 1 436 ? -24.215 -25.159 -40.579 1.00 95.25 436 PHE A O 1
ATOM 3208 N N . GLY A 1 437 ? -22.432 -23.883 -41.073 1.00 78.12 437 GLY A N 1
ATOM 3209 C CA . GLY A 1 437 ? -22.522 -24.057 -42.527 1.00 78.12 437 GLY A CA 1
ATOM 3210 C C . GLY A 1 437 ? -23.458 -23.094 -43.260 1.00 78.12 437 GLY A C 1
ATOM 3211 O O . GLY A 1 437 ? -23.862 -23.423 -44.367 1.00 78.12 437 GLY A O 1
ATOM 3212 N N . GLY A 1 438 ? -23.782 -21.940 -42.655 1.00 56.00 438 GLY A N 1
ATOM 3213 C CA . GLY A 1 438 ? -24.443 -20.773 -43.263 1.00 56.00 438 GLY A CA 1
ATOM 3214 C C . GLY A 1 438 ? -25.187 -21.022 -44.579 1.00 56.00 438 GLY A C 1
ATOM 3215 O O . GLY A 1 438 ? -24.656 -20.719 -45.643 1.00 56.00 438 GLY A O 1
ATOM 3216 N N . ALA A 1 439 ? -26.412 -21.543 -44.513 1.00 44.31 439 ALA A N 1
ATOM 3217 C CA . ALA A 1 439 ? -27.308 -21.537 -45.661 1.00 44.31 439 ALA A CA 1
ATOM 3218 C C . ALA A 1 439 ? -28.175 -20.274 -45.612 1.00 44.31 439 ALA A C 1
ATOM 3220 O O . ALA A 1 439 ? -28.997 -20.108 -44.711 1.00 44.31 439 ALA A O 1
ATOM 3221 N N . GLU A 1 440 ? -27.984 -19.395 -46.595 1.00 48.00 440 GLU A N 1
ATOM 3222 C CA . GLU A 1 440 ? -28.987 -18.419 -47.007 1.00 48.00 440 GLU A CA 1
ATOM 3223 C C . GLU A 1 440 ? -30.312 -19.137 -47.305 1.00 48.00 440 GLU A C 1
ATOM 3225 O O . GLU A 1 440 ? -30.391 -19.966 -48.211 1.00 48.00 440 GLU A O 1
ATOM 3230 N N . GLN A 1 441 ? -31.372 -18.762 -46.597 1.00 43.59 441 GLN A N 1
ATOM 3231 C CA . GLN A 1 441 ? -32.724 -18.733 -47.146 1.00 43.59 441 GLN A CA 1
ATOM 3232 C C . GLN A 1 441 ? -33.413 -17.488 -46.599 1.00 43.59 441 GLN A C 1
ATOM 3234 O O . GLN A 1 441 ? -34.052 -17.552 -45.563 1.00 43.59 441 GLN A O 1
ATOM 3239 N N . ASP A 1 442 ? -33.226 -16.352 -47.270 1.00 42.47 442 ASP A N 1
ATOM 3240 C CA . ASP A 1 442 ? -34.268 -15.324 -47.384 1.00 42.47 442 ASP A CA 1
ATOM 3241 C C . ASP A 1 442 ? -33.875 -14.316 -48.468 1.00 42.47 442 ASP A C 1
ATOM 3243 O O . ASP A 1 442 ? -33.296 -13.260 -48.237 1.00 42.47 442 ASP A O 1
ATOM 3247 N N . GLY A 1 443 ? -34.143 -14.702 -49.715 1.00 38.16 443 GLY A N 1
ATOM 3248 C CA . GLY A 1 443 ? -33.848 -13.883 -50.893 1.00 38.16 443 GLY A CA 1
ATOM 3249 C C . GLY A 1 443 ? -34.715 -14.193 -52.109 1.00 38.16 443 GLY A C 1
ATOM 3250 O O . GLY A 1 443 ? -34.375 -13.799 -53.222 1.00 38.16 443 GLY A O 1
ATOM 3251 N N . ARG A 1 444 ? -35.837 -14.908 -51.941 1.00 41.31 444 ARG A N 1
ATOM 3252 C CA . ARG A 1 444 ? -36.834 -15.099 -53.009 1.00 41.31 444 ARG A CA 1
ATOM 3253 C C . ARG A 1 444 ? -38.254 -14.905 -52.488 1.00 41.31 444 ARG A C 1
ATOM 3255 O O . ARG A 1 444 ? -39.074 -15.811 -52.517 1.00 41.31 444 ARG A O 1
ATOM 3262 N N . GLY A 1 445 ? -38.537 -13.678 -52.069 1.00 35.28 445 GLY A N 1
ATOM 3263 C CA . GLY A 1 445 ? -39.886 -13.124 -51.982 1.00 35.28 445 GLY A CA 1
ATOM 3264 C C . GLY A 1 445 ? -40.050 -12.012 -53.013 1.00 35.28 445 GLY A C 1
ATOM 3265 O O . GLY A 1 445 ? -40.224 -10.854 -52.654 1.00 35.28 445 GLY A O 1
ATOM 3266 N N . GLY A 1 446 ? -39.923 -12.342 -54.302 1.00 33.00 446 GLY A N 1
ATOM 3267 C CA . GLY A 1 446 ? -40.294 -11.436 -55.385 1.00 33.00 446 GLY A CA 1
ATOM 3268 C C . GLY A 1 446 ? -41.798 -11.180 -55.338 1.00 33.00 446 GLY A C 1
ATOM 3269 O O . GLY A 1 446 ? -42.571 -11.931 -55.924 1.00 33.00 446 GLY A O 1
ATOM 3270 N N . GLY A 1 447 ? -42.210 -10.130 -54.628 1.00 31.73 447 GLY A N 1
ATOM 3271 C CA . GLY A 1 447 ? -43.572 -9.608 -54.638 1.00 31.73 447 GLY A CA 1
ATOM 3272 C C . GLY A 1 447 ? -43.862 -8.875 -55.944 1.00 31.73 447 GLY A C 1
ATOM 3273 O O . GLY A 1 447 ? -43.972 -7.653 -55.962 1.00 31.73 447 GLY A O 1
ATOM 3274 N N . ALA A 1 448 ? -43.970 -9.615 -57.048 1.00 35.41 448 ALA A N 1
ATOM 3275 C CA . ALA A 1 448 ? -44.705 -9.142 -58.211 1.00 35.41 448 ALA A CA 1
ATOM 3276 C C . ALA A 1 448 ? -46.194 -9.186 -57.846 1.00 35.41 448 ALA A C 1
ATOM 3278 O O . ALA A 1 448 ? -46.760 -10.257 -57.627 1.00 35.41 448 ALA A O 1
ATOM 3279 N N . GLY A 1 449 ? -46.803 -8.009 -57.714 1.00 37.75 449 GLY A N 1
ATOM 3280 C CA . GLY A 1 449 ? -48.222 -7.879 -57.422 1.00 37.75 449 GLY A CA 1
ATOM 3281 C C . GLY A 1 449 ? -49.085 -8.546 -58.488 1.00 37.75 449 GLY A C 1
ATOM 3282 O O . GLY A 1 449 ? -48.810 -8.425 -59.681 1.00 37.75 449 GLY A O 1
ATOM 3283 N N . GLN A 1 450 ? -50.161 -9.196 -58.051 1.00 32.75 450 GLN A N 1
ATOM 3284 C CA . GLN A 1 450 ? -51.350 -9.372 -58.874 1.00 32.75 450 GLN A CA 1
ATOM 3285 C C . GLN A 1 450 ? -52.602 -9.135 -58.037 1.00 32.75 450 GLN A C 1
ATOM 3287 O O . GLN A 1 450 ? -52.892 -9.830 -57.063 1.00 32.75 450 GLN A O 1
ATOM 3292 N N . ASP A 1 451 ? -53.337 -8.117 -58.470 1.00 34.97 451 ASP A N 1
ATOM 3293 C CA . ASP A 1 451 ? -54.741 -7.911 -58.186 1.00 34.97 451 ASP A CA 1
ATOM 3294 C C . ASP A 1 451 ? -55.584 -9.124 -58.614 1.00 34.97 451 ASP A C 1
ATOM 3296 O O . ASP A 1 451 ? -55.403 -9.697 -59.685 1.00 34.97 451 ASP A O 1
ATOM 3300 N N . ARG A 1 452 ? -56.552 -9.452 -57.754 1.00 37.69 452 ARG A N 1
ATOM 3301 C CA . ARG A 1 452 ? -57.857 -10.101 -57.996 1.00 37.69 452 ARG A CA 1
ATOM 3302 C C . ARG A 1 452 ? -58.100 -10.747 -59.379 1.00 37.69 452 ARG A C 1
ATOM 3304 O O . ARG A 1 452 ? -58.300 -10.030 -60.357 1.00 37.69 452 ARG A O 1
ATOM 3311 N N . ARG A 1 453 ? -58.422 -12.053 -59.376 1.00 33.03 453 ARG A N 1
ATOM 3312 C CA . ARG A 1 453 ? -59.752 -12.651 -59.707 1.00 33.03 453 ARG A CA 1
ATOM 3313 C C . ARG A 1 453 ? -59.645 -14.161 -59.998 1.00 33.03 453 ARG A C 1
ATOM 3315 O O . ARG A 1 453 ? -58.791 -14.567 -60.768 1.00 33.03 453 ARG A O 1
ATOM 3322 N N . GLY A 1 454 ? -60.646 -14.923 -59.541 1.00 31.52 454 GLY A N 1
ATOM 3323 C CA . GLY A 1 454 ? -61.195 -16.074 -60.283 1.00 31.52 454 GLY A CA 1
ATOM 3324 C C . GLY A 1 454 ? -60.855 -17.459 -59.725 1.00 31.52 454 GLY A C 1
ATOM 3325 O O . GLY A 1 454 ? -59.692 -17.767 -59.526 1.00 31.52 454 GLY A O 1
ATOM 3326 N N . GLY A 1 455 ? -61.884 -18.269 -59.449 1.00 32.59 455 GLY A N 1
ATOM 3327 C CA . GLY A 1 455 ? -61.771 -19.592 -58.820 1.00 32.59 455 GLY A CA 1
ATOM 3328 C C . GLY A 1 455 ? -61.431 -20.766 -59.755 1.00 32.59 455 GLY A C 1
ATOM 3329 O O . GLY A 1 455 ? -61.164 -20.572 -60.936 1.00 32.59 455 GLY A O 1
ATOM 3330 N N . GLY A 1 456 ? -61.533 -21.983 -59.200 1.00 30.92 456 GLY A N 1
ATOM 3331 C CA . GLY A 1 456 ? -61.405 -23.284 -59.888 1.00 30.92 456 GLY A CA 1
ATOM 3332 C C . GLY A 1 456 ? -60.091 -23.996 -59.532 1.00 30.92 456 GLY A C 1
ATOM 3333 O O . GLY A 1 456 ? -59.037 -23.499 -59.891 1.00 30.92 456 GLY A O 1
ATOM 3334 N N . ALA A 1 457 ? -60.066 -24.985 -58.632 1.00 32.47 457 ALA A N 1
ATOM 3335 C CA . ALA A 1 457 ? -60.452 -26.401 -58.786 1.00 32.47 457 ALA A CA 1
ATOM 3336 C C . ALA A 1 457 ? -59.272 -27.299 -59.227 1.00 32.47 457 ALA A C 1
ATOM 3338 O O . ALA A 1 457 ? -58.733 -27.072 -60.299 1.00 32.47 457 ALA A O 1
ATOM 3339 N N . GLU A 1 458 ? -58.991 -28.322 -58.392 1.00 32.78 458 GLU A N 1
ATOM 3340 C CA . GLU A 1 458 ? -58.444 -29.667 -58.719 1.00 32.78 458 GLU A CA 1
ATOM 3341 C C . GLU A 1 458 ? -57.059 -29.756 -59.397 1.00 32.78 458 GLU A C 1
ATOM 3343 O O . GLU A 1 458 ? -56.608 -28.828 -60.044 1.00 32.78 458 GLU A O 1
ATOM 3348 N N . GLN A 1 459 ? -56.286 -30.841 -59.390 1.00 34.59 459 GLN A N 1
ATOM 3349 C CA . GLN A 1 459 ? -56.010 -32.055 -58.603 1.00 34.59 459 GLN A CA 1
ATOM 3350 C C . GLN A 1 459 ? -54.720 -32.621 -59.261 1.00 34.59 459 GLN A C 1
ATOM 3352 O O . GLN A 1 459 ? -54.417 -32.274 -60.401 1.00 34.59 459 GLN A O 1
ATOM 3357 N N . ASP A 1 460 ? -54.032 -33.535 -58.570 1.00 33.72 460 ASP A N 1
ATOM 3358 C CA . ASP A 1 460 ? -53.033 -34.487 -59.100 1.00 33.72 460 ASP A CA 1
ATOM 3359 C C . ASP A 1 460 ? -51.672 -33.929 -59.576 1.00 33.72 460 ASP A C 1
ATOM 3361 O O . ASP A 1 460 ? -51.567 -32.919 -60.251 1.00 33.72 460 ASP A O 1
ATOM 3365 N N . GLY A 1 461 ? -50.522 -34.543 -59.301 1.00 31.88 461 GLY A N 1
ATOM 3366 C CA . GLY A 1 461 ? -50.223 -35.821 -58.671 1.00 31.88 461 GLY A CA 1
ATOM 3367 C C . GLY A 1 461 ? -48.897 -36.364 -59.224 1.00 31.88 461 GLY A C 1
ATOM 3368 O O . GLY A 1 461 ? -48.691 -36.327 -60.429 1.00 31.88 461 GLY A O 1
ATOM 3369 N N . ARG A 1 462 ? -48.079 -36.957 -58.333 1.00 35.00 462 ARG A N 1
ATOM 3370 C CA . ARG A 1 462 ? -47.009 -37.959 -58.591 1.00 35.00 462 ARG A CA 1
ATOM 3371 C C . ARG A 1 462 ? -45.783 -37.470 -59.400 1.00 35.00 462 ARG A C 1
ATOM 3373 O O . ARG A 1 462 ? -45.897 -36.683 -60.317 1.00 35.00 462 ARG A O 1
ATOM 3380 N N . GLY A 1 463 ? -44.558 -37.926 -59.157 1.00 29.36 463 GLY A N 1
ATOM 3381 C CA . GLY A 1 463 ? -44.029 -38.951 -58.263 1.00 29.36 463 GLY A CA 1
ATOM 3382 C C . GLY A 1 463 ? -42.578 -39.290 -58.651 1.00 29.36 463 GLY A C 1
ATOM 3383 O O . GLY A 1 463 ? -42.137 -38.902 -59.727 1.00 29.36 463 GLY A O 1
ATOM 3384 N N . GLY A 1 464 ? -41.901 -40.056 -57.784 1.00 29.42 464 GLY A N 1
ATOM 3385 C CA . GLY A 1 464 ? -40.671 -40.826 -58.056 1.00 29.42 464 GLY A CA 1
ATOM 3386 C C . GLY A 1 464 ? -39.380 -40.001 -58.188 1.00 29.42 464 GLY A C 1
ATOM 3387 O O . GLY A 1 464 ? -39.348 -39.011 -58.896 1.00 29.42 464 GLY A O 1
ATOM 3388 N N . GLY A 1 465 ? -38.254 -40.322 -57.557 1.00 30.02 465 GLY A N 1
ATOM 3389 C CA . GLY A 1 465 ? -37.838 -41.547 -56.884 1.00 30.02 465 GLY A CA 1
ATOM 3390 C C . GLY A 1 465 ? -36.426 -41.918 -57.350 1.00 30.02 465 GLY A C 1
ATOM 3391 O O . GLY A 1 465 ? -36.213 -41.987 -58.554 1.00 30.02 465 GLY A O 1
ATOM 3392 N N . ALA A 1 466 ? -35.554 -42.214 -56.374 1.00 34.59 466 ALA A N 1
ATOM 3393 C CA . ALA A 1 466 ? -34.359 -43.071 -56.453 1.00 34.59 466 ALA A CA 1
ATOM 3394 C C . ALA A 1 466 ? -33.171 -42.613 -57.337 1.00 34.59 466 ALA A C 1
ATOM 3396 O O . ALA A 1 466 ? -33.357 -42.027 -58.390 1.00 34.59 466 ALA A O 1
ATOM 3397 N N . GLU A 1 467 ? -31.902 -42.927 -57.069 1.00 37.81 467 GLU A N 1
ATOM 3398 C CA . GLU A 1 467 ? -31.098 -43.391 -55.923 1.00 37.81 467 GLU A CA 1
ATOM 3399 C C . GLU A 1 467 ? -29.670 -43.623 -56.491 1.00 37.81 467 GLU A C 1
ATOM 3401 O O . GLU A 1 467 ? -29.519 -43.700 -57.712 1.00 37.81 467 GLU A O 1
ATOM 3406 N N . GLN A 1 468 ? -28.689 -43.847 -55.604 1.00 37.34 468 GLN A N 1
ATOM 3407 C CA . GLN A 1 468 ? -27.407 -44.552 -55.836 1.00 37.34 468 GLN A CA 1
ATOM 3408 C C . GLN A 1 468 ? -26.325 -43.831 -56.656 1.00 37.34 468 GLN A C 1
ATOM 3410 O O . GLN A 1 468 ? -26.597 -43.092 -57.591 1.00 37.34 468 GLN A O 1
ATOM 3415 N N . ASP A 1 469 ? -25.028 -44.073 -56.486 1.00 38.62 469 ASP A N 1
ATOM 3416 C CA . ASP A 1 469 ? -24.113 -44.574 -55.442 1.00 38.62 469 ASP A CA 1
ATOM 3417 C C . ASP A 1 469 ? -22.743 -44.581 -56.156 1.00 38.62 469 ASP A C 1
ATOM 3419 O O . ASP A 1 469 ? -22.689 -44.699 -57.383 1.00 38.62 469 ASP A O 1
ATOM 3423 N N . GLY A 1 470 ? -21.619 -44.538 -55.433 1.00 32.81 470 GLY A N 1
ATOM 3424 C CA . GLY A 1 470 ? -20.354 -45.003 -56.024 1.00 32.81 470 GLY A CA 1
ATOM 3425 C C . GLY A 1 470 ? -19.079 -44.351 -55.511 1.00 32.81 470 GLY A C 1
ATOM 3426 O O . GLY A 1 470 ? -18.726 -43.242 -55.891 1.00 32.81 470 GLY A O 1
ATOM 3427 N N . ARG A 1 471 ? -18.364 -45.102 -54.673 1.00 36.94 471 ARG A N 1
ATOM 3428 C CA . ARG A 1 471 ? -17.072 -44.800 -54.039 1.00 36.94 471 ARG A CA 1
ATOM 3429 C C . ARG A 1 471 ? -15.858 -45.071 -54.943 1.00 36.94 471 ARG A C 1
ATOM 3431 O O . ARG A 1 471 ? -15.928 -45.886 -55.855 1.00 36.94 471 ARG A O 1
ATOM 3438 N N . GLY A 1 472 ? -14.706 -44.571 -54.482 1.00 30.12 472 GLY A N 1
ATOM 3439 C CA . GLY A 1 472 ? -13.357 -45.127 -54.700 1.00 30.12 472 GLY A CA 1
ATOM 3440 C C . GLY A 1 472 ? -12.401 -44.055 -55.228 1.00 30.12 472 GLY A C 1
ATOM 3441 O O . GLY A 1 472 ? -12.724 -43.405 -56.205 1.00 30.12 472 GLY A O 1
ATOM 3442 N N . GLY A 1 473 ? -11.238 -43.743 -54.655 1.00 31.05 473 GLY A N 1
ATOM 3443 C CA . GLY A 1 473 ? -10.332 -44.467 -53.765 1.00 31.05 473 GLY A CA 1
ATOM 3444 C C . GLY A 1 473 ? -8.918 -44.368 -54.364 1.00 31.05 473 GLY A C 1
ATOM 3445 O O . GLY A 1 473 ? -8.777 -44.513 -55.573 1.00 31.05 473 GLY A O 1
ATOM 3446 N N . GLY A 1 474 ? -7.879 -44.154 -53.547 1.00 31.22 474 GLY A N 1
ATOM 3447 C CA . GLY A 1 474 ? -6.488 -44.445 -53.941 1.00 31.22 474 GLY A CA 1
ATOM 3448 C C . GLY A 1 474 ? -5.467 -43.321 -53.745 1.00 31.22 474 GLY A C 1
ATOM 3449 O O . GLY A 1 474 ? -5.622 -42.222 -54.258 1.00 31.22 474 GLY A O 1
ATOM 3450 N N . ALA A 1 475 ? -4.411 -43.648 -52.999 1.00 35.34 475 ALA A N 1
ATOM 3451 C CA . ALA A 1 475 ? -3.321 -42.801 -52.519 1.00 35.34 475 ALA A CA 1
ATOM 3452 C C . ALA A 1 475 ? -2.024 -42.919 -53.356 1.00 35.34 475 ALA A C 1
ATOM 3454 O O . ALA A 1 475 ? -1.885 -43.838 -54.158 1.00 35.34 475 ALA A O 1
ATOM 3455 N N . GLY A 1 476 ? -1.037 -42.057 -53.069 1.00 31.73 476 GLY A N 1
ATOM 3456 C CA . GLY A 1 476 ? 0.381 -42.194 -53.463 1.00 31.73 476 GLY A CA 1
ATOM 3457 C C . GLY A 1 476 ? 1.092 -40.831 -53.453 1.00 31.73 476 GL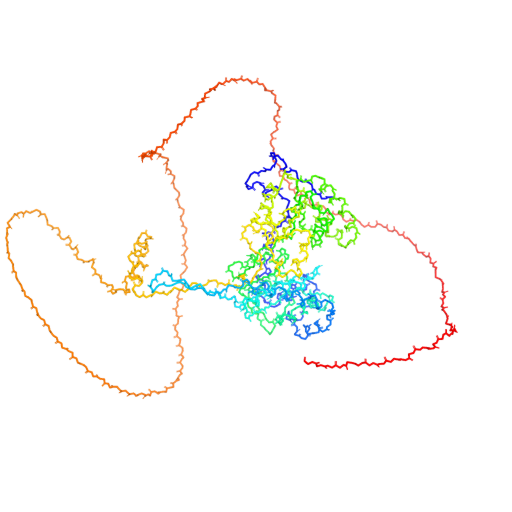Y A C 1
ATOM 3458 O O . GLY A 1 476 ? 0.774 -39.984 -54.273 1.00 31.73 476 GLY A O 1
ATOM 3459 N N . GLN A 1 477 ? 1.803 -40.463 -52.382 1.00 34.84 477 GLN A N 1
ATOM 3460 C CA . GLN A 1 477 ? 3.238 -40.674 -52.094 1.00 34.84 477 GLN A CA 1
ATOM 3461 C C . GLN A 1 477 ? 4.227 -39.691 -52.772 1.00 34.84 477 GLN A C 1
ATOM 3463 O O . GLN A 1 477 ? 4.407 -39.690 -53.981 1.00 34.84 477 GLN A O 1
ATOM 3468 N N . ASP A 1 478 ? 4.944 -38.984 -51.886 1.00 35.34 478 ASP A N 1
ATOM 3469 C CA . ASP A 1 478 ? 6.400 -38.766 -51.843 1.00 35.34 478 ASP A CA 1
ATOM 3470 C C . ASP A 1 478 ? 7.151 -37.708 -52.698 1.00 35.34 478 ASP A C 1
ATOM 3472 O O . ASP A 1 478 ? 7.340 -37.837 -53.900 1.00 35.34 478 ASP A O 1
ATOM 3476 N N . ARG A 1 479 ? 7.806 -36.812 -51.923 1.00 32.78 479 ARG A N 1
ATOM 3477 C CA . ARG A 1 479 ? 9.230 -36.369 -51.946 1.00 32.78 479 ARG A CA 1
ATOM 3478 C C . ARG A 1 479 ? 9.634 -34.996 -52.524 1.00 32.78 479 ARG A C 1
ATOM 3480 O O . ARG A 1 479 ? 9.760 -34.805 -53.720 1.00 32.78 479 ARG A O 1
ATOM 3487 N N . ARG A 1 480 ? 10.046 -34.153 -51.558 1.00 31.94 480 ARG A N 1
ATOM 3488 C CA . ARG A 1 480 ? 11.337 -33.434 -51.355 1.00 31.94 480 ARG A CA 1
ATOM 3489 C C . ARG A 1 480 ? 11.969 -32.576 -52.470 1.00 31.94 480 ARG A C 1
ATOM 3491 O O . ARG A 1 480 ? 12.315 -33.061 -53.536 1.00 31.94 480 ARG A O 1
ATOM 3498 N N . GLY A 1 481 ? 12.387 -31.384 -52.028 1.00 29.67 481 GLY A N 1
ATOM 3499 C CA . GLY A 1 481 ? 13.433 -30.502 -52.578 1.00 29.67 481 GLY A CA 1
ATOM 3500 C C . GLY A 1 481 ? 12.965 -29.048 -52.434 1.00 29.67 481 GLY A C 1
ATOM 3501 O O . GLY A 1 481 ? 11.836 -28.770 -52.797 1.00 29.67 481 GLY A O 1
ATOM 3502 N N . GLY A 1 482 ? 13.658 -28.064 -51.866 1.00 28.78 482 GLY A N 1
ATOM 3503 C CA . GLY A 1 482 ? 15.050 -27.867 -51.477 1.00 28.78 482 GLY A CA 1
ATOM 3504 C C . GLY A 1 482 ? 15.404 -26.404 -51.810 1.00 28.78 482 GLY A C 1
ATOM 3505 O O . GLY A 1 482 ? 15.099 -25.972 -52.913 1.00 28.78 482 GLY A O 1
ATOM 3506 N N . GLY A 1 483 ? 16.051 -25.671 -50.893 1.00 28.53 483 GLY A N 1
ATOM 3507 C CA . GLY A 1 483 ? 16.947 -24.550 -51.240 1.00 28.53 483 GLY A CA 1
ATOM 3508 C C . GLY A 1 483 ? 16.451 -23.093 -51.129 1.00 28.53 483 GLY A C 1
ATOM 3509 O O . GLY A 1 483 ? 15.695 -22.629 -51.967 1.00 28.53 483 GLY A O 1
ATOM 3510 N N . ALA A 1 484 ? 17.040 -22.396 -50.145 1.00 31.11 484 ALA A N 1
ATOM 3511 C CA . ALA A 1 484 ? 17.749 -21.103 -50.225 1.00 31.11 484 ALA A CA 1
ATOM 3512 C C . ALA A 1 484 ? 17.020 -19.760 -50.510 1.00 31.11 484 ALA A C 1
ATOM 3514 O O . ALA A 1 484 ? 16.600 -19.468 -51.620 1.00 31.11 484 ALA A O 1
ATOM 3515 N N . GLU A 1 485 ? 17.021 -18.930 -49.456 1.00 31.16 485 GLU A N 1
ATOM 3516 C CA . GLU A 1 485 ? 17.588 -17.567 -49.331 1.00 31.16 485 GLU A CA 1
ATOM 3517 C C . GLU A 1 485 ? 17.262 -16.387 -50.283 1.00 31.16 485 GLU A C 1
ATOM 3519 O O . GLU A 1 485 ? 17.551 -16.398 -51.473 1.00 31.16 485 GLU A O 1
ATOM 3524 N N . GLN A 1 486 ? 16.903 -15.293 -49.587 1.00 32.69 486 GLN A N 1
ATOM 3525 C CA . GLN A 1 486 ? 17.320 -13.883 -49.720 1.00 32.69 486 GLN A CA 1
ATOM 3526 C C . GLN A 1 486 ? 16.511 -12.863 -50.559 1.00 32.69 486 GLN A C 1
ATOM 3528 O O . GLN A 1 486 ? 16.115 -13.077 -51.697 1.00 32.69 486 GLN A O 1
ATOM 3533 N N . ASP A 1 487 ? 16.382 -11.701 -49.898 1.00 33.38 487 ASP A N 1
ATOM 3534 C CA . ASP A 1 487 ? 16.195 -10.320 -50.361 1.00 33.38 487 ASP A CA 1
ATOM 3535 C C . ASP A 1 487 ? 14.809 -9.770 -50.759 1.00 33.38 487 ASP A C 1
ATOM 3537 O O . ASP A 1 487 ? 14.308 -9.931 -51.862 1.00 33.38 487 ASP A O 1
ATOM 3541 N N . GLY A 1 488 ? 14.273 -8.924 -49.866 1.00 29.00 488 GLY A N 1
ATOM 3542 C CA . GLY A 1 488 ? 14.482 -7.479 -50.021 1.00 29.00 488 GLY A CA 1
ATOM 3543 C C . GLY A 1 488 ? 13.416 -6.637 -50.745 1.00 29.00 488 GLY A C 1
ATOM 3544 O O . GLY A 1 488 ? 13.342 -6.616 -51.964 1.00 29.00 488 GLY A O 1
ATOM 3545 N N . ARG A 1 489 ? 12.811 -5.737 -49.948 1.00 31.33 489 ARG A N 1
ATOM 3546 C CA . ARG A 1 489 ? 12.255 -4.397 -50.275 1.00 31.33 489 ARG A CA 1
ATOM 3547 C C . ARG A 1 489 ? 10.817 -4.283 -50.816 1.00 31.33 489 ARG A C 1
ATOM 3549 O O . ARG A 1 489 ? 10.539 -4.546 -51.974 1.00 31.33 489 ARG A O 1
ATOM 3556 N N . GLY A 1 490 ? 10.001 -3.595 -50.009 1.00 27.19 490 GLY A N 1
ATOM 3557 C CA . GLY A 1 490 ? 9.571 -2.226 -50.331 1.00 27.19 490 GLY A CA 1
ATOM 3558 C C . GLY A 1 490 ? 8.172 -2.051 -50.926 1.00 27.19 490 GLY A C 1
ATOM 3559 O O . GLY A 1 490 ? 7.930 -2.415 -52.068 1.00 27.19 490 GLY A O 1
ATOM 3560 N N . GLY A 1 491 ? 7.294 -1.354 -50.195 1.00 27.67 491 GLY A N 1
ATOM 3561 C CA . GLY A 1 491 ? 6.096 -0.738 -50.773 1.00 27.67 491 GLY A CA 1
ATOM 3562 C C . GLY A 1 491 ? 4.948 -0.560 -49.783 1.00 27.67 491 GLY A C 1
ATOM 3563 O O . GLY A 1 491 ? 4.059 -1.397 -49.723 1.00 27.67 491 GLY A O 1
ATOM 3564 N N . GLY A 1 492 ? 4.944 0.540 -49.029 1.00 29.69 492 GLY A N 1
ATOM 3565 C CA . GLY A 1 492 ? 3.815 0.938 -48.186 1.00 29.69 492 GLY A CA 1
ATOM 3566 C C . GLY A 1 492 ? 3.566 2.436 -48.301 1.00 29.69 492 GLY A C 1
ATOM 3567 O O . GLY A 1 492 ? 4.058 3.208 -47.486 1.00 29.69 492 GLY A O 1
ATOM 3568 N N . ALA A 1 493 ? 2.844 2.842 -49.345 1.00 33.50 493 ALA A N 1
ATOM 3569 C CA . ALA A 1 493 ? 2.236 4.163 -49.447 1.00 33.50 493 ALA A CA 1
ATOM 3570 C C . ALA A 1 493 ? 0.860 4.120 -48.763 1.00 33.50 493 ALA A C 1
ATOM 3572 O O . ALA A 1 493 ? 0.046 3.256 -49.077 1.00 33.50 493 ALA A O 1
ATOM 3573 N N . GLY A 1 494 ? 0.594 5.053 -47.852 1.00 32.94 494 GLY A N 1
ATOM 3574 C CA . GLY A 1 494 ? -0.707 5.222 -47.207 1.00 32.94 494 GLY A CA 1
ATOM 3575 C C . GLY A 1 494 ? -0.878 6.673 -46.787 1.00 32.94 494 GLY A C 1
ATOM 3576 O O . GLY A 1 494 ? -0.221 7.131 -45.861 1.00 32.94 494 GLY A O 1
ATOM 3577 N N . GLN A 1 495 ? -1.692 7.394 -47.552 1.00 34.25 495 GLN A N 1
ATOM 3578 C CA . GLN A 1 495 ? -1.937 8.829 -47.463 1.00 34.25 495 GLN A CA 1
ATOM 3579 C C . GLN A 1 495 ? -2.829 9.214 -46.277 1.00 34.25 495 GLN A C 1
ATOM 3581 O O . GLN A 1 495 ? -3.722 8.470 -45.873 1.00 34.25 495 GLN A O 1
ATOM 3586 N N . ASP A 1 496 ? -2.596 10.440 -45.813 1.00 36.56 496 ASP A N 1
ATOM 3587 C CA . ASP A 1 496 ? -3.397 11.245 -44.897 1.00 36.56 496 ASP A CA 1
ATOM 3588 C C . ASP A 1 496 ? -4.896 11.286 -45.219 1.00 36.56 496 ASP A C 1
ATOM 3590 O O . ASP A 1 496 ? -5.269 11.468 -46.379 1.00 36.56 496 ASP A O 1
ATOM 3594 N N . ARG A 1 497 ? -5.735 11.355 -44.172 1.00 32.28 497 ARG A N 1
ATOM 3595 C CA . ARG A 1 497 ? -6.877 12.289 -44.136 1.00 32.28 497 ARG A CA 1
ATOM 3596 C C . ARG A 1 497 ? -7.100 12.871 -42.736 1.00 32.28 497 ARG A C 1
ATOM 3598 O O . ARG A 1 497 ? -7.368 12.156 -41.778 1.00 32.28 497 ARG A O 1
ATOM 3605 N N . ARG A 1 498 ? -7.018 14.205 -42.671 1.00 35.41 498 ARG A N 1
ATOM 3606 C CA . ARG A 1 498 ? -7.560 15.088 -41.625 1.00 35.41 498 ARG A CA 1
ATOM 3607 C C . ARG A 1 498 ? -9.006 15.489 -41.957 1.00 35.41 498 ARG A C 1
ATOM 3609 O O . ARG A 1 498 ? -9.370 15.520 -43.129 1.00 35.41 498 ARG A O 1
ATOM 3616 N N . GLY A 1 499 ? -9.725 15.955 -40.933 1.00 28.86 499 GLY A N 1
ATOM 3617 C CA . GLY A 1 499 ? -10.938 16.792 -41.006 1.00 28.86 499 GLY A CA 1
ATOM 3618 C C . GLY A 1 499 ? -12.071 16.181 -40.174 1.00 28.86 499 GLY A C 1
ATOM 3619 O O . GLY A 1 499 ? -12.461 15.061 -40.455 1.00 28.86 499 GLY A O 1
ATOM 3620 N N . GLY A 1 500 ? -12.607 16.768 -39.100 1.00 28.84 500 GLY A N 1
ATOM 3621 C CA . GLY A 1 500 ? -12.744 18.180 -38.736 1.00 28.84 500 GLY A CA 1
ATOM 3622 C C . GLY A 1 500 ? -14.127 18.684 -39.164 1.00 28.84 500 GLY A C 1
ATOM 3623 O O . GLY A 1 500 ? -14.366 18.798 -40.360 1.00 28.84 500 GLY A O 1
ATOM 3624 N N . GLY A 1 501 ? -15.017 18.998 -38.214 1.00 27.20 501 GLY A N 1
ATOM 3625 C CA . GLY A 1 501 ? -16.289 19.669 -38.515 1.00 27.20 501 GLY A CA 1
ATOM 3626 C C . GLY A 1 501 ? -17.333 19.596 -37.401 1.00 27.20 501 GLY A C 1
ATOM 3627 O O . GLY A 1 501 ? -17.930 18.552 -37.180 1.00 27.20 501 GLY A O 1
ATOM 3628 N N . ALA A 1 502 ? -17.535 20.726 -36.724 1.00 34.06 502 ALA A N 1
ATOM 3629 C CA . ALA A 1 502 ? -18.560 20.988 -35.718 1.00 34.06 502 ALA A CA 1
ATOM 3630 C C . ALA A 1 502 ? -19.952 21.245 -36.332 1.00 34.06 502 ALA A C 1
ATOM 3632 O O . ALA A 1 502 ? -20.056 21.609 -37.502 1.00 34.06 502 ALA A O 1
ATOM 3633 N N . GLY A 1 503 ? -21.001 21.162 -35.507 1.00 28.75 503 GLY A N 1
ATOM 3634 C CA . GLY A 1 503 ? -22.339 21.664 -35.828 1.00 28.75 503 GLY A CA 1
ATOM 3635 C C . GLY A 1 503 ? -23.282 21.572 -34.629 1.00 28.75 503 GLY A C 1
ATOM 3636 O O . GLY A 1 503 ? -23.746 20.489 -34.290 1.00 28.75 503 GLY A O 1
ATOM 3637 N N . GLN A 1 504 ? -23.518 22.709 -33.973 1.00 34.53 504 GLN A N 1
ATOM 3638 C CA . GLN A 1 504 ? -24.604 22.925 -33.016 1.00 34.53 504 GLN A CA 1
ATOM 3639 C C . GLN A 1 504 ? -25.933 23.054 -33.773 1.00 34.53 504 GLN A C 1
ATOM 3641 O O . GLN A 1 504 ? -25.941 23.633 -34.852 1.00 34.53 504 GLN A O 1
ATOM 3646 N N . ASP A 1 505 ? -27.033 22.598 -33.174 1.00 34.12 505 ASP A N 1
ATOM 3647 C CA . ASP A 1 505 ? -28.293 23.349 -33.146 1.00 34.12 505 ASP A CA 1
ATOM 3648 C C . ASP A 1 505 ? -29.240 22.734 -32.110 1.00 34.12 505 ASP A C 1
ATOM 3650 O O . ASP A 1 505 ? -29.533 21.539 -32.121 1.00 34.12 505 ASP A O 1
ATOM 3654 N N . GLY A 1 506 ? -29.697 23.572 -31.182 1.00 29.62 506 GLY A N 1
ATOM 3655 C CA . GLY A 1 506 ? -30.750 23.236 -30.236 1.00 29.62 506 GLY A CA 1
ATOM 3656 C C . GLY A 1 506 ? -32.129 23.567 -30.798 1.00 29.62 506 GLY A C 1
ATOM 3657 O O . GLY A 1 506 ? -32.288 24.526 -31.558 1.00 29.62 506 GLY A O 1
ATOM 3658 N N . ARG A 1 507 ? -33.148 22.837 -30.340 1.00 31.42 507 ARG A N 1
ATOM 3659 C CA . ARG A 1 507 ? -34.420 23.443 -29.941 1.00 31.42 507 ARG A CA 1
ATOM 3660 C C . ARG A 1 507 ? -35.273 22.495 -29.103 1.00 31.42 507 ARG A C 1
ATOM 3662 O O . ARG A 1 507 ? -35.292 21.288 -29.296 1.00 31.42 507 ARG A O 1
ATOM 3669 N N . ASP A 1 508 ? -35.912 23.160 -28.160 1.00 31.81 508 ASP A N 1
ATOM 3670 C CA . ASP A 1 508 ? -36.734 22.735 -27.038 1.00 31.81 508 ASP A CA 1
ATOM 3671 C C . ASP A 1 508 ? -38.157 22.304 -27.471 1.00 31.81 508 ASP A C 1
ATOM 3673 O O . ASP A 1 508 ? -38.488 22.351 -28.657 1.00 31.81 508 ASP A O 1
ATOM 3677 N N . THR A 1 509 ? -39.008 22.004 -26.482 1.00 31.11 509 THR A N 1
ATOM 3678 C CA . THR A 1 509 ? -40.408 21.504 -26.481 1.00 31.11 509 THR A CA 1
ATOM 3679 C C . THR A 1 509 ? -40.503 19.996 -26.228 1.00 31.11 509 THR A C 1
ATOM 3681 O O . THR A 1 509 ? -39.868 19.198 -26.895 1.00 31.11 509 THR A O 1
ATOM 3684 N N . GLY A 1 510 ? -41.287 19.483 -25.285 1.00 26.64 510 GLY A N 1
ATOM 3685 C CA . GLY A 1 510 ? -42.254 20.067 -24.370 1.00 26.64 510 GLY A CA 1
ATOM 3686 C C . GLY A 1 510 ? -42.973 18.915 -23.655 1.00 26.64 510 GLY A C 1
ATOM 3687 O O . GLY A 1 510 ? -43.174 17.843 -24.215 1.00 26.64 510 GLY A O 1
ATOM 3688 N N . THR A 1 511 ? -43.313 19.155 -22.396 1.00 30.45 511 THR A N 1
ATOM 3689 C CA . THR A 1 511 ? -44.101 18.345 -21.452 1.00 30.45 511 THR A CA 1
ATOM 3690 C C . THR A 1 511 ? -45.295 17.565 -22.022 1.00 30.45 511 THR A C 1
ATOM 3692 O O . THR A 1 511 ? -46.059 18.105 -22.818 1.00 30.45 511 THR A O 1
ATOM 3695 N N . GLY A 1 512 ? -45.578 16.386 -21.449 1.00 25.48 512 GLY A N 1
ATOM 3696 C CA . GLY A 1 512 ? -46.903 15.756 -21.534 1.00 25.48 512 GLY A CA 1
ATOM 3697 C C . GLY A 1 512 ? -46.962 14.323 -21.002 1.00 25.48 512 GLY A C 1
ATOM 3698 O O . GLY A 1 512 ? -46.659 13.381 -21.721 1.00 25.48 512 GLY A O 1
ATOM 3699 N N . ALA A 1 513 ? -47.371 14.170 -19.741 1.00 30.20 513 ALA A N 1
ATOM 3700 C CA . ALA A 1 513 ? -47.745 12.901 -19.112 1.00 30.20 513 ALA A CA 1
ATOM 3701 C C . ALA A 1 513 ? -49.013 12.280 -19.742 1.00 30.20 513 ALA A C 1
ATOM 3703 O O . ALA A 1 513 ? -49.764 13.009 -20.386 1.00 30.20 513 ALA A O 1
ATOM 3704 N N . VAL A 1 514 ? -49.275 10.984 -19.471 1.00 28.45 514 VAL A N 1
ATOM 3705 C CA . VAL A 1 514 ? -50.572 10.370 -19.047 1.00 28.45 514 VAL A CA 1
ATOM 3706 C C . VAL A 1 514 ? -50.546 8.834 -19.286 1.00 28.45 514 VAL A C 1
ATOM 3708 O O . VAL A 1 514 ? -50.346 8.395 -20.408 1.00 28.45 514 VAL A O 1
ATOM 3711 N N . VAL A 1 515 ? -50.482 8.014 -18.219 1.00 27.28 515 VAL A N 1
ATOM 3712 C CA . VAL A 1 515 ? -51.540 7.155 -17.595 1.00 27.28 515 VAL A CA 1
ATOM 3713 C C . VAL A 1 515 ? -51.750 5.760 -18.218 1.00 27.28 515 VAL A C 1
ATOM 3715 O O . VAL A 1 515 ? -52.009 5.633 -19.406 1.00 27.28 515 VAL A O 1
ATOM 3718 N N . GLY A 1 516 ? -51.813 4.743 -17.339 1.00 27.47 516 GLY A N 1
ATOM 3719 C CA . GLY A 1 516 ? -52.627 3.525 -17.513 1.00 27.47 516 GLY A CA 1
ATOM 3720 C C . GLY A 1 516 ? -51.858 2.226 -17.228 1.00 27.47 516 GLY A C 1
ATOM 3721 O O . GLY A 1 516 ? -51.155 1.756 -18.104 1.00 27.47 516 GLY A O 1
ATOM 3722 N N . ALA A 1 517 ? -51.778 1.701 -16.001 1.00 28.27 517 ALA A N 1
ATOM 3723 C CA . ALA A 1 517 ? -52.806 1.041 -15.176 1.00 28.27 517 ALA A CA 1
ATOM 3724 C C . ALA A 1 517 ? -52.874 -0.494 -15.345 1.00 28.27 517 ALA A C 1
ATOM 3726 O O . ALA A 1 517 ? -53.190 -1.003 -16.414 1.00 28.27 517 ALA A O 1
ATOM 3727 N N . GLY A 1 518 ? -52.716 -1.178 -14.203 1.00 26.41 518 GLY A N 1
ATOM 3728 C CA . GLY A 1 518 ? -53.333 -2.467 -13.866 1.00 26.41 518 GLY A CA 1
ATOM 3729 C C . GLY A 1 518 ? -52.349 -3.628 -13.678 1.00 26.41 518 GLY A C 1
ATOM 3730 O O . GLY A 1 518 ? -51.397 -3.750 -14.430 1.00 26.41 518 GLY A O 1
ATOM 3731 N N . ALA A 1 519 ? -52.516 -4.565 -12.745 1.00 29.31 519 ALA A N 1
ATOM 3732 C CA . ALA A 1 519 ? -53.359 -4.728 -11.556 1.00 29.31 519 ALA A CA 1
ATOM 3733 C C . ALA A 1 519 ? -52.975 -6.094 -10.931 1.00 29.31 519 ALA A C 1
ATOM 3735 O O . ALA A 1 519 ? -52.583 -6.999 -11.663 1.00 29.31 519 ALA A O 1
ATOM 3736 N N . GLY A 1 520 ? -53.174 -6.262 -9.617 1.00 27.20 520 GLY A N 1
ATOM 3737 C CA . GLY A 1 520 ? -53.189 -7.563 -8.916 1.00 27.20 520 GLY A CA 1
ATOM 3738 C C . GLY A 1 520 ? -52.323 -7.558 -7.648 1.00 27.20 520 GLY A C 1
ATOM 3739 O O . GLY A 1 520 ? -51.123 -7.754 -7.751 1.00 27.20 520 GLY A O 1
ATOM 3740 N N . ALA A 1 521 ? -52.811 -7.100 -6.484 1.00 31.56 521 ALA A N 1
ATOM 3741 C CA . ALA A 1 521 ? -53.703 -7.785 -5.517 1.00 31.56 521 ALA A CA 1
ATOM 3742 C C . ALA A 1 521 ? -52.999 -8.955 -4.780 1.00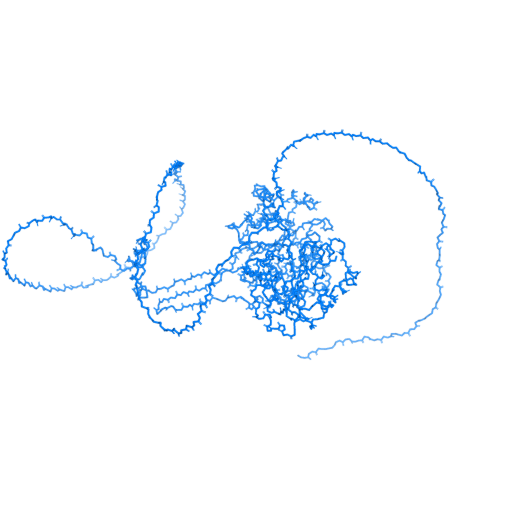 31.56 521 ALA A C 1
ATOM 3744 O O . ALA A 1 521 ? -52.375 -9.778 -5.431 1.00 31.56 521 ALA A O 1
ATOM 3745 N N . GLY A 1 522 ? -53.048 -9.124 -3.452 1.00 27.23 522 GLY A N 1
ATOM 3746 C CA . GLY A 1 522 ? -53.913 -8.561 -2.402 1.00 27.23 522 GLY A CA 1
ATOM 3747 C C . GLY A 1 522 ? -53.144 -8.255 -1.099 1.00 27.23 522 GLY A C 1
ATOM 3748 O O . GLY A 1 522 ? -51.998 -8.656 -0.945 1.00 27.23 522 GLY A O 1
ATOM 3749 N N . ALA A 1 523 ? -53.650 -7.346 -0.258 1.00 31.25 523 ALA A N 1
ATOM 3750 C CA . ALA A 1 523 ? -54.686 -7.552 0.778 1.00 31.25 523 ALA A CA 1
ATOM 3751 C C . ALA A 1 523 ? -54.075 -8.123 2.077 1.00 31.25 523 ALA A C 1
ATOM 3753 O O . ALA A 1 523 ? -53.355 -9.106 2.022 1.00 31.25 523 ALA A O 1
ATOM 3754 N N . GLY A 1 524 ? -54.304 -7.595 3.281 1.00 28.80 524 GLY A N 1
ATOM 3755 C CA . GLY A 1 524 ? -55.130 -6.493 3.785 1.00 28.80 524 GLY A CA 1
ATOM 3756 C C . GLY A 1 524 ? -54.649 -6.152 5.211 1.00 28.80 524 GLY A C 1
ATOM 3757 O O . GLY A 1 524 ? -53.988 -6.971 5.838 1.00 28.80 524 GLY A O 1
ATOM 3758 N N . ALA A 1 525 ? -54.784 -4.892 5.636 1.00 31.56 525 ALA A N 1
ATOM 3759 C CA . ALA A 1 525 ? -55.828 -4.402 6.561 1.00 31.56 525 ALA A CA 1
ATOM 3760 C C . ALA A 1 525 ? -55.473 -4.635 8.051 1.00 31.56 525 ALA A C 1
ATOM 3762 O O . ALA A 1 525 ? -55.024 -5.710 8.410 1.00 31.56 525 ALA A O 1
ATOM 3763 N N . GLY A 1 526 ? -55.640 -3.697 8.985 1.00 28.59 526 GLY A N 1
ATOM 3764 C CA . GLY A 1 526 ? -56.299 -2.386 8.983 1.00 28.59 526 GLY A CA 1
ATOM 3765 C C . GLY A 1 526 ? -55.632 -1.449 10.008 1.00 28.59 526 GLY A C 1
ATOM 3766 O O . GLY A 1 526 ? -54.822 -1.900 10.810 1.00 28.59 526 GLY A O 1
ATOM 3767 N N . GLN A 1 527 ? -55.789 -0.131 9.825 1.00 34.88 527 GLN A N 1
ATOM 3768 C CA . GLN A 1 527 ? -56.766 0.736 10.532 1.00 34.88 527 GLN A CA 1
ATOM 3769 C C . GLN A 1 527 ? -56.282 1.103 11.940 1.00 34.88 527 GLN A C 1
ATOM 3771 O O . GLN A 1 527 ? -55.768 0.258 12.651 1.00 34.88 527 GLN A O 1
ATOM 3776 N N . ASP A 1 528 ? -56.430 2.305 12.478 1.00 35.12 528 ASP A N 1
ATOM 3777 C CA . ASP A 1 528 ? -57.046 3.603 12.152 1.00 35.12 528 ASP A CA 1
ATOM 3778 C C . ASP A 1 528 ? -56.499 4.525 13.282 1.00 35.12 528 ASP A C 1
ATOM 3780 O O . ASP A 1 528 ? -56.103 4.030 14.333 1.00 35.12 528 ASP A O 1
ATOM 3784 N N . GLY A 1 529 ? -56.420 5.850 13.240 1.00 28.17 529 GLY A N 1
ATOM 3785 C CA . GLY A 1 529 ? -56.934 6.879 12.356 1.00 28.17 529 GLY A CA 1
ATOM 3786 C C . GLY A 1 529 ? -56.410 8.248 12.845 1.00 28.17 529 GLY A C 1
ATOM 3787 O O . GLY A 1 529 ? -55.894 8.356 13.952 1.00 28.17 529 GLY A O 1
ATOM 3788 N N . ARG A 1 530 ? -56.483 9.276 11.981 1.00 33.00 530 ARG A N 1
ATOM 3789 C CA . ARG A 1 530 ? -57.288 10.523 12.118 1.00 33.00 530 ARG A CA 1
ATOM 3790 C C . ARG A 1 530 ? -56.975 11.382 13.355 1.00 33.00 530 ARG A C 1
ATOM 3792 O O . ARG A 1 530 ? -56.978 10.883 14.460 1.00 33.00 530 ARG A O 1
ATOM 3799 N N . ARG A 1 531 ? -56.872 12.711 13.330 1.00 31.06 531 ARG A N 1
ATOM 3800 C CA . ARG A 1 531 ? -57.151 13.862 12.435 1.00 31.06 531 ARG A CA 1
ATOM 3801 C C . ARG A 1 531 ? -56.404 15.026 13.137 1.00 31.06 531 ARG A C 1
ATOM 3803 O O . ARG A 1 531 ? -56.358 15.026 14.357 1.00 31.06 531 ARG A O 1
ATOM 3810 N N . GLY A 1 532 ? -55.741 15.970 12.474 1.00 27.47 532 GLY A N 1
ATOM 3811 C CA . GLY A 1 532 ? -56.335 17.075 11.716 1.00 27.47 532 GLY A CA 1
ATOM 3812 C C . GLY A 1 532 ? -56.220 18.395 12.504 1.00 27.47 532 GLY A C 1
ATOM 3813 O O . GLY A 1 532 ? -56.384 18.385 13.716 1.00 27.47 532 GLY A O 1
ATOM 3814 N N . GLY A 1 533 ? -56.001 19.520 11.813 1.00 27.44 533 GLY A N 1
ATOM 3815 C CA . GLY A 1 533 ? -56.316 20.854 12.349 1.00 27.44 533 GLY A CA 1
ATOM 3816 C C . GLY A 1 533 ? -55.224 21.913 12.206 1.00 27.44 533 GLY A C 1
ATOM 3817 O O . GLY A 1 533 ? -54.218 21.878 12.897 1.00 27.44 533 GLY A O 1
ATOM 3818 N N . ALA A 1 534 ? -55.482 22.875 11.321 1.00 31.02 534 ALA A N 1
ATOM 3819 C CA . ALA A 1 534 ? -54.726 24.102 11.093 1.00 31.02 534 ALA A CA 1
ATOM 3820 C C . ALA A 1 534 ? -54.858 25.130 12.238 1.00 31.02 534 ALA A C 1
ATOM 3822 O O . ALA A 1 534 ? -55.834 25.103 12.986 1.00 31.02 534 ALA A O 1
ATOM 3823 N N . GLY A 1 535 ? -53.949 26.112 12.289 1.00 26.94 535 GLY A N 1
ATOM 3824 C CA . GLY A 1 535 ? -54.111 27.319 13.106 1.00 26.94 535 GLY A CA 1
ATOM 3825 C C . GLY A 1 535 ? -52.943 28.303 12.985 1.00 26.94 535 GLY A C 1
ATOM 3826 O O . GLY A 1 535 ? -51.817 27.977 13.328 1.00 26.94 535 GLY A O 1
ATOM 3827 N N . GLN A 1 536 ? -53.239 29.499 12.475 1.00 30.19 536 GLN A N 1
ATOM 3828 C CA . GLN A 1 536 ? -52.357 30.656 12.272 1.00 30.19 536 GLN A CA 1
ATOM 3829 C C . GLN A 1 536 ? -51.852 31.290 13.583 1.00 30.19 536 GLN A C 1
ATOM 3831 O O . GLN A 1 536 ? -52.538 31.240 14.600 1.00 30.19 536 GLN A O 1
ATOM 3836 N N . GLY A 1 537 ? -50.737 32.030 13.514 1.00 27.25 537 GLY A N 1
ATOM 3837 C CA . GLY A 1 537 ? -50.356 33.001 14.546 1.00 27.25 537 GLY A CA 1
ATOM 3838 C C . GLY A 1 537 ? -49.011 33.682 14.287 1.00 27.25 537 GLY A C 1
ATOM 3839 O O . GLY A 1 537 ? -47.966 33.110 14.554 1.00 27.25 537 GLY A O 1
ATOM 3840 N N . ALA A 1 538 ? -49.055 34.905 13.758 1.00 29.27 538 ALA A N 1
ATOM 3841 C CA . ALA A 1 538 ? -47.915 35.775 13.469 1.00 29.27 538 ALA A CA 1
ATOM 3842 C C . ALA A 1 538 ? -47.332 36.479 14.715 1.00 29.27 538 ALA A C 1
ATOM 3844 O O . ALA A 1 538 ? -48.085 36.764 15.648 1.00 29.27 538 ALA A O 1
ATOM 3845 N N . ARG A 1 539 ? -46.034 36.831 14.650 1.00 30.47 539 ARG A N 1
ATOM 3846 C CA . ARG A 1 539 ? -45.345 38.091 15.061 1.00 30.47 539 ARG A CA 1
ATOM 3847 C C . ARG A 1 539 ? -43.827 37.799 15.106 1.00 30.47 539 ARG A C 1
ATOM 3849 O O . ARG A 1 539 ? -43.430 36.916 15.848 1.00 30.47 539 ARG A O 1
ATOM 3856 N N . ASP A 1 540 ? -42.988 38.265 14.181 1.00 29.30 540 ASP A N 1
ATOM 3857 C CA . ASP A 1 540 ? -42.507 39.632 13.883 1.00 29.30 540 ASP A CA 1
ATOM 3858 C C . ASP A 1 540 ? -41.314 40.095 14.763 1.00 29.30 540 ASP A C 1
ATOM 3860 O O . ASP A 1 540 ? -41.231 39.735 15.935 1.00 29.30 540 ASP A O 1
ATOM 3864 N N . THR A 1 541 ? -40.423 40.905 14.162 1.00 31.69 541 THR A N 1
ATOM 3865 C CA . THR A 1 541 ? -39.019 41.308 14.490 1.00 31.69 541 THR A CA 1
ATOM 3866 C C . THR A 1 541 ? -37.954 40.362 13.899 1.00 31.69 541 THR A C 1
ATOM 3868 O O . THR A 1 541 ? -37.897 39.197 14.259 1.00 31.69 541 THR A O 1
ATOM 3871 N N . GLY A 1 542 ? -37.118 40.707 12.907 1.00 27.05 542 GLY A N 1
ATOM 3872 C CA . GLY A 1 542 ? -36.417 41.958 12.542 1.00 27.05 542 GLY A CA 1
ATOM 3873 C C . GLY A 1 542 ? -34.907 41.696 12.774 1.00 27.05 542 GLY A C 1
ATOM 3874 O O . GLY A 1 542 ? -34.571 41.223 13.845 1.00 27.05 542 GLY A O 1
ATOM 3875 N N . ALA A 1 543 ? -33.918 41.896 11.898 1.00 28.77 543 ALA A N 1
ATOM 3876 C CA . ALA A 1 543 ? -33.778 42.656 10.670 1.00 28.77 543 ALA A CA 1
ATOM 3877 C C . ALA A 1 543 ? -32.560 42.144 9.850 1.00 28.77 543 ALA A C 1
ATOM 3879 O O . ALA A 1 543 ? -31.555 41.708 10.399 1.00 28.77 543 ALA A O 1
ATOM 3880 N N . VAL A 1 544 ? -32.720 42.217 8.527 1.00 28.81 544 VAL A N 1
ATOM 3881 C CA . VAL A 1 544 ? -31.801 42.576 7.427 1.00 28.81 544 VAL A CA 1
ATOM 3882 C C . VAL A 1 544 ? -30.281 42.662 7.689 1.00 28.81 544 VAL A C 1
ATOM 3884 O O . VAL A 1 544 ? -29.829 43.566 8.384 1.00 28.81 544 VAL A O 1
ATOM 3887 N N . ILE A 1 545 ? -29.492 41.886 6.925 1.00 28.70 545 ILE A N 1
ATOM 3888 C CA . ILE A 1 545 ? -28.188 42.319 6.376 1.00 28.70 545 ILE A CA 1
ATOM 3889 C C . ILE A 1 545 ? -28.123 41.919 4.893 1.00 28.70 545 ILE A C 1
ATOM 3891 O O . ILE A 1 545 ? -28.231 40.745 4.546 1.00 28.70 545 ILE A O 1
ATOM 3895 N N . GLY A 1 546 ? -27.983 42.924 4.024 1.00 27.69 546 GLY A N 1
ATOM 3896 C CA . GLY A 1 546 ? -27.730 42.771 2.594 1.00 27.69 546 GLY A CA 1
ATOM 3897 C C . GLY A 1 546 ? -26.233 42.727 2.286 1.00 27.69 546 GLY A C 1
ATOM 3898 O O . GLY A 1 546 ? -25.425 43.381 2.941 1.00 27.69 546 GLY A O 1
ATOM 3899 N N . ALA A 1 547 ? -25.904 41.939 1.268 1.00 29.17 547 ALA A N 1
ATOM 3900 C CA . ALA A 1 547 ? -24.591 41.768 0.664 1.00 29.17 547 ALA A CA 1
ATOM 3901 C C . ALA A 1 547 ? -24.103 43.017 -0.084 1.00 29.17 547 ALA A C 1
ATOM 3903 O O . ALA A 1 547 ? -24.935 43.686 -0.685 1.00 29.17 547 ALA A O 1
ATOM 3904 N N . VAL A 1 548 ? -22.778 43.222 -0.179 1.00 26.70 548 VAL A N 1
ATOM 3905 C CA . VAL A 1 548 ? -22.102 43.782 -1.372 1.00 26.70 548 VAL A CA 1
ATOM 3906 C C . VAL A 1 548 ? -20.648 43.277 -1.454 1.00 26.70 548 VAL A C 1
ATOM 3908 O O . VAL A 1 548 ? -19.902 43.302 -0.480 1.00 26.70 548 VAL A O 1
ATOM 3911 N N . ILE A 1 549 ? -20.282 42.841 -2.663 1.00 29.97 549 ILE A N 1
ATOM 3912 C CA . ILE A 1 549 ? -18.957 42.476 -3.190 1.00 29.97 549 ILE A CA 1
ATOM 3913 C C . ILE A 1 549 ? -18.132 43.742 -3.490 1.00 29.97 549 ILE A C 1
ATOM 3915 O O . ILE A 1 549 ? -18.674 44.698 -4.039 1.00 29.97 549 ILE A O 1
ATOM 3919 N N . GLY A 1 550 ? -16.815 43.731 -3.250 1.00 25.58 550 GLY A N 1
ATOM 3920 C CA . GLY A 1 550 ? -15.911 44.806 -3.679 1.00 25.58 550 GLY A CA 1
ATOM 3921 C C . GLY A 1 550 ? -14.509 44.308 -4.037 1.00 25.58 550 GLY A C 1
ATOM 3922 O O . GLY A 1 550 ? -13.818 43.737 -3.201 1.00 25.58 550 GLY A O 1
ATOM 3923 N N . ALA A 1 551 ? -14.115 44.536 -5.290 1.00 27.77 551 ALA A N 1
ATOM 3924 C CA . ALA A 1 551 ? -12.789 44.310 -5.862 1.00 27.77 551 ALA A CA 1
ATOM 3925 C C . ALA A 1 551 ? -11.846 45.522 -5.663 1.00 27.77 551 ALA A C 1
ATOM 3927 O O . ALA A 1 551 ? -12.316 46.638 -5.457 1.00 27.77 551 ALA A O 1
ATOM 3928 N N . GLY A 1 552 ? -10.532 45.311 -5.829 1.00 25.44 552 GLY A N 1
ATOM 3929 C CA . GLY A 1 552 ? -9.500 46.356 -6.009 1.00 25.44 552 GLY A CA 1
ATOM 3930 C C . GLY A 1 552 ? -8.124 45.871 -5.524 1.00 25.44 552 GLY A C 1
ATOM 3931 O O . GLY A 1 552 ? -7.951 45.645 -4.335 1.00 25.44 552 GLY A O 1
ATOM 3932 N N . GLN A 1 553 ? -7.224 45.408 -6.398 1.00 29.47 553 GLN A N 1
ATOM 3933 C CA . GLN A 1 553 ? -6.184 46.153 -7.142 1.00 29.47 553 GLN A CA 1
ATOM 3934 C C . GLN A 1 553 ? -5.101 46.865 -6.297 1.00 29.47 553 GLN A C 1
ATOM 3936 O O . GLN A 1 553 ? -5.372 47.842 -5.612 1.00 29.47 553 GLN A O 1
ATOM 3941 N N . ASP A 1 554 ? -3.872 46.352 -6.469 1.00 30.91 554 ASP A N 1
ATOM 3942 C CA . ASP A 1 554 ? -2.545 46.986 -6.564 1.00 30.91 554 ASP A CA 1
ATOM 3943 C C . ASP A 1 554 ? -2.129 48.149 -5.645 1.00 30.91 554 ASP A C 1
ATOM 3945 O O . ASP A 1 554 ? -2.635 49.260 -5.754 1.00 30.91 554 ASP A O 1
ATOM 3949 N N . ALA A 1 555 ? -0.996 47.962 -4.947 1.00 29.36 555 ALA A N 1
ATOM 3950 C CA . ALA A 1 555 ? 0.101 48.941 -4.937 1.00 29.36 555 ALA A CA 1
ATOM 3951 C C . ALA A 1 555 ? 1.432 48.324 -4.460 1.00 29.36 555 ALA A C 1
ATOM 3953 O O . ALA A 1 555 ? 1.522 47.685 -3.415 1.00 29.36 555 ALA A O 1
ATOM 3954 N N . ARG A 1 556 ? 2.487 48.573 -5.244 1.00 32.09 556 ARG A N 1
ATOM 3955 C CA . ARG A 1 556 ? 3.902 48.304 -4.944 1.00 32.09 556 ARG A CA 1
ATOM 3956 C C . ARG A 1 556 ? 4.433 49.326 -3.932 1.00 32.09 556 ARG A C 1
ATOM 3958 O O . ARG A 1 556 ? 4.038 50.487 -3.979 1.00 32.09 556 ARG A O 1
ATOM 3965 N N . GLY A 1 557 ? 5.428 48.938 -3.136 1.00 27.00 557 GLY A N 1
ATOM 3966 C CA . GLY A 1 557 ? 6.206 49.863 -2.308 1.00 27.00 557 GLY A CA 1
ATOM 3967 C C . GLY A 1 557 ? 7.513 49.246 -1.816 1.00 27.00 557 GLY A C 1
ATOM 3968 O O . GLY A 1 557 ? 7.543 48.548 -0.813 1.00 27.00 557 GLY A O 1
ATOM 3969 N N . THR A 1 558 ? 8.592 49.504 -2.548 1.00 31.03 558 THR A N 1
ATOM 3970 C CA . THR A 1 558 ? 9.993 49.255 -2.182 1.00 31.03 558 THR A CA 1
ATOM 3971 C C . THR A 1 558 ? 10.455 50.179 -1.050 1.00 31.03 558 THR A C 1
ATOM 3973 O O . THR A 1 558 ? 10.126 51.363 -1.073 1.00 31.03 558 THR A O 1
ATOM 3976 N N . GLY A 1 559 ? 11.309 49.693 -0.143 1.00 27.05 559 GLY A N 1
ATOM 3977 C CA . GLY A 1 559 ? 11.987 50.538 0.846 1.00 27.05 559 GLY A CA 1
ATOM 3978 C C . GLY A 1 559 ? 13.102 49.815 1.604 1.00 27.05 559 GLY A C 1
ATOM 3979 O O . GLY A 1 559 ? 12.861 49.155 2.605 1.00 27.05 559 GLY A O 1
ATOM 3980 N N . THR A 1 560 ? 14.330 49.953 1.110 1.00 31.75 560 THR A N 1
ATOM 3981 C CA . THR A 1 560 ? 15.602 49.607 1.764 1.00 31.75 560 THR A CA 1
ATOM 3982 C C . THR A 1 560 ? 15.935 50.552 2.926 1.00 31.75 560 THR A C 1
ATOM 3984 O O . THR A 1 560 ? 15.735 51.758 2.795 1.00 31.75 560 THR A O 1
ATOM 3987 N N . GLY A 1 561 ? 16.566 50.045 3.993 1.00 27.86 561 GLY A N 1
ATOM 3988 C CA . GLY A 1 561 ? 17.188 50.865 5.042 1.00 27.86 561 GLY A CA 1
ATOM 3989 C C . GLY A 1 561 ? 18.119 50.059 5.956 1.00 27.86 561 GLY A C 1
ATOM 3990 O O . GLY A 1 561 ? 17.664 49.226 6.728 1.00 27.86 561 GLY A O 1
ATOM 3991 N N . GLN A 1 562 ? 19.426 50.296 5.824 1.00 33.16 562 GLN A N 1
ATOM 3992 C CA . GLN A 1 562 ? 20.530 49.731 6.613 1.00 33.16 562 GLN A CA 1
ATOM 3993 C C . GLN A 1 562 ? 20.764 50.478 7.948 1.00 33.16 562 GLN A C 1
ATOM 3995 O O . GLN A 1 562 ? 20.319 51.613 8.102 1.00 33.16 562 GLN A O 1
ATOM 4000 N N . ASN A 1 563 ? 21.672 49.894 8.760 1.00 32.50 563 ASN A N 1
ATOM 4001 C CA . ASN A 1 563 ? 22.583 50.505 9.761 1.00 32.50 563 ASN A CA 1
ATOM 4002 C C . ASN A 1 563 ? 22.026 50.647 11.204 1.00 32.50 563 ASN A C 1
ATOM 4004 O O . ASN A 1 563 ? 20.882 51.033 11.371 1.00 32.50 563 ASN A O 1
ATOM 4008 N N . THR A 1 564 ? 22.723 50.341 12.318 1.00 30.94 564 THR A N 1
ATOM 4009 C CA . THR A 1 564 ? 24.162 50.402 12.689 1.00 30.94 564 THR A CA 1
ATOM 4010 C C . THR A 1 564 ? 24.475 49.656 14.019 1.00 30.94 564 THR A C 1
ATOM 4012 O O . THR A 1 564 ? 23.654 49.747 14.920 1.00 30.94 564 THR A O 1
ATOM 4015 N N . ARG A 1 565 ? 25.721 49.124 14.150 1.00 32.09 565 ARG A N 1
ATOM 4016 C CA . ARG A 1 565 ? 26.698 49.122 15.305 1.00 32.09 565 ARG A CA 1
ATOM 4017 C C . ARG A 1 565 ? 26.259 48.575 16.694 1.00 32.09 565 ARG A C 1
ATOM 4019 O O . ARG A 1 565 ? 25.172 48.876 17.141 1.00 32.09 565 ARG A O 1
ATOM 4026 N N . GLY A 1 566 ? 27.064 47.890 17.524 1.00 30.53 566 GLY A N 1
ATOM 4027 C CA . GLY A 1 566 ? 28.496 47.539 17.574 1.00 30.53 566 GLY A CA 1
ATOM 4028 C C . GLY A 1 566 ? 28.954 47.302 19.045 1.00 30.53 566 GLY A C 1
ATOM 4029 O O . GLY A 1 566 ? 28.246 47.705 19.963 1.00 30.53 566 GLY A O 1
ATOM 4030 N N . THR A 1 567 ? 30.171 46.752 19.235 1.00 34.22 567 THR A N 1
ATOM 4031 C CA . THR A 1 567 ? 30.960 46.497 20.488 1.00 34.22 567 THR A CA 1
ATOM 4032 C C . THR A 1 567 ? 30.656 45.182 21.233 1.00 34.22 567 THR A C 1
ATOM 4034 O O . THR A 1 567 ? 29.501 44.816 21.360 1.00 34.22 567 THR A O 1
ATOM 4037 N N . GLY A 1 568 ? 31.604 44.389 21.749 1.00 29.30 568 GLY A N 1
ATOM 4038 C CA . GLY A 1 568 ? 33.068 44.463 21.875 1.00 29.30 568 GLY A CA 1
ATOM 4039 C C . GLY A 1 568 ? 33.547 43.347 22.835 1.00 29.30 568 GLY A C 1
ATOM 4040 O O . GLY A 1 568 ? 32.813 42.950 23.731 1.00 29.30 568 GLY A O 1
ATOM 4041 N N . THR A 1 569 ? 34.744 42.815 22.592 1.00 37.69 569 THR A N 1
ATOM 4042 C CA . THR A 1 569 ? 35.355 41.558 23.081 1.00 37.69 569 THR A CA 1
ATOM 4043 C C . THR A 1 569 ? 36.196 41.649 24.365 1.00 37.69 569 THR A C 1
ATOM 4045 O O . THR A 1 569 ? 36.756 42.705 24.649 1.00 37.69 569 THR A O 1
ATOM 4048 N N . GLY A 1 570 ? 36.445 40.482 24.985 1.00 30.16 570 GLY A N 1
ATOM 4049 C CA . GLY A 1 570 ? 37.728 40.090 25.608 1.00 30.16 570 GLY A CA 1
ATOM 4050 C C . GLY A 1 570 ? 37.594 39.455 27.001 1.00 30.16 570 GLY A C 1
ATOM 4051 O O . GLY A 1 570 ? 36.690 39.816 27.741 1.00 30.16 570 GLY A O 1
ATOM 4052 N N . ASP A 1 571 ? 38.459 38.572 27.498 1.00 36.25 571 ASP A N 1
ATOM 4053 C CA . ASP A 1 571 ? 39.409 37.564 26.987 1.00 36.25 571 ASP A CA 1
ATOM 4054 C C . ASP A 1 571 ? 39.940 36.843 28.257 1.00 36.25 571 ASP A C 1
ATOM 4056 O O . ASP A 1 571 ? 39.912 37.441 29.338 1.00 36.25 571 ASP A O 1
ATOM 4060 N N . GLY A 1 572 ? 40.434 35.600 28.179 1.00 28.36 572 GLY A N 1
ATOM 4061 C CA . GLY A 1 572 ? 41.064 34.958 29.346 1.00 28.36 572 GLY A CA 1
ATOM 4062 C C . GLY A 1 572 ? 41.243 33.437 29.295 1.00 28.36 572 GLY A C 1
ATOM 4063 O O . GLY A 1 572 ? 40.449 32.688 29.856 1.00 28.36 572 GLY A O 1
ATOM 4064 N N . THR A 1 573 ? 42.343 32.987 28.695 1.00 35.50 573 THR A N 1
ATOM 4065 C CA . THR A 1 573 ? 42.907 31.622 28.755 1.00 35.50 573 THR A CA 1
ATOM 4066 C C . THR A 1 573 ? 44.079 31.539 29.736 1.00 35.50 573 THR A C 1
ATOM 4068 O O . THR A 1 573 ? 44.918 32.429 29.657 1.00 35.50 573 THR A O 1
ATOM 4071 N N . VAL A 1 574 ? 44.235 30.446 30.511 1.00 32.53 574 VAL A N 1
ATOM 4072 C CA . VAL A 1 574 ? 45.536 29.792 30.836 1.00 32.53 574 VAL A CA 1
ATOM 4073 C C . VAL A 1 574 ? 45.331 28.287 31.155 1.00 32.53 574 VAL A C 1
ATOM 4075 O O . VAL A 1 574 ? 44.316 27.863 31.691 1.00 32.53 574 VAL A O 1
ATOM 4078 N N . THR A 1 575 ? 46.355 27.534 30.761 1.00 36.56 575 THR A N 1
ATOM 4079 C CA . THR A 1 575 ? 46.688 26.105 30.600 1.00 36.56 575 THR A CA 1
ATOM 4080 C C . THR A 1 575 ? 46.790 25.174 31.825 1.00 36.56 575 THR A C 1
ATOM 4082 O O . THR A 1 575 ? 47.116 25.623 32.920 1.00 36.56 575 THR A O 1
ATOM 4085 N N . GLY A 1 576 ? 46.755 23.851 31.572 1.00 27.59 576 GLY A N 1
ATOM 4086 C CA . GLY A 1 576 ? 47.401 22.816 32.403 1.00 27.59 576 GLY A CA 1
ATOM 4087 C C . GLY A 1 576 ? 47.320 21.388 31.822 1.00 27.59 576 GLY A C 1
ATOM 4088 O O . GLY A 1 576 ? 46.233 20.845 31.669 1.00 27.59 576 GLY A O 1
ATOM 4089 N N . THR A 1 577 ? 48.473 20.791 31.499 1.00 36.84 577 THR A N 1
ATOM 4090 C CA . THR A 1 577 ? 48.697 19.422 30.972 1.00 36.84 577 THR A CA 1
ATOM 4091 C C . THR A 1 577 ? 49.111 18.423 32.074 1.00 36.84 577 THR A C 1
ATOM 4093 O O . THR A 1 577 ? 49.584 18.840 33.126 1.00 36.84 577 THR A O 1
ATOM 4096 N N . GLY A 1 578 ? 48.932 17.114 31.822 1.00 30.39 578 GLY A N 1
ATOM 4097 C CA . GLY A 1 578 ? 48.899 16.013 32.810 1.00 30.39 578 GLY A CA 1
ATOM 4098 C C . GLY A 1 578 ? 50.200 15.289 33.196 1.00 30.39 578 GLY A C 1
ATOM 4099 O O . GLY A 1 578 ? 51.287 15.756 32.880 1.00 30.39 578 GLY A O 1
ATOM 4100 N N . GLN A 1 579 ? 50.054 14.127 33.865 1.00 30.89 579 GLN A N 1
ATOM 4101 C CA . GLN A 1 579 ? 51.024 13.013 33.934 1.00 30.89 579 GLN A CA 1
ATOM 4102 C C . GLN A 1 579 ? 50.484 11.757 34.667 1.00 30.89 579 GLN A C 1
ATOM 4104 O O . GLN A 1 579 ? 49.684 11.848 35.593 1.00 30.89 579 GLN A O 1
ATOM 4109 N N . ASP A 1 580 ? 50.979 10.604 34.208 1.00 36.75 580 ASP A N 1
ATOM 4110 C CA . ASP A 1 580 ? 50.736 9.195 34.576 1.00 36.75 580 ASP A CA 1
ATOM 4111 C C . ASP A 1 580 ? 51.513 8.729 35.834 1.00 36.75 580 ASP A C 1
ATOM 4113 O O . ASP A 1 580 ? 52.647 9.167 36.025 1.00 36.75 580 ASP A O 1
ATOM 4117 N N . ALA A 1 581 ? 50.996 7.743 36.597 1.00 32.78 581 ALA A N 1
ATOM 4118 C CA . ALA A 1 581 ? 51.802 6.728 37.317 1.00 32.78 581 ALA A CA 1
ATOM 4119 C C . ALA A 1 581 ? 50.968 5.559 37.908 1.00 32.78 581 ALA A C 1
ATOM 4121 O O . ALA A 1 581 ? 49.974 5.754 38.601 1.00 32.78 581 ALA A O 1
ATOM 4122 N N . ARG A 1 582 ? 51.456 4.327 37.684 1.00 34.34 582 ARG A N 1
ATOM 4123 C CA . ARG A 1 582 ? 50.934 3.014 38.134 1.00 34.34 582 ARG A CA 1
ATOM 4124 C C . ARG A 1 582 ? 51.435 2.581 39.527 1.00 34.34 582 ARG A C 1
ATOM 4126 O O . ARG A 1 582 ? 52.560 2.917 39.884 1.00 34.34 582 ARG A O 1
ATOM 4133 N N . ARG A 1 583 ? 50.673 1.692 40.197 1.00 34.41 583 ARG A N 1
ATOM 4134 C CA . ARG A 1 583 ? 51.028 0.538 41.094 1.00 34.41 583 ARG A CA 1
ATOM 4135 C C . ARG A 1 583 ? 49.690 -0.042 41.625 1.00 34.41 583 ARG A C 1
ATOM 4137 O O . ARG A 1 583 ? 48.855 0.762 42.000 1.00 34.41 583 ARG A O 1
ATOM 4144 N N . GLY A 1 584 ? 49.348 -1.331 41.734 1.00 29.95 584 GLY A N 1
ATOM 4145 C CA . GLY A 1 584 ? 49.934 -2.645 41.438 1.00 29.95 584 GLY A CA 1
ATOM 4146 C C . GLY A 1 584 ? 49.147 -3.747 42.205 1.00 29.95 584 GLY A C 1
ATOM 4147 O O . GLY A 1 584 ? 48.756 -3.496 43.340 1.00 29.95 584 GLY A O 1
ATOM 4148 N N . GLY A 1 585 ? 48.973 -4.943 41.606 1.00 27.41 585 GLY A N 1
ATOM 4149 C CA . GLY A 1 585 ? 48.572 -6.233 42.234 1.00 27.41 585 GLY A CA 1
ATOM 4150 C C . GLY A 1 585 ? 47.082 -6.624 42.104 1.00 27.41 585 GLY A C 1
ATOM 4151 O O . GLY A 1 585 ? 46.232 -5.823 42.455 1.00 27.41 585 GLY A O 1
ATOM 4152 N N . GLY A 1 586 ? 46.663 -7.809 41.637 1.00 27.33 586 GLY A N 1
ATOM 4153 C CA . GLY A 1 586 ? 47.350 -9.030 41.193 1.00 27.33 586 GLY A CA 1
ATOM 4154 C C . GLY A 1 586 ? 46.356 -10.024 40.540 1.00 27.33 586 GLY A C 1
ATOM 4155 O O . GLY A 1 586 ? 45.153 -9.927 40.758 1.00 27.33 586 GLY A O 1
ATOM 4156 N N . ASP A 1 587 ? 46.900 -10.935 39.731 1.00 33.91 587 ASP A N 1
ATOM 4157 C CA . ASP A 1 587 ? 46.328 -12.172 39.137 1.00 33.91 587 ASP A CA 1
ATOM 4158 C C . ASP A 1 587 ? 46.956 -13.367 39.933 1.00 33.91 587 ASP A C 1
ATOM 4160 O O . ASP A 1 587 ? 47.936 -13.083 40.640 1.00 33.91 587 ASP A O 1
ATOM 4164 N N . PRO A 1 588 ? 46.556 -14.666 39.856 1.00 47.31 588 PRO A N 1
ATOM 4165 C CA . PRO A 1 588 ? 45.802 -15.315 38.777 1.00 47.31 588 PRO A CA 1
ATOM 4166 C C . PRO A 1 588 ? 44.772 -16.400 39.159 1.00 47.31 588 PRO A C 1
ATOM 4168 O O . PRO A 1 588 ? 44.792 -16.930 40.261 1.00 47.31 588 PRO A O 1
ATOM 4171 N N . ASP A 1 589 ? 43.892 -16.751 38.211 1.00 30.47 589 ASP A N 1
ATOM 4172 C CA . ASP A 1 589 ? 43.617 -18.158 37.863 1.00 30.47 589 ASP A CA 1
ATOM 4173 C C . ASP A 1 589 ? 42.760 -18.303 36.580 1.00 30.47 589 ASP A C 1
ATOM 4175 O O . ASP A 1 589 ? 41.614 -17.869 36.470 1.00 30.47 589 ASP A O 1
ATOM 4179 N N . LYS A 1 590 ? 43.358 -18.983 35.601 1.00 34.16 590 LYS A N 1
ATOM 4180 C CA . LYS A 1 590 ? 42.794 -19.717 34.447 1.00 34.16 590 LYS A CA 1
ATOM 4181 C C . LYS A 1 590 ? 43.494 -21.102 34.468 1.00 34.16 590 LYS A C 1
ATOM 4183 O O . LYS A 1 590 ? 44.521 -21.177 35.144 1.00 34.16 590 LYS A O 1
ATOM 4188 N N . PRO A 1 591 ? 43.116 -22.160 33.703 1.00 48.97 591 PRO A N 1
ATOM 4189 C CA . PRO A 1 591 ? 42.186 -22.230 32.556 1.00 48.97 591 PRO A CA 1
ATOM 4190 C C . PRO A 1 591 ? 41.298 -23.512 32.519 1.00 48.97 591 PRO A C 1
ATOM 4192 O O . PRO A 1 591 ? 41.445 -24.413 33.338 1.00 48.97 591 PRO A O 1
ATOM 4195 N N . SER A 1 592 ? 40.429 -23.666 31.509 1.00 29.92 592 SER A N 1
ATOM 4196 C CA . SER A 1 592 ? 40.434 -24.875 30.646 1.00 29.92 592 SER A CA 1
ATOM 4197 C C . SER A 1 592 ? 39.419 -24.814 29.495 1.00 29.92 592 SER A C 1
ATOM 4199 O O . SER A 1 592 ? 38.234 -24.555 29.678 1.00 29.92 592 SER A O 1
ATOM 4201 N N . ASP A 1 593 ? 39.942 -25.085 28.300 1.00 32.22 593 ASP A N 1
ATOM 4202 C CA . ASP A 1 593 ? 39.246 -25.468 27.072 1.00 32.22 593 ASP A CA 1
ATOM 4203 C C . ASP A 1 593 ? 38.548 -26.835 27.202 1.00 32.22 593 ASP A C 1
ATOM 4205 O O . ASP A 1 593 ? 39.133 -27.728 27.810 1.00 32.22 593 ASP A O 1
ATOM 4209 N N . TRP A 1 594 ? 37.404 -27.044 26.527 1.00 26.58 594 TRP A N 1
ATOM 4210 C CA . TRP A 1 594 ? 37.116 -28.201 25.637 1.00 26.58 594 TRP A CA 1
ATOM 4211 C C . TRP A 1 594 ? 35.696 -28.052 25.031 1.00 26.58 594 TRP A C 1
ATOM 4213 O O . TRP A 1 594 ? 34.720 -27.938 25.759 1.00 26.58 594 TRP A O 1
ATOM 4223 N N . LYS A 1 595 ? 35.539 -27.825 23.719 1.00 28.17 595 LYS A N 1
ATOM 4224 C CA . LYS A 1 595 ? 35.335 -28.815 22.631 1.00 28.17 595 LYS A CA 1
ATOM 4225 C C . LYS A 1 595 ? 34.012 -29.611 22.667 1.00 28.17 595 LYS A C 1
ATOM 4227 O O . LYS A 1 595 ? 33.762 -30.431 23.541 1.00 28.17 595 LYS A O 1
ATOM 4232 N N . VAL A 1 596 ? 33.261 -29.406 21.583 1.00 38.88 596 VAL A N 1
ATOM 4233 C CA . VAL A 1 596 ? 32.169 -30.211 21.001 1.00 38.88 596 VAL A CA 1
ATOM 4234 C C . VAL A 1 596 ? 32.507 -31.713 20.932 1.00 38.88 596 VAL A C 1
ATOM 4236 O O . VAL A 1 596 ? 33.668 -32.062 20.699 1.00 38.88 596 VAL A O 1
ATOM 4239 N N . PRO A 1 597 ? 31.491 -32.598 21.004 1.00 40.72 597 PRO A N 1
ATOM 4240 C CA . PRO A 1 597 ? 31.398 -33.662 19.997 1.00 40.72 597 PRO A CA 1
ATOM 4241 C C . PRO A 1 597 ? 29.967 -33.904 19.436 1.00 40.72 597 PRO A C 1
ATOM 4243 O O . PRO A 1 597 ? 28.998 -33.383 19.987 1.00 40.72 597 PRO A O 1
ATOM 4246 N N . PRO A 1 598 ? 29.833 -34.679 18.333 1.00 50.56 598 PRO A N 1
ATOM 4247 C CA . PRO A 1 598 ? 28.637 -34.743 17.479 1.00 50.56 598 PRO A CA 1
ATOM 4248 C C . PRO A 1 598 ? 27.895 -36.107 17.486 1.00 50.56 598 PRO A C 1
ATOM 4250 O O . PRO A 1 598 ? 28.304 -37.053 18.159 1.00 50.56 598 PRO A O 1
ATOM 4253 N N . SER A 1 599 ? 26.905 -36.211 16.580 1.00 39.59 599 SER A N 1
ATOM 4254 C CA . SER A 1 599 ? 26.201 -37.398 16.025 1.00 39.59 599 SER A CA 1
ATOM 4255 C C . SER A 1 599 ? 25.026 -37.949 16.852 1.00 39.59 599 SER A C 1
ATOM 4257 O O . SER A 1 599 ? 25.114 -38.046 18.070 1.00 39.59 599 SER A O 1
ATOM 4259 N N . LYS A 1 600 ? 23.877 -38.297 16.257 1.00 43.66 600 LYS A N 1
ATOM 4260 C CA . LYS A 1 600 ? 23.631 -38.972 14.967 1.00 43.66 600 LYS A CA 1
ATOM 4261 C C . LYS A 1 600 ? 22.512 -38.352 14.141 1.00 43.66 600 LYS A C 1
ATOM 4263 O O . LYS A 1 600 ? 21.591 -37.779 14.758 1.00 43.66 600 LYS A O 1
#

Organism: NCBI:txid1690221

Radius of gyration: 37.86 Å; chains: 1; bounding box: 114×96×102 Å

Secondary structure (DSSP, 8-state):
--EEEE--GGGS--TTHHHHHS------HHHHHHHHHHHHHHHHHHTHHHHHHHIIIII----S-SBPPHHHHHHHHHTS-HHHHHHHHHHHHHHHHHHHHHPPPPEEEEEETTEEEEEEEEE-SEEEEE---SS---HHHHHHHHHHHHHHT-SEEEEEE---GGGTTSPPHHHHHHHHHHT--EEEE--HHHHHHHHHH---STT--PPPSEEE----HHHHHHHHHTBTTBEES----S-EEEEEE-TTS-HHHHHHHHHHHHTT-TT-EEEEEES-HHHHHHHHHHHHHHHHHSS-IIIIIHHHHHSTT-EEEE-SSHHHHHHHHHHHT-SEEEEESTTHHHHHTT--S-SEEEESTT--HHHHHHTSSS------TTGGGT-----GGGGEEEEEEEEE-HHHHHHHHHHHHHHHHHTT-HHHHHHHHHTTT-------------------------------------------------------------------------------------------------------------------------------------------------------------------